Protein AF-A0A0F9FK17-F1 (afdb_monomer)

Organism: NCBI:txid412755

Radius of gyration: 26.32 Å; Cα contacts (8 Å, |Δi|>4): 599; chains: 1; bounding box: 66×52×67 Å

Mean predicted aligned error: 14.51 Å

InterPro domains:
  IPR006076 FAD dependent oxidoreductase [PF01266] (1-260)
  IPR036188 FAD/NAD(P)-binding domain superfamily [G3DSA:3.50.50.60] (1-98)
  IPR036188 FAD/NAD(P)-binding domain superfamily [G3DSA:3.50.50.60] (119-230)
  IPR036188 FAD/NAD(P)-binding domain superfamily [SSF51905] (1-257)
  IPR036271 Tetracyclin repressor-like, C-terminal domain superfamily [SSF48498] (274-386)

Foldseek 3Di:
DLLVCLLVVHAAEAFAQAPCPPPLVQDQFKLCLLPPDDPPCVVVSVVSVVCLVCVVVVQVVLCVLQVFHFLKDLQWEKAWALDDVLVVVQVVSVVVCVVVVAPKDKFALVRVCVQAVLDDSRIGTTIIHSSIIGTNSVSNSVSSVRSSVVSVYHYDYSFAWQAFDDDPNFTQFTATPVRDTDGDRDDDQPPAQCQQVHHPDDPVRRDPHHDWDWDKDKDADDLVDANHRHWYHYPAWIWRATNRRIIIIDTDTHPCLQVVLLVVLLVPPPPDAPLVSLLVNLLSNLLSCLVCVVVLVVLVVVVVVVDPVSVVVVCVVLVSQLVSQLSNVVVCVVVVRDPPDRSSRLSVVLVVQLVVLSVCCCVCNQHRVPDDSVVSSVSSSVSSVVVSCVVRDDPPDD

Solvent-accessible surface area (backbone atoms only — not comparable to full-atom values): 21933 Å² total; per-residue (Å²): 109,66,41,64,43,11,69,71,70,43,91,39,76,46,73,33,49,60,82,65,70,51,70,61,49,66,45,74,30,73,47,34,49,76,80,68,62,62,91,92,41,65,70,58,38,54,52,36,49,59,45,59,73,44,42,65,60,53,48,52,52,48,30,68,75,51,73,36,73,35,60,65,42,87,45,14,30,37,38,44,12,70,43,71,67,47,41,51,55,50,49,54,51,49,53,50,38,52,76,70,71,45,80,64,41,84,33,48,40,68,56,47,35,69,76,33,69,69,54,68,89,71,38,58,23,32,40,38,22,70,82,19,28,36,32,34,41,61,36,35,47,55,30,47,54,49,42,15,45,74,42,67,26,45,80,42,64,75,35,44,67,46,27,42,38,64,55,98,92,36,49,52,24,35,29,30,73,86,71,53,72,51,78,35,78,72,81,82,88,80,57,66,52,51,43,47,72,44,33,64,57,54,78,91,70,47,46,95,49,73,66,66,49,65,53,68,46,77,47,76,61,53,53,94,60,59,73,49,80,35,34,39,29,45,98,72,42,38,37,38,58,44,90,82,12,37,32,36,38,33,49,51,83,37,66,38,73,60,50,44,59,52,52,48,50,62,64,56,74,82,85,58,59,70,67,59,47,52,54,50,52,48,49,52,50,46,51,46,48,62,77,38,39,68,61,53,49,47,33,53,53,41,28,75,71,64,39,66,66,30,41,50,52,49,48,55,53,52,53,53,50,38,52,36,42,19,59,46,38,45,58,33,42,77,68,66,73,48,72,101,54,56,36,57,60,50,25,49,52,55,50,52,51,51,52,51,48,50,51,40,37,71,70,37,73,81,36,59,69,84,49,57,71,66,57,45,46,49,48,46,47,51,56,48,51,58,54,46,55,70,76,52,73,68,98,82,79,129

pLDDT: mean 84.95, std 13.24, range [33.34, 98.19]

Nearest PDB structures (foldseek):
  6j38-assembly1_B-2  TM=9.318E-01  e=7.591E-19  Streptomyces sp. MJ635-86F5
  6j39-assembly1_A  TM=9.212E-01  e=5.245E-18  Streptomyces sp. MJ635-86F5
  4ysh-assembly1_A  TM=9.145E-01  e=5.223E-17  Geobacillus kaustophilus HTA426
  7cyx-assembly1_B  TM=9.115E-01  e=1.648E-16  Bacillus cereus ATCC 14579
  7cyx-assembly1_A  TM=9.216E-01  e=4.686E-16  Bacillus cereus ATCC 14579

Sequence (398 aa):
IAWCAARKGLRTIVLEKDRAQWATGAAAGMLAPVGELDFGEQELLALGLASAGRYPGFVAELEAETGLRTGYAPCGALAVALNRDDAEALRRLHSFQRSLHLDAEWKNAGECRILEPGLPPRIVGGVHTAHDHRVDPRALVRALERAFEQAGGELRSDAPVAAVKVASGRAVGVELESGETVATEQVVVAAGCRSGELGGLPEEARVPVRPVKGQLLTLRGRAEAPALESVIRTLDVYLVPRDDGRLVVGATVEERGFVAGLQLLERVSADLPLRETLLWMTRGAINIMDENRDFLRLIIMEGLGGDESALEQYRRLVDLWESALTTVLQRYTEKGELQDNSPQAMARQVIYLILMAFQDTLMGRHVSPEAAPEERRQALSAFVGDAMNHLLPNPQTS

Secondary structure (DSSP, 8-state):
-HHHHHHTT---EEE-SSTT-SHHHH---EE-TTTT--TT-HHHHHHHHHHHHHHHHHHHHHHHHH------B---EEEEESSHHHHHHHHHHHHHHHHTT---EEEEHHHHHHH-TTS-TT--EEEEETT-EE--HHHHHHHHHHHHHHTT-EEESS--EEEEEEETTEEEEEEETTS-EEE-S------GGGGGG-BT--GGG-------B---EEEE--TTS-S-SSEEE-SS-EEEE-TTSEEEEE---B-HHHHHHHHHHHT----S-HHHHHHHHHHHHHHHHHHTHHHHHHHHHHHHTT-HHHHHHHHHHHHHHHHHHHHHHHHHHHTT-S-SS-HHHHHHHHHHHHHHHHHHHHTTSSS-TTS-HHHHHHHHHHHHHHHHHHHS--TT--

Structure (mmCIF, N/CA/C/O backbone):
data_AF-A0A0F9FK17-F1
#
_entry.id   AF-A0A0F9FK17-F1
#
loop_
_atom_site.group_PDB
_atom_site.id
_atom_site.type_symbol
_atom_site.label_atom_id
_atom_site.label_alt_id
_atom_site.label_comp_id
_atom_site.label_asym_id
_atom_site.label_entity_id
_atom_site.label_seq_id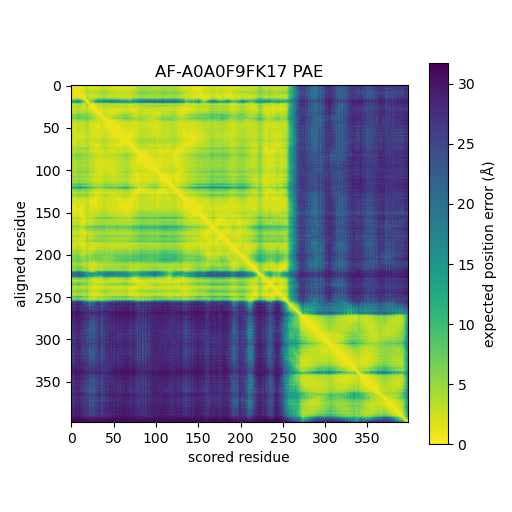
_atom_site.pdbx_PDB_ins_code
_atom_site.Cartn_x
_atom_site.Cartn_y
_atom_site.Cartn_z
_atom_site.occupancy
_atom_site.B_iso_or_equiv
_atom_site.auth_seq_id
_atom_site.auth_comp_id
_atom_site.auth_asym_id
_atom_site.auth_atom_id
_atom_site.pdbx_PDB_model_num
ATOM 1 N N . ILE A 1 1 ? -14.065 -3.091 3.361 1.00 95.75 1 ILE A N 1
ATOM 2 C CA . ILE A 1 1 ? -14.696 -3.715 4.555 1.00 95.75 1 ILE A CA 1
ATOM 3 C C . ILE A 1 1 ? -16.045 -3.070 4.853 1.00 95.75 1 ILE A C 1
ATOM 5 O O . ILE A 1 1 ? -17.051 -3.731 4.641 1.00 95.75 1 ILE A O 1
ATOM 9 N N . ALA A 1 2 ? -16.077 -1.798 5.272 1.00 97.00 2 ALA A N 1
ATOM 10 C CA . ALA A 1 2 ? -17.300 -1.114 5.707 1.00 97.00 2 ALA A CA 1
ATOM 11 C C . ALA A 1 2 ? -18.442 -1.143 4.672 1.00 97.00 2 ALA A C 1
ATOM 13 O O . ALA A 1 2 ? -19.552 -1.540 5.008 1.00 97.00 2 ALA A O 1
ATOM 14 N N . TRP A 1 3 ? -18.150 -0.842 3.400 1.00 97.06 3 TRP A N 1
ATOM 15 C CA . TRP A 1 3 ? -19.125 -0.958 2.305 1.00 97.06 3 TRP A CA 1
ATOM 16 C C . TRP A 1 3 ? -19.758 -2.355 2.215 1.00 97.06 3 TRP A C 1
ATOM 18 O O . TRP A 1 3 ? -20.978 -2.487 2.235 1.00 97.06 3 TRP A O 1
ATOM 28 N N . CYS A 1 4 ? -18.947 -3.417 2.204 1.00 96.19 4 CYS A N 1
ATOM 29 C CA . CYS A 1 4 ? -19.454 -4.789 2.146 1.00 96.19 4 CYS A CA 1
ATOM 30 C C . CYS A 1 4 ? -20.269 -5.177 3.392 1.00 96.19 4 CYS A C 1
ATOM 32 O O . CYS A 1 4 ? -21.215 -5.952 3.277 1.00 96.19 4 CYS A O 1
ATOM 34 N N . ALA A 1 5 ? -19.903 -4.675 4.576 1.00 97.25 5 ALA A N 1
ATOM 35 C CA . ALA A 1 5 ? -20.650 -4.903 5.814 1.00 97.25 5 ALA A CA 1
ATOM 36 C C . ALA A 1 5 ? -22.033 -4.232 5.760 1.00 97.25 5 ALA A C 1
ATOM 38 O O . ALA A 1 5 ? -23.042 -4.893 6.010 1.00 97.25 5 ALA A O 1
ATOM 39 N N . ALA A 1 6 ? -22.087 -2.968 5.330 1.00 97.12 6 ALA A N 1
ATOM 40 C CA . ALA A 1 6 ? -23.333 -2.233 5.128 1.00 97.12 6 ALA A CA 1
ATOM 41 C C . ALA A 1 6 ? -24.226 -2.896 4.063 1.00 97.12 6 ALA A C 1
ATOM 43 O O . ALA A 1 6 ? -25.405 -3.128 4.315 1.00 97.12 6 ALA A O 1
ATOM 44 N N . ARG A 1 7 ? -23.660 -3.340 2.927 1.00 95.38 7 ARG A N 1
ATOM 45 C CA . ARG A 1 7 ? -24.396 -4.109 1.896 1.00 95.38 7 ARG A CA 1
ATOM 46 C C . ARG A 1 7 ? -24.999 -5.414 2.421 1.00 95.38 7 ARG A C 1
ATOM 48 O O . ARG A 1 7 ? -26.001 -5.881 1.891 1.00 95.38 7 ARG A O 1
ATOM 55 N N . LYS A 1 8 ? -24.409 -6.007 3.463 1.00 96.62 8 LYS A N 1
ATOM 56 C CA . LYS A 1 8 ? -24.941 -7.197 4.146 1.00 96.62 8 LYS A CA 1
ATOM 57 C C . LYS A 1 8 ? -25.971 -6.868 5.236 1.00 96.62 8 LYS A C 1
ATOM 59 O O . LYS A 1 8 ? -26.401 -7.773 5.943 1.00 96.62 8 LYS A O 1
ATOM 64 N N . GLY A 1 9 ? -26.370 -5.603 5.373 1.00 96.00 9 GLY A N 1
ATOM 65 C CA . GLY A 1 9 ? -27.378 -5.146 6.330 1.00 96.00 9 GLY A CA 1
ATOM 66 C C . GLY A 1 9 ? -26.844 -4.863 7.734 1.00 96.00 9 GLY A C 1
ATOM 67 O O . GLY A 1 9 ? -27.638 -4.672 8.653 1.00 96.00 9 GLY A O 1
ATOM 68 N N . LEU A 1 10 ? -25.521 -4.833 7.934 1.00 97.25 10 LEU A N 1
ATOM 69 C CA . LEU A 1 10 ? -24.943 -4.474 9.229 1.00 97.25 10 LEU A CA 1
ATOM 70 C C . LEU A 1 10 ? -24.969 -2.954 9.420 1.00 97.25 10 LEU A C 1
ATOM 72 O O . LEU A 1 10 ? -24.463 -2.211 8.574 1.00 97.25 10 LEU A O 1
ATOM 76 N N . ARG A 1 11 ? -25.473 -2.484 10.570 1.00 97.19 11 ARG A N 1
ATOM 77 C CA . ARG A 1 11 ? -25.309 -1.082 10.984 1.00 97.19 11 ARG A CA 1
ATOM 78 C C . ARG A 1 11 ? -23.823 -0.829 11.222 1.00 97.19 11 ARG A C 1
ATOM 80 O O . ARG A 1 11 ? -23.249 -1.341 12.177 1.00 97.19 11 ARG A O 1
ATOM 87 N N . THR A 1 12 ? -23.216 -0.059 10.330 1.00 98.19 12 THR A N 1
ATOM 88 C CA . THR A 1 12 ? -21.765 0.102 10.262 1.00 98.19 12 THR A CA 1
ATOM 89 C C . THR A 1 12 ? -21.417 1.580 10.341 1.00 98.19 12 THR A C 1
ATOM 91 O O . THR A 1 12 ? -21.957 2.378 9.577 1.00 98.19 12 THR A O 1
ATOM 94 N N . ILE A 1 13 ? -20.489 1.922 11.233 1.00 97.81 13 ILE A N 1
ATOM 95 C CA . ILE A 1 13 ? -19.895 3.254 11.350 1.00 97.81 13 ILE A CA 1
ATOM 96 C C . ILE A 1 13 ? -18.393 3.175 11.062 1.00 97.81 13 ILE A C 1
ATOM 98 O O . ILE A 1 13 ? -17.723 2.237 11.497 1.00 97.81 13 ILE A O 1
ATOM 102 N N . VAL A 1 14 ? -17.866 4.145 10.320 1.00 97.50 14 VAL A N 1
ATOM 103 C CA . VAL A 1 14 ? -16.429 4.352 10.116 1.00 97.50 14 VAL A CA 1
ATOM 104 C C . VAL A 1 14 ? -16.034 5.639 10.824 1.00 97.50 14 VAL A C 1
ATOM 106 O O . VAL A 1 14 ? -16.589 6.698 10.540 1.00 97.50 14 VAL A O 1
ATOM 109 N N . LEU A 1 15 ? -15.075 5.525 11.739 1.00 97.00 15 LEU A N 1
ATOM 110 C CA . LEU A 1 15 ? -14.480 6.639 12.470 1.00 97.00 15 LEU A CA 1
ATOM 111 C C . LEU A 1 15 ? -13.095 6.886 11.875 1.00 97.00 15 LEU A C 1
ATOM 113 O O . LEU A 1 15 ? -12.212 6.036 11.989 1.00 97.00 15 LEU A O 1
ATOM 117 N N . GLU A 1 16 ? -12.935 8.010 11.187 1.00 93.00 16 GLU A N 1
ATOM 118 C CA . GLU A 1 16 ? -11.698 8.392 10.510 1.00 93.00 16 GLU A CA 1
ATOM 119 C C . GLU A 1 16 ? -11.165 9.686 11.118 1.00 93.00 16 GLU A C 1
ATOM 121 O O . GLU A 1 16 ? -11.911 10.651 11.292 1.00 93.00 16 GLU A O 1
ATOM 126 N N . LYS A 1 17 ? -9.862 9.711 11.409 1.00 90.06 17 LYS A N 1
ATOM 127 C CA . LYS A 1 17 ? -9.187 10.901 11.914 1.00 90.06 17 LYS A CA 1
ATOM 128 C C . LYS A 1 17 ? -9.046 11.942 10.804 1.00 90.06 17 LYS A C 1
ATOM 130 O O . LYS A 1 17 ? -9.538 13.046 10.971 1.00 90.06 17 LYS A O 1
ATOM 135 N N . ASP A 1 18 ? -8.425 11.578 9.680 1.00 82.06 18 ASP A N 1
ATOM 136 C CA . ASP A 1 18 ? -8.110 12.505 8.587 1.00 82.06 18 ASP A CA 1
ATOM 137 C C . ASP A 1 18 ? -8.458 11.853 7.235 1.00 82.06 18 ASP A C 1
ATOM 139 O O . ASP A 1 18 ? -7.753 10.954 6.763 1.00 82.06 18 ASP A O 1
ATOM 143 N N . ARG A 1 19 ? -9.541 12.304 6.576 1.00 72.12 19 ARG A N 1
ATOM 144 C CA . ARG A 1 19 ? -10.067 11.676 5.341 1.00 72.12 19 ARG A CA 1
ATOM 145 C C . ARG A 1 19 ? -8.990 11.420 4.285 1.00 72.12 19 ARG A C 1
ATOM 147 O O . ARG A 1 19 ? -8.552 12.349 3.613 1.00 72.12 19 ARG A O 1
ATOM 154 N N . ALA A 1 20 ? -8.645 10.149 4.070 1.00 61.28 20 ALA A N 1
ATOM 155 C CA . ALA A 1 20 ? -7.814 9.681 2.958 1.00 61.28 20 ALA A CA 1
ATOM 156 C C . ALA A 1 20 ? -6.471 10.427 2.776 1.00 61.28 20 ALA A C 1
ATOM 158 O O . ALA A 1 20 ? -5.947 10.473 1.664 1.00 61.28 20 ALA A O 1
ATOM 159 N N . GLN A 1 21 ? -5.898 11.003 3.840 1.00 73.75 21 GLN A N 1
ATOM 160 C CA . GLN A 1 21 ? -4.646 11.780 3.770 1.00 73.75 21 GLN A CA 1
ATOM 161 C C . GLN A 1 21 ? -3.377 10.941 3.987 1.00 73.75 21 GLN A C 1
ATOM 163 O O . GLN A 1 21 ? -2.268 11.420 3.767 1.00 73.75 21 GLN A O 1
ATOM 168 N N . TRP A 1 22 ? -3.536 9.679 4.387 1.00 84.50 22 TRP A N 1
ATOM 169 C CA . TRP A 1 22 ? -2.440 8.785 4.758 1.00 84.50 22 TRP A CA 1
ATOM 170 C C . TRP A 1 22 ? -1.967 7.925 3.573 1.00 84.50 22 TRP A C 1
ATOM 172 O O . TRP A 1 22 ? -2.045 8.341 2.415 1.00 84.50 22 TRP A O 1
ATOM 182 N N . ALA A 1 23 ? -1.477 6.711 3.843 1.00 89.00 23 ALA A N 1
ATOM 183 C CA . ALA A 1 23 ? -0.903 5.811 2.842 1.00 89.00 23 ALA A CA 1
ATOM 184 C C . ALA A 1 23 ? -1.792 5.645 1.597 1.00 89.00 23 ALA A C 1
ATOM 186 O O . ALA A 1 23 ? -1.295 5.752 0.481 1.00 89.00 23 ALA A O 1
ATOM 187 N N . THR A 1 24 ? -3.109 5.481 1.761 1.00 91.19 24 THR A N 1
ATOM 188 C CA . THR A 1 24 ? -4.048 5.349 0.632 1.00 91.19 24 THR A CA 1
ATOM 189 C C . THR A 1 24 ? -4.102 6.597 -0.252 1.00 91.19 24 THR A C 1
ATOM 191 O O . THR A 1 24 ? -4.192 6.478 -1.469 1.00 91.19 24 THR A O 1
ATOM 194 N N . GLY A 1 25 ? -4.024 7.800 0.327 1.00 88.00 25 GLY A N 1
ATOM 195 C CA . GLY A 1 25 ? -4.012 9.059 -0.426 1.00 88.00 25 GLY A CA 1
ATOM 196 C C . GLY A 1 25 ? -2.696 9.330 -1.151 1.00 88.00 25 GLY A C 1
ATOM 197 O O . GLY A 1 25 ? -2.679 10.057 -2.154 1.00 88.00 25 GLY A O 1
ATOM 198 N N . ALA A 1 26 ? -1.605 8.753 -0.645 1.00 87.50 26 ALA A N 1
ATOM 199 C CA . ALA A 1 26 ? -0.292 8.782 -1.271 1.00 87.50 26 ALA A CA 1
ATOM 200 C C . ALA A 1 26 ? -0.146 7.696 -2.351 1.00 87.50 26 ALA A C 1
ATOM 202 O O . ALA A 1 26 ? 0.448 7.960 -3.385 1.00 87.50 26 ALA A O 1
ATOM 203 N N . ALA A 1 27 ? -0.706 6.503 -2.150 1.00 91.19 27 ALA A N 1
ATOM 204 C CA . ALA A 1 27 ? -0.443 5.323 -2.967 1.00 91.19 27 ALA A CA 1
ATOM 205 C C . ALA A 1 27 ? -0.542 5.560 -4.487 1.00 91.19 27 ALA A C 1
ATOM 207 O O . ALA A 1 27 ? -1.447 6.223 -5.001 1.00 91.19 27 ALA A O 1
ATOM 208 N N . ALA A 1 28 ? 0.373 4.929 -5.224 1.00 92.19 28 ALA A N 1
ATOM 209 C CA . ALA A 1 28 ? 0.387 4.963 -6.682 1.00 92.19 28 ALA A CA 1
ATOM 210 C C . ALA A 1 28 ? -0.663 4.039 -7.319 1.00 92.19 28 ALA A C 1
ATOM 212 O O . ALA A 1 28 ? -0.987 4.206 -8.490 1.00 92.19 28 ALA A O 1
ATOM 213 N N . GLY A 1 29 ? -1.240 3.101 -6.564 1.00 95.56 29 GLY A N 1
ATOM 214 C CA . GLY A 1 29 ? -2.342 2.258 -7.035 1.00 95.56 29 GLY A CA 1
ATOM 215 C C . GLY A 1 29 ? -1.957 1.292 -8.153 1.00 95.56 29 GLY A C 1
ATOM 216 O O . GLY A 1 29 ? -2.757 1.080 -9.059 1.00 95.56 29 GLY A O 1
ATOM 217 N N . MET A 1 30 ? -0.745 0.734 -8.116 1.00 96.94 30 MET A N 1
ATOM 218 C CA . MET A 1 30 ? -0.408 -0.438 -8.927 1.00 96.94 30 MET A CA 1
ATOM 219 C C . MET A 1 30 ? -1.155 -1.657 -8.377 1.00 96.94 30 MET A C 1
ATOM 221 O O . MET A 1 30 ? -1.326 -1.794 -7.167 1.00 96.94 30 MET A O 1
ATOM 225 N N . LEU A 1 31 ? -1.632 -2.514 -9.271 1.00 97.19 31 LEU A N 1
ATOM 226 C CA . LEU A 1 31 ? -2.280 -3.783 -8.959 1.00 97.19 31 LEU A CA 1
ATOM 227 C C . LEU A 1 31 ? -1.461 -4.878 -9.643 1.00 97.19 31 LEU A C 1
ATOM 229 O O . LEU A 1 31 ? -1.865 -5.380 -10.691 1.00 97.19 31 LEU A O 1
ATOM 233 N N . ALA A 1 32 ? -0.279 -5.164 -9.094 1.00 95.38 32 ALA A N 1
ATOM 234 C CA . ALA A 1 32 ? 0.770 -5.890 -9.802 1.00 95.38 32 ALA A CA 1
ATOM 235 C C . ALA A 1 32 ? 1.256 -7.155 -9.064 1.00 95.38 32 ALA A C 1
ATOM 237 O O . ALA A 1 32 ? 2.435 -7.253 -8.731 1.00 95.38 32 ALA A O 1
ATOM 238 N N . PRO A 1 33 ? 0.384 -8.147 -8.789 1.00 94.25 33 PRO A N 1
ATOM 239 C CA . PRO A 1 33 ? 0.787 -9.345 -8.050 1.00 94.25 33 PRO A CA 1
ATOM 240 C C . PRO A 1 33 ? 1.870 -10.168 -8.765 1.00 94.25 33 PRO A C 1
ATOM 242 O O . PRO A 1 33 ? 2.619 -10.875 -8.098 1.00 94.25 33 PRO A O 1
ATOM 245 N N . VAL A 1 34 ? 1.964 -10.102 -10.101 1.00 94.25 34 VAL A N 1
ATOM 246 C CA . VAL A 1 34 ? 3.021 -10.799 -10.853 1.00 94.25 34 VAL A CA 1
ATOM 247 C C . VAL A 1 34 ? 4.280 -9.940 -10.920 1.00 94.25 34 VAL A C 1
ATOM 249 O O . VAL A 1 34 ? 5.385 -10.440 -10.701 1.00 94.25 34 VAL A O 1
ATOM 252 N N . GLY A 1 35 ? 4.125 -8.649 -11.217 1.00 88.69 35 GLY A N 1
ATOM 253 C CA . GLY A 1 35 ? 5.224 -7.703 -11.369 1.00 88.69 35 GLY A CA 1
ATOM 254 C C . GLY A 1 35 ? 5.941 -7.337 -10.069 1.00 88.69 35 GLY A C 1
ATOM 255 O O . GLY A 1 35 ? 7.127 -7.018 -10.137 1.00 88.69 35 GLY A O 1
ATOM 256 N N . GLU A 1 36 ? 5.270 -7.392 -8.917 1.00 87.69 36 GLU A N 1
ATOM 257 C CA . GLU A 1 36 ? 5.826 -7.114 -7.578 1.00 87.69 36 GLU A CA 1
ATOM 258 C C . GLU A 1 36 ? 6.129 -8.388 -6.773 1.00 87.69 36 GLU A C 1
ATOM 260 O O . GLU A 1 36 ? 6.401 -8.309 -5.581 1.00 87.69 36 GLU A O 1
ATOM 265 N N . LEU A 1 37 ? 6.105 -9.560 -7.415 1.00 89.44 37 LEU A N 1
ATOM 266 C CA . LEU A 1 37 ? 6.485 -10.820 -6.781 1.00 89.44 37 LEU A CA 1
ATOM 267 C C . LEU A 1 37 ? 7.923 -10.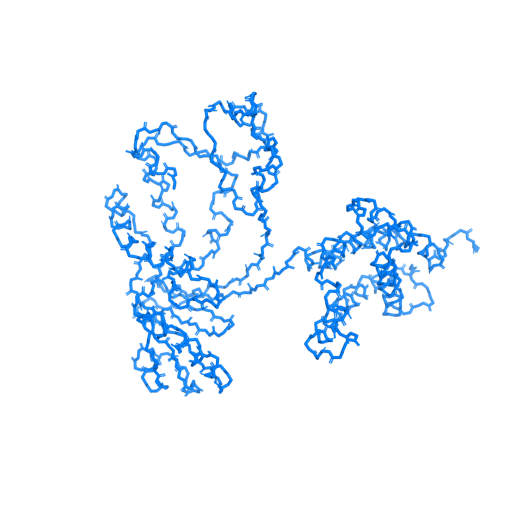768 -6.241 1.00 89.44 37 LEU A C 1
ATOM 269 O O . LEU A 1 37 ? 8.853 -10.491 -7.003 1.00 89.44 37 LEU A O 1
ATOM 273 N N . ASP A 1 38 ? 8.099 -11.176 -4.983 1.00 83.31 38 ASP A N 1
ATOM 274 C CA . ASP A 1 38 ? 9.404 -11.463 -4.390 1.00 83.31 38 ASP A CA 1
ATOM 275 C C . ASP A 1 38 ? 9.551 -12.941 -3.967 1.00 83.31 38 ASP A C 1
ATOM 277 O O . ASP A 1 38 ? 8.595 -13.725 -3.895 1.00 83.31 38 ASP A O 1
ATOM 281 N N . PHE A 1 39 ? 10.792 -13.363 -3.741 1.00 81.62 39 PHE A N 1
ATOM 282 C CA . PHE A 1 39 ? 11.130 -14.723 -3.341 1.00 81.62 39 PHE A CA 1
ATOM 283 C C . PHE A 1 39 ? 10.607 -15.035 -1.934 1.00 81.62 39 PHE A C 1
ATOM 285 O O . PHE A 1 39 ? 10.892 -14.327 -0.977 1.00 81.62 39 PHE A O 1
ATOM 292 N N . GLY A 1 40 ? 9.908 -16.165 -1.792 1.00 87.31 40 GLY A N 1
ATOM 293 C CA . GLY A 1 40 ? 9.389 -16.633 -0.499 1.00 87.31 40 GLY A CA 1
ATOM 294 C C . GLY A 1 40 ? 7.986 -16.130 -0.147 1.00 87.31 40 GLY A C 1
ATOM 295 O O . GLY A 1 40 ? 7.474 -16.476 0.913 1.00 87.31 40 GLY A O 1
ATOM 296 N N . GLU A 1 41 ? 7.337 -15.372 -1.035 1.00 90.00 41 GLU A N 1
ATOM 297 C CA . GLU A 1 41 ? 6.018 -14.775 -0.792 1.00 90.00 41 GLU A CA 1
ATOM 298 C C . GLU A 1 41 ? 4.858 -15.513 -1.496 1.00 90.00 41 GLU A C 1
ATOM 300 O O . GLU A 1 41 ? 3.855 -14.909 -1.872 1.00 90.00 41 GLU A O 1
ATOM 305 N N . GLN A 1 42 ? 4.945 -16.833 -1.703 1.00 89.62 42 GLN A N 1
ATOM 306 C CA . GLN A 1 42 ? 3.959 -17.582 -2.506 1.00 89.62 42 GLN A CA 1
ATOM 307 C C . GLN A 1 42 ? 2.525 -17.519 -1.950 1.00 89.62 42 GLN A C 1
ATOM 309 O O . GLN A 1 42 ? 1.564 -17.525 -2.721 1.00 89.62 42 GLN A O 1
ATOM 314 N N . GLU A 1 43 ? 2.360 -17.443 -0.627 1.00 93.06 43 GLU A N 1
ATOM 315 C CA . GLU A 1 43 ? 1.041 -17.281 -0.004 1.00 93.06 43 GLU A CA 1
ATOM 316 C C . GLU A 1 43 ? 0.442 -15.899 -0.301 1.00 93.06 43 GLU A C 1
ATOM 318 O O . GLU A 1 43 ? -0.735 -15.789 -0.661 1.00 93.06 43 GLU A O 1
ATOM 323 N N . LEU A 1 44 ? 1.266 -14.847 -0.225 1.00 93.62 44 LEU A N 1
ATOM 324 C CA . LEU A 1 44 ? 0.868 -13.488 -0.583 1.00 93.62 44 LEU A CA 1
ATOM 325 C C . LEU A 1 44 ? 0.565 -13.383 -2.081 1.00 93.62 44 LEU A C 1
ATOM 327 O O . LEU A 1 44 ? -0.444 -12.786 -2.454 1.00 93.62 44 LEU A O 1
ATOM 331 N N . LEU A 1 45 ? 1.365 -14.028 -2.933 1.00 94.56 45 LEU A N 1
ATOM 332 C CA . LEU A 1 45 ? 1.106 -14.138 -4.367 1.00 94.56 45 LEU A CA 1
ATOM 333 C C . LEU A 1 45 ? -0.258 -14.784 -4.638 1.00 94.56 45 LEU A C 1
ATOM 335 O O . LEU A 1 45 ? -1.045 -14.243 -5.413 1.00 94.56 45 LEU A O 1
ATOM 339 N N . ALA A 1 46 ? -0.570 -15.917 -3.999 1.00 95.81 46 ALA A N 1
ATOM 340 C CA . ALA A 1 46 ? -1.854 -16.595 -4.183 1.00 95.81 46 ALA A CA 1
ATOM 341 C C . ALA A 1 46 ? -3.034 -15.683 -3.805 1.00 95.81 46 ALA A C 1
ATOM 343 O O . ALA A 1 46 ? -4.032 -15.613 -4.531 1.00 95.81 46 ALA A O 1
ATOM 344 N N . LEU A 1 47 ? -2.902 -14.930 -2.709 1.00 96.94 47 LEU A N 1
ATOM 345 C CA . LEU A 1 47 ? -3.887 -13.928 -2.306 1.00 96.94 47 LEU A CA 1
ATOM 346 C C . LEU A 1 47 ? -3.978 -12.772 -3.316 1.00 96.94 47 LEU A C 1
ATOM 348 O O . LEU A 1 47 ? -5.083 -12.368 -3.688 1.00 96.94 47 LEU A O 1
ATOM 352 N N . GLY A 1 48 ? -2.837 -12.270 -3.789 1.00 96.50 48 GLY A N 1
ATOM 353 C CA . GLY A 1 48 ? -2.728 -11.198 -4.775 1.00 96.50 48 GLY A CA 1
ATOM 354 C C . GLY A 1 48 ? -3.387 -11.557 -6.105 1.00 96.50 48 GLY A C 1
ATOM 355 O O . GLY A 1 48 ? -4.212 -10.793 -6.602 1.00 96.50 48 GLY A O 1
ATOM 356 N N . LEU A 1 49 ? -3.124 -12.753 -6.636 1.00 96.31 49 LEU A N 1
ATOM 357 C CA . LEU A 1 49 ? -3.755 -13.274 -7.854 1.00 96.31 49 LEU A CA 1
ATOM 358 C C . LEU A 1 49 ? -5.268 -13.444 -7.681 1.00 96.31 49 LEU A C 1
ATOM 360 O O . LEU A 1 49 ? -6.052 -13.049 -8.545 1.00 96.31 49 LEU A O 1
ATOM 364 N N . ALA A 1 50 ? -5.701 -13.983 -6.538 1.00 97.31 50 ALA A N 1
ATOM 365 C CA . ALA A 1 50 ? -7.119 -14.146 -6.242 1.00 97.31 50 ALA A CA 1
ATOM 366 C C . ALA A 1 50 ? -7.841 -12.794 -6.065 1.00 97.31 50 ALA A C 1
ATOM 368 O O . ALA A 1 50 ? -9.042 -12.697 -6.332 1.00 97.31 50 ALA A O 1
ATOM 369 N N . SER A 1 51 ? -7.137 -11.758 -5.604 1.00 97.06 51 SER A N 1
ATOM 370 C CA . SER A 1 51 ? -7.635 -10.381 -5.550 1.00 97.06 51 SER A CA 1
ATOM 371 C C . SER A 1 51 ? -7.711 -9.770 -6.951 1.00 97.06 51 SER A C 1
ATOM 373 O O . SER A 1 51 ? -8.776 -9.300 -7.350 1.00 97.06 51 SER A O 1
ATOM 375 N N . ALA A 1 52 ? -6.636 -9.869 -7.739 1.00 95.75 52 ALA A N 1
ATOM 376 C CA . ALA A 1 52 ? -6.566 -9.357 -9.106 1.00 95.75 52 ALA A CA 1
ATOM 377 C C . ALA A 1 52 ? -7.656 -9.954 -10.010 1.00 95.75 52 ALA A C 1
ATOM 379 O O . ALA A 1 52 ? -8.310 -9.214 -10.739 1.00 95.75 52 ALA A O 1
ATOM 380 N N . GLY A 1 53 ? -7.947 -11.255 -9.888 1.00 96.19 53 GLY A N 1
ATOM 381 C CA . GLY A 1 53 ? -9.040 -11.897 -10.628 1.00 96.19 53 GLY A CA 1
ATOM 382 C C . GLY A 1 53 ? -10.443 -11.393 -10.254 1.00 96.19 53 GLY A C 1
ATOM 383 O O . GLY A 1 53 ? -11.346 -11.413 -11.088 1.00 96.19 53 GLY A O 1
ATOM 384 N N . ARG A 1 54 ? -10.647 -10.911 -9.019 1.00 97.25 54 ARG A N 1
ATOM 385 C CA . ARG A 1 54 ? -11.935 -10.357 -8.547 1.00 97.25 54 ARG A CA 1
ATOM 386 C C . ARG A 1 54 ? -12.056 -8.849 -8.763 1.00 97.25 54 ARG A C 1
ATOM 388 O O . ARG A 1 54 ? -13.171 -8.330 -8.812 1.00 97.25 54 ARG A O 1
ATOM 395 N N . TYR A 1 55 ? -10.930 -8.153 -8.896 1.00 98.00 55 TYR A N 1
ATOM 396 C CA . TYR A 1 55 ? -10.858 -6.695 -8.959 1.00 98.00 55 TYR A CA 1
ATOM 397 C C . TYR A 1 55 ? -11.714 -6.064 -10.074 1.00 98.00 55 TYR A C 1
ATOM 399 O O . TYR A 1 55 ? -12.423 -5.104 -9.772 1.00 98.00 55 TYR A O 1
ATOM 407 N N . PRO A 1 56 ? -11.742 -6.588 -11.323 1.00 97.81 56 PRO A N 1
ATOM 408 C CA . PRO A 1 56 ? -12.578 -6.018 -12.380 1.00 97.81 56 PRO A CA 1
ATOM 409 C C . PRO A 1 56 ? -14.070 -6.027 -12.027 1.00 97.81 56 PRO A C 1
ATOM 411 O O . PRO A 1 56 ? -14.757 -5.031 -12.236 1.00 97.81 56 PRO A O 1
ATOM 414 N N . GLY A 1 57 ? -14.564 -7.135 -11.460 1.00 97.94 57 GLY A N 1
ATOM 415 C CA . GLY A 1 57 ? -15.961 -7.260 -11.035 1.00 97.94 57 GLY A CA 1
ATOM 416 C C . GLY A 1 57 ? -16.285 -6.329 -9.869 1.00 97.94 57 GLY A C 1
ATOM 417 O O . GLY A 1 57 ? -17.279 -5.613 -9.911 1.00 97.94 57 GLY A O 1
ATOM 418 N N . PHE A 1 58 ? -15.393 -6.265 -8.878 1.00 97.94 58 PHE A N 1
ATOM 419 C CA . PHE A 1 58 ? -15.511 -5.344 -7.747 1.00 97.94 58 PHE A CA 1
ATOM 420 C C . PHE A 1 58 ? -15.592 -3.876 -8.193 1.00 97.94 58 PHE A C 1
ATOM 422 O O . PHE A 1 58 ? -16.452 -3.137 -7.717 1.00 97.94 58 PHE A O 1
ATOM 429 N N . VAL A 1 59 ? -14.726 -3.458 -9.122 1.00 98.12 59 VAL A N 1
ATOM 430 C CA . VAL A 1 59 ? -14.759 -2.106 -9.690 1.00 98.12 59 VAL A CA 1
ATOM 431 C C . VAL A 1 59 ? -16.053 -1.881 -10.463 1.00 98.12 59 VAL A C 1
ATOM 433 O O . VAL A 1 59 ? -16.710 -0.874 -10.235 1.00 98.12 59 VAL A O 1
ATOM 436 N N . ALA A 1 60 ? -16.448 -2.806 -11.340 1.00 98.19 60 ALA A N 1
ATOM 437 C CA . ALA A 1 60 ? -17.660 -2.657 -12.141 1.00 98.19 60 ALA A CA 1
ATOM 438 C C . ALA A 1 60 ? -18.918 -2.498 -11.271 1.00 98.19 60 ALA A C 1
ATOM 440 O O . ALA A 1 60 ? -19.737 -1.622 -11.541 1.00 98.19 60 ALA A O 1
ATOM 441 N N . GLU A 1 61 ? -19.048 -3.294 -10.204 1.00 97.31 61 GLU A N 1
ATOM 442 C CA . GLU A 1 61 ? -20.127 -3.146 -9.221 1.00 97.31 61 GLU A CA 1
ATOM 443 C C . GLU A 1 61 ? -20.091 -1.772 -8.545 1.00 97.31 61 GLU A C 1
ATOM 445 O O . GLU A 1 61 ? -21.107 -1.080 -8.485 1.00 97.31 61 GLU A O 1
ATOM 450 N N . LEU A 1 62 ? -18.916 -1.352 -8.072 1.00 98.06 62 LEU A N 1
ATOM 451 C CA . LEU A 1 62 ? -18.749 -0.084 -7.372 1.00 98.06 62 LEU A CA 1
ATOM 452 C C . LEU A 1 62 ? -19.060 1.126 -8.269 1.00 98.06 62 LEU A C 1
ATOM 454 O O . LEU A 1 62 ? -19.739 2.061 -7.840 1.00 98.06 62 LEU A O 1
ATOM 458 N N . GLU A 1 63 ? -18.590 1.120 -9.518 1.00 98.19 63 GLU A N 1
ATOM 459 C CA . GLU A 1 63 ? -18.878 2.184 -10.487 1.00 98.19 63 GLU A CA 1
ATOM 460 C C . GLU A 1 63 ? -20.364 2.204 -10.869 1.00 98.19 63 GLU A C 1
ATOM 462 O O . GLU A 1 63 ? -20.937 3.284 -11.012 1.00 98.19 63 GLU A O 1
ATOM 467 N N . ALA A 1 64 ? -21.012 1.039 -10.983 1.00 97.38 64 ALA A N 1
ATOM 468 C CA . ALA A 1 64 ? -22.440 0.944 -11.282 1.00 97.38 64 ALA A CA 1
ATOM 469 C C . ALA A 1 64 ? -23.325 1.464 -10.135 1.00 97.38 64 ALA A C 1
ATOM 471 O O . ALA A 1 64 ? -24.305 2.160 -10.395 1.00 97.38 64 ALA A O 1
ATOM 472 N N . GLU A 1 65 ? -22.984 1.166 -8.877 1.00 95.62 65 GLU A N 1
ATOM 473 C CA . GLU A 1 65 ? -23.736 1.644 -7.705 1.00 95.62 65 GLU A CA 1
ATOM 474 C C . GLU A 1 65 ? -23.587 3.161 -7.496 1.00 95.62 65 GLU A C 1
ATOM 476 O O . GLU A 1 65 ? -24.537 3.852 -7.119 1.00 95.62 65 GLU A O 1
ATOM 481 N N . THR A 1 66 ? -22.396 3.701 -7.763 1.00 97.88 66 THR A N 1
ATOM 482 C CA . THR A 1 66 ? -22.052 5.083 -7.393 1.00 97.88 66 THR A CA 1
ATOM 483 C C . THR A 1 66 ? -22.121 6.077 -8.546 1.00 97.88 66 THR A C 1
ATOM 485 O O . THR A 1 66 ? -22.251 7.280 -8.305 1.00 97.88 66 THR A O 1
ATOM 488 N N . GLY A 1 67 ? -21.984 5.605 -9.788 1.00 97.62 67 GLY A N 1
ATOM 489 C CA . GLY A 1 67 ? -21.749 6.435 -10.971 1.00 97.62 67 GLY A CA 1
ATOM 490 C C . GLY A 1 67 ? -20.365 7.100 -11.006 1.00 97.62 67 GLY A C 1
ATOM 491 O O . GLY A 1 67 ? -20.120 7.952 -11.861 1.00 97.62 67 GLY A O 1
ATOM 492 N N . LEU A 1 68 ? -19.461 6.762 -10.079 1.00 98.06 68 LEU A N 1
ATOM 493 C CA . LEU A 1 68 ? -18.130 7.359 -9.971 1.00 98.06 68 LEU A CA 1
ATOM 494 C C . LEU A 1 68 ? -17.078 6.435 -10.573 1.00 98.06 68 LEU A C 1
ATOM 496 O O . LEU A 1 68 ? -17.027 5.256 -10.249 1.00 98.06 68 LEU A O 1
ATOM 500 N N . ARG A 1 69 ? -16.186 6.990 -11.397 1.00 97.25 69 ARG A N 1
ATOM 501 C CA . ARG A 1 69 ? -15.034 6.255 -11.935 1.00 97.25 69 ARG A CA 1
ATOM 502 C C . ARG A 1 69 ? -13.965 6.073 -10.859 1.00 97.25 69 ARG A C 1
ATOM 504 O O . ARG A 1 69 ? -13.630 7.019 -10.148 1.00 97.25 69 ARG A O 1
ATOM 511 N N . THR A 1 70 ? -13.384 4.882 -10.797 1.00 97.31 70 THR A N 1
ATOM 512 C CA . THR A 1 70 ? -12.310 4.495 -9.860 1.00 97.31 70 THR A CA 1
ATOM 513 C C . THR A 1 70 ? -10.906 4.756 -10.410 1.00 97.31 70 THR A C 1
ATOM 515 O O . THR A 1 70 ? -9.922 4.676 -9.676 1.00 97.31 70 THR A O 1
ATOM 518 N N . GLY A 1 71 ? -10.792 5.054 -11.708 1.00 95.75 71 GLY A N 1
ATOM 519 C CA . GLY A 1 71 ? -9.503 5.155 -12.397 1.00 95.75 71 GLY A CA 1
ATOM 520 C C . GLY A 1 71 ? -8.815 3.801 -12.594 1.00 95.75 71 GLY A C 1
ATOM 521 O O . GLY A 1 71 ? -7.602 3.759 -12.785 1.00 95.75 71 GLY A O 1
ATOM 522 N N . TYR A 1 72 ? -9.569 2.702 -12.492 1.00 97.69 72 TYR A N 1
ATOM 523 C CA . TYR A 1 72 ? -9.092 1.365 -12.819 1.00 97.69 72 TYR A CA 1
ATOM 524 C C . TYR A 1 72 ? -8.828 1.220 -14.321 1.00 97.69 72 TYR A C 1
ATOM 526 O O . TYR A 1 72 ? -9.691 1.550 -15.136 1.00 97.69 72 TYR A O 1
ATOM 534 N N . ALA A 1 73 ? -7.664 0.678 -14.679 1.00 95.62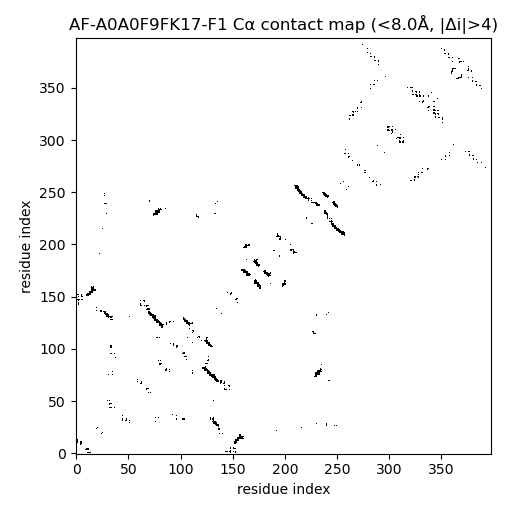 73 ALA A N 1
ATOM 535 C CA . ALA A 1 73 ? -7.305 0.385 -16.060 1.00 95.62 73 ALA A CA 1
ATOM 536 C C . ALA A 1 73 ? -6.529 -0.942 -16.157 1.00 95.62 73 ALA A C 1
ATOM 538 O O . ALA A 1 73 ? -5.501 -1.088 -15.482 1.00 95.62 73 ALA A O 1
ATOM 539 N N . PRO A 1 74 ? -6.973 -1.895 -17.002 1.00 94.75 74 PRO A N 1
ATOM 540 C CA . PRO A 1 74 ? -6.237 -3.120 -17.287 1.00 94.75 74 PRO A CA 1
ATOM 541 C C . PRO A 1 74 ? -5.116 -2.848 -18.299 1.00 94.75 74 PRO A C 1
ATOM 543 O O . PRO A 1 74 ? -5.230 -3.166 -19.478 1.00 94.75 74 PRO A O 1
ATOM 546 N N . CYS A 1 75 ? -4.070 -2.157 -17.849 1.00 93.12 75 CYS A N 1
ATOM 547 C CA . CYS A 1 75 ? -3.059 -1.567 -18.728 1.00 93.12 75 CYS A CA 1
ATOM 548 C C . CYS A 1 75 ? -1.785 -2.396 -18.912 1.00 93.12 75 CYS A C 1
ATOM 550 O O . CYS A 1 75 ? -0.914 -1.985 -19.673 1.00 93.12 75 CYS A O 1
ATOM 552 N N . GLY A 1 76 ? -1.641 -3.509 -18.195 1.00 95.94 76 GLY A N 1
ATOM 553 C CA . GLY A 1 76 ? -0.371 -4.215 -18.093 1.00 95.94 76 GLY A CA 1
ATOM 554 C C . GLY A 1 76 ? 0.679 -3.432 -17.297 1.00 95.94 76 GLY A C 1
ATOM 555 O O . GLY A 1 76 ? 0.508 -2.254 -16.942 1.00 95.94 76 GLY A O 1
ATOM 556 N N . ALA A 1 77 ? 1.805 -4.097 -17.057 1.00 96.88 77 ALA A N 1
ATOM 557 C CA . ALA A 1 77 ? 3.025 -3.475 -16.572 1.00 96.88 77 ALA A CA 1
ATOM 558 C C . ALA A 1 77 ? 4.253 -3.969 -17.349 1.00 96.88 77 ALA A C 1
ATOM 560 O O . ALA A 1 77 ? 4.289 -5.082 -17.880 1.00 96.88 77 ALA A O 1
ATOM 561 N N . LEU A 1 78 ? 5.280 -3.125 -17.408 1.00 97.44 78 LEU A N 1
ATOM 562 C CA . LEU A 1 78 ? 6.561 -3.421 -18.029 1.00 97.44 78 LEU A CA 1
ATOM 563 C C . LEU A 1 78 ? 7.698 -3.031 -17.079 1.00 97.44 78 LEU A C 1
ATOM 565 O O . LEU A 1 78 ? 8.006 -1.852 -16.881 1.00 97.44 78 LEU A O 1
ATOM 569 N N . ALA A 1 79 ? 8.351 -4.043 -16.510 1.00 96.50 79 ALA A N 1
ATOM 570 C CA . ALA A 1 79 ? 9.589 -3.864 -15.765 1.00 96.50 79 ALA A CA 1
ATOM 571 C C . ALA A 1 79 ? 10.761 -3.766 -16.753 1.00 96.50 79 ALA A C 1
ATOM 573 O O . ALA A 1 79 ? 11.016 -4.717 -17.485 1.00 96.50 79 ALA A O 1
ATOM 574 N N . VAL A 1 80 ? 11.473 -2.642 -16.801 1.00 95.56 80 VAL A N 1
ATOM 575 C CA . VAL A 1 80 ? 12.564 -2.376 -17.748 1.00 95.56 80 VAL A CA 1
ATOM 576 C C . VAL A 1 80 ? 13.928 -2.397 -17.064 1.00 95.56 80 VAL A C 1
ATOM 578 O O . VAL A 1 80 ? 14.113 -1.849 -15.979 1.00 95.56 80 VAL A O 1
ATOM 581 N N . ALA A 1 81 ? 14.905 -2.994 -17.743 1.00 94.38 81 ALA A N 1
ATOM 582 C CA . ALA A 1 81 ? 16.308 -2.979 -17.351 1.00 94.38 81 ALA A CA 1
ATOM 583 C C . ALA A 1 81 ? 17.040 -1.808 -18.016 1.00 94.38 81 ALA A C 1
ATOM 585 O O . ALA A 1 81 ? 17.082 -1.715 -19.251 1.00 94.38 81 ALA A O 1
ATOM 586 N N . LEU A 1 82 ? 17.643 -0.926 -17.216 1.00 86.62 82 LEU A N 1
ATOM 587 C CA . LEU A 1 82 ? 18.394 0.233 -17.705 1.00 86.62 82 LEU A CA 1
ATOM 588 C C . LEU A 1 82 ? 19.852 -0.113 -18.023 1.00 86.62 82 LEU A C 1
ATOM 590 O O . LEU A 1 82 ? 20.482 0.574 -18.827 1.00 86.62 82 LEU A O 1
ATOM 594 N N . ASN A 1 83 ? 20.377 -1.167 -17.403 1.00 88.38 83 ASN A N 1
ATOM 595 C CA . ASN A 1 83 ? 21.734 -1.667 -17.591 1.00 88.38 83 ASN A CA 1
ATOM 596 C C . ASN A 1 83 ? 21.756 -3.216 -17.604 1.00 88.38 83 ASN A C 1
ATOM 598 O O . ASN A 1 83 ? 20.711 -3.872 -17.637 1.00 88.38 83 ASN A O 1
ATOM 602 N N . ARG A 1 84 ? 22.954 -3.814 -17.672 1.00 90.44 84 ARG A N 1
ATOM 603 C CA . ARG A 1 84 ? 23.116 -5.277 -17.744 1.00 90.44 84 ARG A CA 1
ATOM 604 C C . ARG A 1 84 ? 22.777 -5.984 -16.433 1.00 90.44 84 ARG A C 1
ATOM 606 O O . ARG A 1 84 ? 22.190 -7.061 -16.503 1.00 90.44 84 ARG A O 1
ATOM 613 N N . ASP A 1 85 ? 23.097 -5.375 -15.302 1.00 88.12 85 ASP A N 1
ATOM 614 C CA . ASP A 1 85 ? 22.868 -5.935 -13.971 1.00 88.12 85 ASP A CA 1
ATOM 615 C C . ASP A 1 85 ? 21.361 -5.965 -13.680 1.00 88.12 85 ASP A C 1
ATOM 617 O O . ASP A 1 85 ? 20.819 -7.003 -13.299 1.00 88.12 85 ASP A O 1
ATOM 621 N N . ASP A 1 86 ? 20.642 -4.889 -14.029 1.00 90.06 86 ASP A N 1
ATOM 622 C CA . ASP A 1 86 ? 19.175 -4.861 -13.995 1.00 90.06 86 ASP A CA 1
ATOM 623 C C . ASP A 1 86 ? 18.581 -5.989 -14.850 1.00 90.06 86 ASP A C 1
ATOM 625 O O . ASP A 1 86 ? 17.606 -6.637 -14.471 1.00 90.06 86 ASP A O 1
ATOM 629 N N . ALA A 1 87 ? 19.156 -6.234 -16.034 1.00 93.88 87 ALA A N 1
ATOM 630 C CA . ALA A 1 87 ? 18.668 -7.266 -16.940 1.00 93.88 87 ALA A CA 1
ATOM 631 C C . ALA A 1 87 ? 18.894 -8.671 -16.377 1.00 93.88 87 ALA A C 1
ATOM 633 O O . ALA A 1 87 ? 18.072 -9.555 -16.607 1.00 93.88 87 ALA A O 1
ATOM 634 N N . GLU A 1 88 ? 19.989 -8.901 -15.658 1.00 94.38 88 GLU A N 1
ATOM 635 C CA . GLU A 1 88 ? 20.230 -10.162 -14.962 1.00 94.38 88 GLU A CA 1
ATOM 636 C C . GLU A 1 88 ? 19.237 -10.363 -13.812 1.00 94.38 88 GLU A C 1
ATOM 638 O O . GLU A 1 88 ? 18.588 -11.412 -13.745 1.00 94.38 88 GLU A O 1
ATOM 643 N N . ALA A 1 89 ? 19.022 -9.334 -12.988 1.00 91.06 89 ALA A N 1
ATOM 644 C CA . ALA A 1 89 ? 18.030 -9.3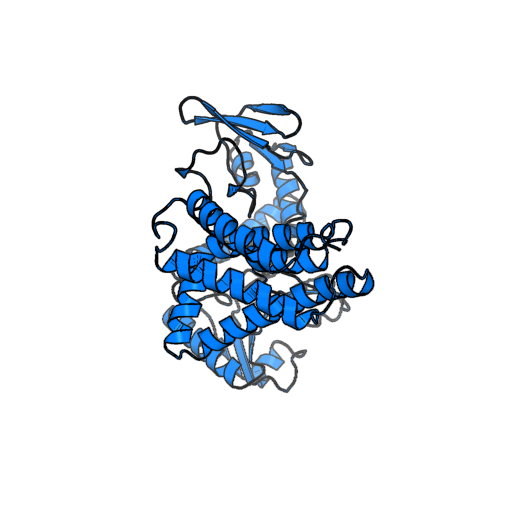58 -11.916 1.00 91.06 89 ALA A CA 1
ATOM 645 C C . ALA A 1 89 ? 16.615 -9.639 -12.453 1.00 91.06 89 ALA A C 1
ATOM 647 O O . ALA A 1 89 ? 15.925 -10.539 -11.966 1.00 91.06 89 ALA A O 1
ATOM 648 N N . LEU A 1 90 ? 16.201 -8.947 -13.520 1.00 94.81 90 LEU A N 1
ATOM 649 C CA . LEU A 1 90 ? 14.896 -9.168 -14.144 1.00 94.81 90 LEU A CA 1
ATOM 650 C C . LEU A 1 90 ? 14.777 -10.543 -14.810 1.00 94.81 90 LEU A C 1
ATOM 652 O O . LEU A 1 90 ? 13.702 -11.134 -14.772 1.00 94.81 90 LEU A O 1
ATOM 656 N N . ARG A 1 91 ? 15.851 -11.107 -15.381 1.00 96.00 91 ARG A N 1
ATOM 657 C CA . ARG A 1 91 ? 15.824 -12.491 -15.895 1.00 96.00 91 ARG A CA 1
ATOM 658 C C . ARG A 1 91 ? 15.687 -13.518 -14.780 1.00 96.00 91 ARG A C 1
ATOM 660 O O . ARG A 1 91 ? 15.012 -14.532 -14.973 1.00 96.00 91 ARG A O 1
ATOM 667 N N . ARG A 1 92 ? 16.307 -13.273 -13.624 1.00 94.25 92 ARG A N 1
ATOM 668 C CA . ARG A 1 92 ? 16.147 -14.122 -12.439 1.00 94.25 92 ARG A CA 1
ATOM 669 C C . ARG A 1 92 ? 14.700 -14.085 -11.946 1.00 94.25 92 ARG A C 1
ATOM 671 O O . ARG A 1 92 ? 14.117 -15.147 -11.737 1.00 94.25 92 ARG A O 1
ATOM 678 N N . LEU A 1 93 ? 14.107 -12.893 -11.854 1.00 91.69 93 LEU A N 1
ATOM 679 C CA . LEU A 1 93 ? 12.687 -12.723 -11.529 1.00 91.69 93 LEU A CA 1
ATOM 680 C C . LEU A 1 93 ? 11.783 -13.411 -12.564 1.00 91.69 93 LEU A C 1
ATOM 682 O O . LEU A 1 93 ? 10.901 -14.177 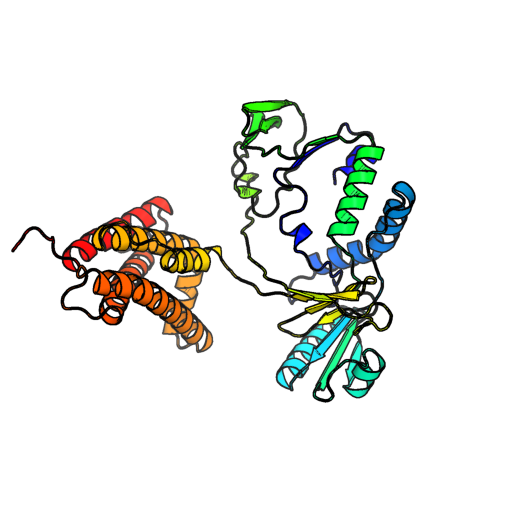-12.191 1.00 91.69 93 LEU A O 1
ATOM 686 N N . HIS A 1 94 ? 12.046 -13.225 -13.860 1.00 96.25 94 HIS A N 1
ATOM 687 C CA . HIS A 1 94 ? 11.291 -13.872 -14.940 1.00 96.25 94 HIS A CA 1
ATOM 688 C C . HIS A 1 94 ? 11.346 -15.398 -14.861 1.00 96.25 94 HIS A C 1
ATOM 690 O O . HIS A 1 94 ? 10.333 -16.078 -15.008 1.00 96.25 94 HIS A O 1
ATOM 696 N N . SER A 1 95 ? 12.525 -15.951 -14.578 1.00 95.88 95 SER A N 1
ATOM 697 C CA . SER A 1 95 ? 12.702 -17.393 -14.395 1.00 95.88 95 SER A CA 1
ATOM 698 C C . SER A 1 95 ? 11.891 -17.905 -13.205 1.00 95.88 95 SER A C 1
ATOM 700 O O . SER A 1 95 ? 11.275 -18.969 -13.295 1.00 95.88 95 SER A O 1
ATOM 702 N N . PHE A 1 96 ? 11.836 -17.132 -12.117 1.00 93.88 96 PHE A N 1
ATOM 703 C CA . PHE A 1 96 ? 11.014 -17.456 -10.956 1.00 93.88 96 PHE A CA 1
ATOM 704 C C . PHE A 1 96 ? 9.515 -17.400 -11.282 1.00 93.88 96 PHE A C 1
ATOM 706 O O . PHE A 1 96 ? 8.810 -18.380 -11.050 1.00 93.88 96 PHE A O 1
ATOM 713 N N . GLN A 1 97 ? 9.042 -16.333 -11.929 1.00 95.62 97 GLN A N 1
ATOM 714 C CA . GLN A 1 97 ? 7.655 -16.206 -12.396 1.00 95.62 97 GLN A CA 1
ATOM 715 C C . GLN A 1 97 ? 7.243 -17.386 -13.293 1.00 95.62 97 GLN A C 1
ATOM 717 O O . GLN A 1 97 ? 6.191 -17.991 -13.083 1.00 95.62 97 GLN A O 1
ATOM 722 N N . ARG A 1 98 ? 8.106 -17.789 -14.236 1.00 95.94 98 ARG A N 1
ATOM 723 C CA . ARG A 1 98 ? 7.873 -18.961 -15.096 1.00 95.94 98 ARG A CA 1
ATOM 724 C C . ARG A 1 98 ? 7.810 -20.270 -14.318 1.00 95.94 98 ARG A C 1
ATOM 726 O O . ARG A 1 98 ? 6.996 -21.124 -14.657 1.00 95.94 98 ARG A O 1
ATOM 733 N N . SER A 1 99 ? 8.648 -20.432 -13.293 1.00 95.31 99 SER A N 1
ATOM 734 C CA . SER A 1 99 ? 8.623 -21.617 -12.423 1.00 95.31 99 SER A CA 1
ATOM 735 C C . SER A 1 99 ? 7.308 -21.750 -11.648 1.00 95.31 99 SER A C 1
ATOM 737 O O . SER A 1 99 ? 6.905 -22.858 -11.312 1.00 95.31 99 SER A O 1
ATOM 739 N N . LEU A 1 100 ? 6.615 -20.629 -11.430 1.00 94.94 100 LEU A N 1
ATOM 740 C CA . LEU A 1 100 ? 5.302 -20.550 -10.795 1.00 94.94 100 LEU A CA 1
ATOM 741 C C . LEU A 1 100 ? 4.142 -20.513 -11.806 1.00 94.94 100 LEU A C 1
ATOM 743 O O . LEU A 1 100 ? 2.999 -20.301 -11.413 1.00 94.94 100 LEU A O 1
ATOM 747 N N . HIS A 1 101 ? 4.422 -20.715 -13.099 1.00 95.56 101 HIS A N 1
ATOM 748 C CA . HIS A 1 101 ? 3.440 -20.659 -14.189 1.00 95.56 101 HIS A CA 1
ATOM 749 C C . HIS A 1 101 ? 2.687 -19.323 -14.297 1.00 95.56 101 HIS A C 1
ATOM 751 O O . HIS A 1 101 ? 1.538 -19.289 -14.737 1.00 95.56 101 HIS A O 1
ATOM 757 N N . LEU A 1 102 ? 3.331 -18.223 -13.905 1.00 95.94 102 LEU A N 1
ATOM 758 C CA . LEU A 1 102 ? 2.769 -16.885 -14.053 1.00 95.94 102 LEU A CA 1
ATOM 759 C C . LEU A 1 102 ? 2.934 -16.387 -15.489 1.00 95.94 102 LEU A C 1
ATOM 761 O O . LEU A 1 102 ? 3.944 -16.662 -16.144 1.00 95.94 102 LEU A O 1
ATOM 765 N N . ASP A 1 103 ? 1.945 -15.627 -15.952 1.00 93.81 103 ASP A N 1
ATOM 766 C CA . ASP A 1 103 ? 1.963 -15.005 -17.272 1.00 93.81 103 ASP A CA 1
ATOM 767 C C . ASP A 1 103 ? 2.872 -13.768 -17.270 1.00 93.81 103 ASP A C 1
ATOM 769 O O . ASP A 1 103 ? 2.472 -12.656 -16.915 1.00 93.81 103 ASP A O 1
ATOM 773 N N . ALA A 1 104 ? 4.142 -14.005 -17.593 1.00 96.56 104 ALA A N 1
ATOM 774 C CA . ALA A 1 104 ? 5.177 -12.993 -17.694 1.00 96.56 104 ALA A CA 1
ATOM 775 C C . ALA A 1 104 ? 6.086 -13.299 -18.888 1.00 96.56 104 ALA A C 1
ATOM 777 O O . ALA A 1 104 ? 6.598 -14.414 -19.049 1.00 96.56 104 ALA A O 1
ATOM 778 N N . GLU A 1 105 ? 6.343 -12.291 -19.713 1.00 97.75 105 GLU A N 1
ATOM 779 C CA . GLU A 1 105 ? 7.105 -12.442 -20.949 1.00 97.75 105 GLU A CA 1
ATOM 780 C C . GLU A 1 105 ? 8.353 -11.568 -20.936 1.00 97.75 105 GLU A C 1
ATOM 782 O O . GLU A 1 105 ? 8.278 -10.354 -20.748 1.00 97.75 105 GLU A O 1
ATOM 787 N N . TRP A 1 106 ? 9.513 -12.167 -21.209 1.00 98.00 106 TRP A N 1
ATOM 788 C CA . TRP A 1 106 ? 10.709 -11.386 -21.493 1.00 98.00 106 TRP A CA 1
ATOM 789 C C . TRP A 1 106 ? 10.563 -10.691 -22.849 1.00 98.00 106 TRP A C 1
ATOM 791 O O . TRP A 1 106 ? 10.258 -11.335 -23.854 1.00 98.00 106 TRP A O 1
ATOM 801 N N . LYS A 1 107 ? 10.838 -9.390 -22.877 1.00 97.94 107 LYS A N 1
ATOM 802 C CA . LYS A 1 107 ? 10.862 -8.542 -24.067 1.00 97.94 107 LYS A CA 1
ATOM 803 C C . LYS A 1 107 ? 12.266 -7.986 -24.264 1.00 97.94 107 LYS A C 1
ATOM 805 O O . LYS A 1 107 ? 12.913 -7.504 -23.332 1.00 97.94 107 LYS A O 1
ATOM 810 N N . ASN A 1 108 ? 12.765 -8.051 -25.491 1.00 96.75 108 ASN A N 1
ATOM 811 C CA . ASN A 1 108 ? 13.988 -7.350 -25.863 1.00 96.75 108 ASN A CA 1
ATOM 812 C C . ASN A 1 108 ? 13.736 -5.833 -25.976 1.00 96.75 108 ASN A C 1
ATOM 814 O O . ASN A 1 108 ? 12.598 -5.375 -26.030 1.00 96.75 108 ASN A O 1
ATOM 818 N N . ALA A 1 109 ? 14.803 -5.033 -26.040 1.00 95.69 109 ALA A N 1
ATOM 819 C CA . ALA A 1 109 ? 14.699 -3.572 -26.086 1.00 95.69 109 ALA A CA 1
ATOM 820 C C . ALA A 1 109 ? 13.822 -3.025 -27.233 1.00 95.69 109 ALA A C 1
ATOM 822 O O . ALA A 1 109 ? 13.176 -1.990 -27.072 1.00 95.69 109 ALA A O 1
ATOM 823 N N . GLY A 1 110 ? 13.814 -3.687 -28.395 1.00 96.00 110 GLY A N 1
ATOM 824 C CA . GLY A 1 110 ? 12.968 -3.307 -29.526 1.00 96.00 110 GLY A CA 1
ATOM 825 C C . GLY A 1 110 ? 11.492 -3.561 -29.237 1.00 96.00 110 GLY A C 1
ATOM 826 O O . GLY A 1 110 ? 10.675 -2.671 -29.441 1.00 96.00 110 GLY A O 1
ATOM 827 N N . GLU A 1 111 ? 11.170 -4.732 -28.691 1.00 97.06 111 GLU A N 1
ATOM 828 C CA . GLU A 1 111 ? 9.808 -5.097 -28.283 1.00 97.06 111 GLU A CA 1
ATOM 829 C C . GLU A 1 111 ? 9.281 -4.188 -27.167 1.00 97.06 111 GLU A C 1
ATOM 831 O O . GLU A 1 111 ? 8.149 -3.720 -27.251 1.00 97.06 111 GLU A O 1
ATOM 836 N N . CYS A 1 112 ? 10.113 -3.851 -26.175 1.00 96.31 112 CYS A N 1
ATOM 837 C CA . CYS A 1 112 ? 9.749 -2.884 -25.137 1.00 96.31 112 CYS A CA 1
ATOM 838 C C . CYS A 1 112 ? 9.359 -1.525 -25.734 1.00 96.31 112 CYS A C 1
ATOM 840 O O . CYS A 1 112 ? 8.388 -0.930 -25.294 1.00 96.31 112 CYS A O 1
ATOM 842 N N . ARG A 1 113 ? 10.083 -1.039 -26.752 1.00 93.81 113 ARG A N 1
ATOM 843 C CA . ARG A 1 113 ? 9.768 0.238 -27.422 1.00 93.81 113 ARG A CA 1
ATOM 844 C C . ARG A 1 113 ? 8.577 0.164 -28.375 1.00 93.81 113 ARG A C 1
ATOM 846 O O . ARG A 1 113 ? 8.024 1.202 -28.713 1.00 93.81 113 ARG A O 1
ATOM 853 N N . ILE A 1 114 ? 8.199 -1.031 -28.827 1.00 94.12 114 ILE A N 1
ATOM 854 C CA . ILE A 1 114 ? 6.939 -1.228 -29.553 1.00 94.12 114 ILE A CA 1
ATOM 855 C C . ILE A 1 114 ? 5.764 -1.071 -28.585 1.00 94.12 114 ILE A C 1
ATOM 857 O O . ILE A 1 114 ? 4.791 -0.414 -28.937 1.00 94.12 114 ILE A O 1
ATOM 861 N N . LEU A 1 115 ? 5.871 -1.644 -27.381 1.00 92.88 115 LEU A N 1
ATOM 862 C CA . LEU A 1 115 ? 4.863 -1.482 -26.330 1.00 92.88 115 LEU A CA 1
ATOM 863 C C . LEU A 1 115 ? 4.825 -0.041 -25.811 1.00 92.88 115 LEU A C 1
ATOM 865 O O . LEU A 1 115 ? 3.755 0.529 -25.652 1.00 92.88 115 LEU A O 1
ATOM 869 N N . GLU A 1 116 ? 5.997 0.547 -25.577 1.00 92.94 116 GLU A N 1
ATOM 870 C CA . GLU A 1 116 ? 6.150 1.848 -24.927 1.00 92.94 116 GLU A CA 1
ATOM 871 C C . GLU A 1 116 ? 7.161 2.716 -25.691 1.00 92.94 116 GLU A C 1
ATOM 873 O O . GLU A 1 116 ? 8.354 2.757 -25.355 1.00 92.94 116 GLU A O 1
ATOM 878 N N . PRO A 1 117 ? 6.711 3.436 -26.739 1.00 89.00 117 PRO A N 1
ATOM 879 C CA . PRO A 1 117 ? 7.584 4.243 -27.596 1.00 89.00 117 PRO A CA 1
ATOM 880 C C . PRO A 1 117 ? 8.341 5.357 -26.863 1.00 89.00 117 PRO A C 1
ATOM 882 O O . PRO A 1 117 ? 9.380 5.811 -27.343 1.00 89.00 117 PRO A O 1
ATOM 885 N N . GLY A 1 118 ? 7.841 5.789 -25.700 1.00 83.62 118 GLY A N 1
ATOM 886 C CA . GLY A 1 118 ? 8.483 6.788 -24.844 1.00 83.62 118 GLY A CA 1
ATOM 887 C C . GLY A 1 118 ? 9.744 6.293 -24.124 1.00 83.62 118 GLY A C 1
ATOM 888 O O . GLY A 1 118 ? 10.465 7.100 -23.531 1.00 83.62 118 GLY A O 1
ATOM 889 N N . LEU A 1 119 ? 10.044 4.988 -24.163 1.00 85.81 119 LEU A N 1
ATOM 890 C CA . LEU A 1 119 ? 11.218 4.428 -23.498 1.00 85.81 119 LEU A CA 1
ATOM 891 C C . LEU A 1 119 ? 12.531 4.853 -24.174 1.00 85.81 119 LEU A C 1
ATOM 893 O O . LEU A 1 119 ? 12.640 4.876 -25.405 1.00 85.81 119 LEU A O 1
ATOM 897 N N . PRO A 1 120 ? 13.589 5.129 -23.389 1.00 82.50 120 PRO A N 1
ATOM 898 C CA . PRO A 1 120 ? 14.855 5.559 -23.953 1.00 82.50 120 PRO A CA 1
ATOM 899 C C . PRO A 1 120 ? 15.530 4.423 -24.742 1.00 82.50 120 PRO A C 1
ATOM 901 O O . PRO A 1 120 ? 15.405 3.246 -24.395 1.00 82.50 120 PRO A O 1
ATOM 904 N N . PRO A 1 121 ? 16.348 4.748 -25.760 1.00 80.50 121 PRO A N 1
ATOM 905 C CA . PRO A 1 121 ? 16.988 3.740 -26.606 1.00 80.50 121 PRO A CA 1
ATOM 906 C C . PRO A 1 121 ? 17.966 2.826 -25.849 1.00 80.50 121 PRO A C 1
ATOM 908 O O . PRO A 1 121 ? 18.253 1.726 -26.316 1.00 80.50 121 PRO A O 1
ATOM 911 N N . ARG A 1 122 ? 18.457 3.276 -24.685 1.00 85.12 122 ARG A N 1
ATOM 912 C CA . ARG A 1 122 ? 19.504 2.625 -23.884 1.00 85.12 122 ARG A CA 1
ATOM 913 C C . ARG A 1 122 ? 19.047 1.430 -23.039 1.00 85.12 122 ARG A C 1
ATOM 915 O O . ARG A 1 122 ? 19.898 0.809 -22.418 1.00 85.12 122 ARG A O 1
ATOM 922 N N . ILE A 1 123 ? 17.747 1.131 -22.969 1.00 93.75 123 ILE A N 1
ATOM 923 C CA . ILE A 1 123 ? 17.272 -0.028 -22.196 1.00 93.75 123 ILE A CA 1
ATOM 924 C C . ILE A 1 123 ? 17.787 -1.341 -22.797 1.00 93.75 123 ILE A C 1
ATOM 926 O O . ILE A 1 123 ? 17.958 -1.454 -24.012 1.00 93.75 123 ILE A O 1
ATOM 930 N N . VAL A 1 124 ? 17.995 -2.345 -21.949 1.00 95.44 124 VAL A N 1
ATOM 931 C CA . VAL A 1 124 ? 18.483 -3.670 -22.367 1.00 95.44 124 VAL A CA 1
ATOM 932 C C . VAL A 1 124 ? 17.329 -4.596 -22.766 1.00 95.44 124 VAL A C 1
ATOM 934 O O . VAL A 1 124 ? 17.447 -5.394 -23.697 1.00 95.44 124 VAL A O 1
ATOM 937 N N . GLY A 1 125 ? 16.198 -4.477 -22.079 1.00 96.31 125 GLY A N 1
ATOM 938 C CA . GLY A 1 125 ? 15.015 -5.319 -22.236 1.00 96.31 125 GLY A CA 1
ATOM 939 C C . GLY A 1 125 ? 14.109 -5.167 -21.023 1.00 96.31 125 GLY A C 1
ATOM 940 O O . GLY A 1 125 ? 14.277 -4.227 -20.244 1.00 96.31 125 GLY A O 1
ATOM 941 N N . GLY A 1 126 ? 13.165 -6.081 -20.854 1.00 97.31 126 GLY A N 1
ATOM 942 C CA . GLY A 1 126 ? 12.247 -6.039 -19.729 1.00 97.31 126 GLY A CA 1
ATOM 943 C C . GLY A 1 126 ? 11.355 -7.262 -19.610 1.00 97.31 126 GLY A C 1
ATOM 944 O O . GLY A 1 126 ? 11.402 -8.165 -20.442 1.00 97.31 126 GLY A O 1
ATOM 945 N N . VAL A 1 127 ? 10.536 -7.272 -18.567 1.00 98.19 127 VAL A N 1
ATOM 946 C CA . VAL A 1 127 ? 9.507 -8.282 -18.323 1.00 98.19 127 VAL A CA 1
ATOM 947 C C . VAL A 1 127 ? 8.150 -7.607 -18.420 1.00 98.19 127 VAL A C 1
ATOM 949 O O . VAL A 1 127 ? 7.880 -6.647 -17.701 1.00 98.19 127 VAL A O 1
ATOM 952 N N . HIS A 1 128 ? 7.319 -8.101 -19.329 1.00 98.19 128 HIS A N 1
ATOM 953 C CA . HIS A 1 128 ? 5.957 -7.639 -19.541 1.00 98.19 128 HIS A CA 1
ATOM 954 C C . HIS A 1 128 ? 4.968 -8.554 -18.815 1.00 98.19 128 HIS A C 1
ATOM 956 O O . HIS A 1 128 ? 5.022 -9.774 -18.982 1.00 98.19 128 HIS A O 1
ATOM 962 N N . THR A 1 129 ? 4.057 -7.957 -18.051 1.00 97.19 129 THR A N 1
ATOM 963 C CA . THR A 1 129 ? 2.982 -8.630 -17.315 1.00 97.19 129 THR A CA 1
ATOM 964 C C . THR A 1 129 ? 1.639 -8.031 -17.733 1.00 97.19 129 THR A C 1
ATOM 966 O O . THR A 1 129 ? 1.217 -6.979 -17.257 1.00 97.19 129 THR A O 1
ATOM 969 N N . ALA A 1 130 ? 0.945 -8.698 -18.659 1.00 93.31 130 ALA A N 1
ATOM 970 C CA . ALA A 1 130 ? -0.266 -8.159 -19.293 1.00 93.31 130 ALA A CA 1
ATOM 971 C C . ALA A 1 130 ? -1.459 -8.004 -18.329 1.00 93.31 130 ALA A C 1
ATOM 973 O O . ALA A 1 130 ? -2.375 -7.225 -18.588 1.00 93.31 130 ALA A O 1
ATOM 974 N N . HIS A 1 131 ? -1.450 -8.751 -17.224 1.00 90.62 131 HIS A N 1
ATOM 975 C CA . HIS A 1 131 ? -2.538 -8.815 -16.247 1.00 90.62 131 HIS A CA 1
ATOM 976 C C . HIS A 1 131 ? -2.283 -8.003 -14.972 1.00 90.62 131 HIS A C 1
ATOM 978 O O . HIS A 1 131 ? -3.110 -8.020 -14.059 1.00 90.62 131 HIS A O 1
ATOM 984 N N . ASP A 1 132 ? -1.166 -7.277 -14.912 1.00 95.38 132 ASP A N 1
ATOM 985 C CA . ASP A 1 132 ? -0.962 -6.266 -13.883 1.00 95.38 132 ASP A CA 1
ATOM 986 C C . ASP A 1 132 ? -1.684 -4.983 -14.294 1.00 95.38 132 ASP A C 1
ATOM 988 O O . ASP A 1 132 ? -1.629 -4.545 -15.442 1.00 95.38 132 ASP A O 1
ATOM 992 N N . HIS A 1 133 ? -2.407 -4.375 -13.365 1.00 96.06 133 HIS A N 1
ATOM 993 C CA . HIS A 1 133 ? -3.302 -3.259 -13.654 1.00 96.06 133 HIS A CA 1
ATOM 994 C C . HIS A 1 133 ? -2.943 -2.039 -12.803 1.00 96.06 133 HIS A C 1
ATOM 996 O O . HIS A 1 133 ? -1.984 -2.030 -12.027 1.00 96.06 133 HIS A O 1
ATOM 1002 N N . ARG A 1 134 ? -3.752 -0.988 -12.912 1.00 96.81 134 ARG A N 1
ATOM 1003 C CA . ARG A 1 134 ? -3.687 0.169 -12.018 1.00 96.81 134 ARG A CA 1
ATOM 1004 C C . ARG A 1 134 ? -5.077 0.617 -11.598 1.00 96.81 134 ARG A C 1
ATOM 1006 O O . ARG A 1 134 ? -6.060 0.307 -12.262 1.00 96.81 134 ARG A O 1
ATOM 1013 N N . VAL A 1 135 ? -5.132 1.403 -10.533 1.00 97.56 135 VAL A N 1
ATOM 1014 C CA . VAL A 1 135 ? -6.296 2.165 -10.073 1.00 97.56 135 VAL A CA 1
ATOM 1015 C C . VAL A 1 135 ? -5.837 3.548 -9.598 1.00 97.56 135 VAL A C 1
ATOM 1017 O O . VAL A 1 135 ? -4.657 3.728 -9.290 1.00 97.56 135 VAL A O 1
ATOM 1020 N N . ASP A 1 136 ? -6.733 4.537 -9.523 1.00 96.44 136 ASP A N 1
ATOM 1021 C CA . ASP A 1 136 ? -6.481 5.773 -8.771 1.00 96.44 136 ASP A CA 1
ATOM 1022 C C . ASP A 1 136 ? -7.027 5.590 -7.344 1.00 96.44 136 ASP A C 1
ATOM 1024 O O . ASP A 1 136 ? -8.246 5.625 -7.150 1.00 96.44 136 ASP A O 1
ATOM 1028 N N . PRO A 1 137 ? -6.169 5.422 -6.317 1.00 94.94 137 PRO A N 1
ATOM 1029 C CA . PRO A 1 137 ? -6.634 5.160 -4.956 1.00 94.94 137 PRO A CA 1
ATOM 1030 C C . PRO A 1 137 ? -7.535 6.262 -4.399 1.00 94.94 137 PRO A C 1
ATOM 1032 O O . PRO A 1 137 ? -8.462 5.977 -3.644 1.00 94.94 137 PRO A O 1
ATOM 1035 N N . ARG A 1 138 ? -7.332 7.522 -4.807 1.00 92.69 138 ARG A N 1
ATOM 1036 C CA . ARG A 1 138 ? -8.180 8.635 -4.361 1.00 92.69 138 ARG A CA 1
ATOM 1037 C C . ARG A 1 138 ? -9.562 8.550 -4.993 1.00 92.69 138 ARG A C 1
ATOM 1039 O O . ARG A 1 138 ? -10.551 8.848 -4.332 1.00 92.69 138 ARG A O 1
ATOM 1046 N N . ALA A 1 139 ? -9.640 8.182 -6.270 1.00 95.56 139 ALA A N 1
ATOM 1047 C CA . ALA A 1 139 ? -10.918 7.991 -6.950 1.00 95.56 139 ALA A CA 1
ATOM 1048 C C . ALA A 1 139 ? -11.660 6.760 -6.417 1.00 95.56 139 ALA A C 1
ATOM 1050 O O . ALA A 1 139 ? -12.854 6.847 -6.134 1.00 95.56 139 ALA A O 1
ATOM 1051 N N . LEU A 1 140 ? -10.936 5.665 -6.181 1.00 97.12 140 LEU A N 1
ATOM 1052 C CA . LEU A 1 140 ? -11.466 4.461 -5.556 1.00 97.12 140 LEU A CA 1
ATOM 1053 C C . LEU A 1 140 ? -12.056 4.739 -4.168 1.00 97.12 140 LEU A C 1
ATOM 1055 O O . LEU A 1 140 ? -13.178 4.322 -3.897 1.00 97.12 140 LEU A O 1
ATOM 1059 N N . VAL A 1 141 ? -11.339 5.463 -3.300 1.00 95.50 141 VAL A N 1
ATOM 1060 C CA . VAL A 1 141 ? -11.848 5.810 -1.963 1.00 95.50 141 VAL A CA 1
ATOM 1061 C C . VAL A 1 141 ? -13.105 6.668 -2.059 1.00 95.50 141 VAL A C 1
ATOM 1063 O O . VAL A 1 141 ? -14.080 6.351 -1.392 1.00 95.50 141 VAL A O 1
ATOM 1066 N N . ARG A 1 142 ? -13.146 7.684 -2.934 1.00 95.50 142 ARG A N 1
ATOM 1067 C CA . ARG A 1 142 ? -14.368 8.490 -3.130 1.00 95.50 142 ARG A CA 1
ATOM 1068 C C . ARG A 1 142 ? -15.564 7.642 -3.565 1.00 95.50 142 ARG A C 1
ATOM 1070 O O . ARG A 1 142 ? -16.676 7.869 -3.093 1.00 95.50 142 ARG A O 1
ATOM 1077 N N . ALA A 1 143 ? -15.345 6.672 -4.454 1.00 97.69 143 ALA A N 1
ATOM 1078 C CA . ALA A 1 143 ? -16.388 5.736 -4.855 1.00 97.69 143 ALA A CA 1
ATOM 1079 C C . ALA A 1 143 ? -16.826 4.853 -3.673 1.00 97.69 143 ALA A C 1
ATOM 1081 O O . ALA A 1 143 ? -18.017 4.737 -3.406 1.00 97.69 143 ALA A O 1
ATOM 1082 N N . LEU A 1 144 ? -15.885 4.309 -2.896 1.00 97.31 144 LEU A N 1
ATOM 1083 C CA . LEU A 1 144 ? -16.190 3.501 -1.710 1.00 97.31 144 LEU A CA 1
ATOM 1084 C C . LEU A 1 144 ? -16.942 4.272 -0.623 1.00 97.31 144 LEU A C 1
ATOM 1086 O O . LEU A 1 144 ? -17.872 3.719 -0.042 1.00 97.31 144 LEU A O 1
ATOM 1090 N N . GLU A 1 145 ? -16.563 5.521 -0.351 1.00 96.06 145 GLU A N 1
ATOM 1091 C CA . GLU A 1 145 ? -17.261 6.395 0.598 1.00 96.06 145 GLU A CA 1
ATOM 1092 C C . GLU A 1 145 ? -18.717 6.592 0.166 1.00 96.06 145 GLU A C 1
ATOM 1094 O O . GLU A 1 145 ? -19.631 6.335 0.948 1.00 96.06 145 GLU A O 1
ATOM 1099 N N . ARG A 1 146 ? -18.943 6.938 -1.110 1.00 97.44 146 ARG A N 1
ATOM 1100 C CA . ARG A 1 146 ? -20.295 7.098 -1.655 1.00 97.44 146 ARG A CA 1
ATOM 1101 C C . ARG A 1 146 ? -21.107 5.806 -1.563 1.00 97.44 146 ARG A C 1
ATOM 1103 O O . ARG A 1 146 ? -22.260 5.848 -1.142 1.00 97.44 146 ARG A O 1
ATOM 1110 N N . ALA A 1 147 ? -20.523 4.678 -1.957 1.00 97.94 147 ALA A N 1
ATOM 1111 C CA . ALA A 1 147 ? -21.212 3.391 -1.944 1.00 97.94 147 ALA A CA 1
ATOM 1112 C C . ALA A 1 147 ? -21.562 2.951 -0.516 1.00 97.94 147 ALA A C 1
ATOM 1114 O O . ALA A 1 147 ? -22.629 2.396 -0.264 1.00 97.94 147 ALA A O 1
ATOM 1115 N N . PHE A 1 148 ? -20.671 3.222 0.438 1.00 97.94 148 PHE A N 1
ATOM 1116 C CA . PHE A 1 148 ? -20.893 2.948 1.851 1.00 97.94 148 PHE A CA 1
ATOM 1117 C C . PHE A 1 148 ? -22.051 3.774 2.423 1.00 97.94 148 PHE A C 1
ATOM 1119 O O . PHE A 1 148 ? -22.938 3.205 3.058 1.00 97.94 148 PHE A O 1
ATOM 1126 N N . GLU A 1 149 ? -22.090 5.078 2.144 1.00 96.69 149 GLU A N 1
ATOM 1127 C CA . GLU A 1 149 ? -23.185 5.961 2.563 1.00 96.69 149 GLU A CA 1
ATOM 1128 C C . GLU A 1 149 ? -24.521 5.563 1.905 1.00 96.69 149 GLU A C 1
ATOM 1130 O O . GLU A 1 149 ? -25.549 5.487 2.577 1.00 96.69 149 GLU A O 1
ATOM 1135 N N . GLN A 1 150 ? -24.518 5.225 0.608 1.00 96.94 150 GLN A N 1
ATOM 1136 C CA . GLN A 1 150 ? -25.706 4.728 -0.108 1.00 96.94 150 GLN A CA 1
ATOM 1137 C C . GLN A 1 150 ? -26.231 3.402 0.458 1.00 96.94 150 GLN A C 1
ATOM 1139 O O . GLN A 1 150 ? -27.438 3.165 0.449 1.00 96.94 150 GLN A O 1
ATOM 1144 N N . ALA A 1 151 ? -25.343 2.556 0.985 1.00 97.25 151 ALA A N 1
ATOM 1145 C CA . ALA A 1 151 ? -25.703 1.326 1.683 1.00 97.25 151 ALA A CA 1
ATOM 1146 C C . ALA A 1 151 ? -26.201 1.562 3.128 1.00 97.25 151 ALA A C 1
ATOM 1148 O O . ALA A 1 151 ? -26.447 0.597 3.850 1.00 97.25 151 ALA A O 1
ATOM 1149 N N . GLY A 1 152 ? -26.353 2.820 3.564 1.00 97.44 152 GLY A N 1
ATOM 1150 C CA . GLY A 1 152 ? -26.826 3.189 4.902 1.00 97.44 152 GLY A CA 1
ATOM 1151 C C . GLY A 1 152 ? -25.737 3.205 5.978 1.00 97.44 152 GLY A C 1
ATOM 1152 O O . GLY A 1 152 ? -26.054 3.233 7.167 1.00 97.44 152 GLY A O 1
ATOM 1153 N N . GLY A 1 153 ? -24.466 3.152 5.576 1.00 97.88 153 GLY A N 1
ATOM 1154 C CA . GLY A 1 153 ? -23.326 3.304 6.468 1.00 97.88 153 GLY A CA 1
ATOM 1155 C C . GLY A 1 153 ? -23.118 4.747 6.926 1.00 97.88 153 GLY A C 1
ATOM 1156 O O . GLY A 1 153 ? -23.437 5.692 6.208 1.00 97.88 153 GLY A O 1
ATOM 1157 N N . GLU A 1 154 ? -22.549 4.918 8.117 1.00 97.44 154 GLU A N 1
ATOM 1158 C CA . GLU A 1 154 ? -22.216 6.229 8.678 1.00 97.44 154 GLU A CA 1
ATOM 1159 C C . GLU A 1 154 ? -20.702 6.465 8.623 1.00 97.44 154 GLU A C 1
ATOM 1161 O O . GLU A 1 154 ? -19.927 5.704 9.201 1.00 97.44 154 GLU A O 1
ATOM 1166 N N . LEU A 1 155 ? -20.259 7.519 7.936 1.00 95.88 155 LEU A N 1
ATOM 1167 C CA . LEU A 1 155 ? -18.855 7.931 7.904 1.00 95.88 155 LEU A CA 1
ATOM 1168 C C . LEU A 1 155 ? -18.673 9.208 8.728 1.00 95.88 155 LEU A C 1
ATOM 1170 O O . LEU A 1 155 ? -19.108 10.282 8.315 1.00 95.88 155 LEU A O 1
ATOM 1174 N N . ARG A 1 156 ? -17.986 9.107 9.869 1.00 95.00 156 ARG A N 1
ATOM 1175 C CA . ARG A 1 156 ? -17.596 10.264 10.684 1.00 95.00 156 ARG A CA 1
ATOM 1176 C C . ARG A 1 156 ? -16.118 10.556 10.486 1.00 95.00 156 ARG A C 1
ATOM 1178 O O . ARG A 1 156 ? -15.254 9.759 10.842 1.00 95.00 156 ARG A O 1
ATOM 1185 N N . SER A 1 157 ? -15.857 11.705 9.886 1.00 91.62 157 SER A N 1
ATOM 1186 C CA . SER A 1 157 ? -14.518 12.279 9.747 1.00 91.62 157 SER A CA 1
ATOM 1187 C C . SER A 1 157 ? -14.179 13.140 10.956 1.00 91.62 157 SER A C 1
ATOM 1189 O O . SER A 1 157 ? -15.081 13.480 11.723 1.00 91.62 157 SER A O 1
ATOM 1191 N N . ASP A 1 158 ? -12.900 13.479 11.116 1.00 91.38 158 ASP A N 1
ATOM 1192 C CA . ASP A 1 158 ? -12.400 14.254 12.255 1.00 91.38 158 ASP A CA 1
ATOM 1193 C C . ASP A 1 158 ? -12.750 13.586 13.600 1.00 91.38 158 ASP A C 1
ATOM 1195 O O . ASP A 1 158 ? -13.011 14.241 14.609 1.00 91.38 158 ASP A O 1
ATOM 1199 N N . ALA A 1 159 ? -12.777 12.247 13.601 1.00 94.81 159 ALA A N 1
ATOM 1200 C CA . ALA A 1 159 ? -13.160 11.405 14.729 1.00 94.81 159 ALA A CA 1
ATOM 1201 C C . ALA A 1 159 ? -11.996 10.484 15.146 1.00 94.81 159 ALA A C 1
ATOM 1203 O O . ALA A 1 159 ? -12.095 9.261 15.003 1.00 94.81 159 ALA A O 1
ATOM 1204 N N . PRO A 1 160 ? -10.870 11.039 15.641 1.00 94.69 160 PRO A N 1
ATOM 1205 C CA . PRO A 1 160 ? -9.768 10.226 16.135 1.00 94.69 160 PRO A CA 1
ATOM 1206 C C . PRO A 1 160 ? -10.220 9.356 17.309 1.00 94.69 160 PRO A C 1
ATOM 1208 O O . PRO A 1 160 ? -10.792 9.843 18.286 1.00 94.69 160 PRO A O 1
ATOM 1211 N N . VAL A 1 161 ? -9.941 8.058 17.211 1.00 96.81 161 VAL A N 1
ATOM 1212 C CA . VAL A 1 161 ? -10.230 7.087 18.268 1.00 96.81 161 VAL A CA 1
ATOM 1213 C C . VAL A 1 161 ? -9.036 7.010 19.215 1.00 96.81 161 VAL A C 1
ATOM 1215 O O . VAL A 1 161 ? -7.927 6.703 18.784 1.00 96.81 161 VAL A O 1
ATOM 1218 N N . ALA A 1 162 ? -9.276 7.246 20.503 1.00 95.81 162 ALA A N 1
ATOM 1219 C CA . ALA A 1 162 ? -8.271 7.135 21.554 1.00 95.81 162 ALA A CA 1
ATOM 1220 C C . ALA A 1 162 ? -8.092 5.680 22.014 1.00 95.81 162 ALA A C 1
ATOM 1222 O O . ALA A 1 162 ? -6.966 5.198 22.167 1.00 95.81 162 ALA A O 1
ATOM 1223 N N . ALA A 1 163 ? -9.200 4.962 22.233 1.00 95.88 163 ALA A N 1
ATOM 1224 C CA . ALA A 1 163 ? -9.157 3.600 22.755 1.00 95.88 163 ALA A CA 1
ATOM 1225 C C . ALA A 1 163 ? -10.364 2.744 22.358 1.00 95.88 163 ALA A C 1
ATOM 1227 O O . ALA A 1 163 ? -11.485 3.231 22.212 1.00 95.88 163 ALA A O 1
ATOM 1228 N N . VAL A 1 164 ? -10.149 1.433 22.272 1.00 96.12 164 VAL A N 1
ATOM 1229 C CA . VAL A 1 164 ? -11.221 0.433 22.265 1.00 96.12 164 VAL A CA 1
ATOM 1230 C C . VAL A 1 164 ? -11.673 0.180 23.701 1.00 96.12 164 VAL A C 1
ATOM 1232 O O . VAL A 1 164 ? -10.861 -0.073 24.589 1.00 96.12 164 VAL A O 1
ATOM 1235 N N . LYS A 1 165 ? -12.982 0.224 23.948 1.00 95.31 165 LYS A N 1
ATOM 1236 C CA . LYS A 1 165 ? -13.566 -0.139 25.242 1.00 95.31 165 LYS A CA 1
ATOM 1237 C C . LYS A 1 165 ? -13.806 -1.642 25.263 1.00 95.31 165 LYS A C 1
ATOM 1239 O O . LYS A 1 165 ? -14.556 -2.164 24.439 1.00 95.31 165 LYS A O 1
ATOM 1244 N N . VAL A 1 166 ? -13.190 -2.328 26.223 1.00 92.88 166 VAL A N 1
ATOM 1245 C CA . VAL A 1 166 ? -13.292 -3.782 26.391 1.00 92.88 166 VAL A CA 1
ATOM 1246 C C . VAL A 1 166 ? -13.913 -4.101 27.748 1.00 92.88 166 VAL A C 1
ATOM 1248 O O . VAL A 1 166 ? -13.455 -3.606 28.775 1.00 92.88 166 VAL A O 1
ATOM 1251 N N . ALA A 1 167 ? -14.939 -4.950 27.758 1.00 92.06 167 ALA A N 1
ATOM 1252 C CA . ALA A 1 167 ? -15.545 -5.499 28.966 1.00 92.06 167 ALA A CA 1
ATOM 1253 C C . ALA A 1 167 ? -15.604 -7.027 28.861 1.00 92.06 167 ALA A C 1
ATOM 1255 O O . ALA A 1 167 ? -16.039 -7.572 27.848 1.00 92.06 167 ALA A O 1
ATOM 1256 N N . SER A 1 168 ? -15.140 -7.727 29.901 1.00 89.75 168 SER A N 1
ATOM 1257 C CA . SER A 1 168 ? -15.127 -9.200 29.953 1.00 89.75 168 SER A CA 1
ATOM 1258 C C . SER A 1 168 ? -14.508 -9.859 28.706 1.00 89.75 168 SER A C 1
ATOM 1260 O O . SER A 1 168 ? -15.022 -10.854 28.200 1.00 89.75 168 SER A O 1
ATOM 1262 N N . GLY A 1 169 ? -13.421 -9.277 28.185 1.00 86.94 169 GLY A N 1
ATOM 1263 C CA . GLY A 1 169 ? -12.712 -9.780 27.002 1.00 86.94 169 GLY A CA 1
ATOM 1264 C C . GLY A 1 169 ? -13.413 -9.524 25.662 1.00 86.94 169 GLY A C 1
ATOM 1265 O O . GLY A 1 169 ? -13.006 -10.090 24.651 1.00 86.94 169 GLY A O 1
ATOM 1266 N N . ARG A 1 170 ? -14.464 -8.694 25.624 1.00 90.75 170 ARG A N 1
ATOM 1267 C CA . ARG A 1 170 ? -15.181 -8.319 24.397 1.00 90.75 170 ARG A CA 1
ATOM 1268 C C . ARG A 1 170 ? -15.191 -6.813 24.196 1.00 90.75 170 ARG A C 1
ATOM 1270 O O . ARG A 1 170 ? -15.324 -6.062 25.160 1.00 90.75 170 ARG A O 1
ATOM 1277 N N . ALA A 1 171 ? -15.076 -6.378 22.944 1.00 92.88 171 ALA A N 1
ATOM 1278 C CA . ALA A 1 171 ? -15.293 -4.981 22.598 1.00 92.88 171 ALA A CA 1
ATOM 1279 C C . ALA A 1 171 ? -16.752 -4.597 22.894 1.00 92.88 171 ALA A C 1
ATOM 1281 O O . ALA A 1 171 ? -17.674 -5.333 22.548 1.00 92.88 171 ALA A O 1
ATOM 1282 N N . VAL A 1 172 ? -16.942 -3.459 23.556 1.00 96.00 172 VAL A N 1
ATOM 1283 C CA . VAL A 1 172 ? -18.262 -2.875 23.860 1.00 96.00 172 VAL A CA 1
ATOM 1284 C C . VAL A 1 172 ? -18.426 -1.469 23.282 1.00 96.00 172 VAL A C 1
ATOM 1286 O O . VAL A 1 172 ? -19.490 -0.858 23.378 1.00 96.00 172 VAL A O 1
ATOM 1289 N N . GLY A 1 173 ? -17.369 -0.941 22.670 1.00 96.44 173 GLY A N 1
ATOM 1290 C CA . GLY A 1 173 ? -17.381 0.356 22.027 1.00 96.44 173 GLY A CA 1
ATOM 1291 C C . GLY A 1 173 ? -15.983 0.882 21.764 1.00 96.44 173 GLY A C 1
ATOM 1292 O O . GLY A 1 173 ? -14.981 0.187 21.946 1.00 96.44 173 GLY A O 1
ATOM 1293 N N . VAL A 1 174 ? -15.929 2.144 21.375 1.00 97.69 174 VAL A N 1
ATOM 1294 C CA . VAL A 1 174 ? -14.700 2.916 21.213 1.00 97.69 174 VAL A CA 1
ATOM 1295 C C . VAL A 1 174 ? -14.881 4.303 21.817 1.00 97.69 174 VAL A C 1
ATOM 1297 O O . VAL A 1 174 ? -15.981 4.851 21.811 1.00 97.69 174 VAL A O 1
ATOM 1300 N N . GLU A 1 175 ? -13.805 4.856 22.357 1.00 97.75 175 GLU A N 1
ATOM 1301 C CA . GLU A 1 175 ? -13.738 6.219 22.879 1.00 97.75 175 GLU A CA 1
ATOM 1302 C C . GLU A 1 175 ? -12.944 7.090 21.915 1.00 97.75 175 GLU A C 1
ATOM 1304 O O . GLU A 1 175 ? -11.830 6.739 21.518 1.00 97.75 175 GLU A O 1
ATOM 1309 N N . LEU A 1 176 ? -13.535 8.217 21.533 1.00 97.31 176 LEU A N 1
ATOM 1310 C CA . LEU A 1 176 ? -12.891 9.245 20.727 1.00 97.31 176 LEU A CA 1
ATOM 1311 C C . LEU A 1 176 ? -11.992 10.122 21.603 1.00 97.31 176 LEU A C 1
ATOM 1313 O O . LEU A 1 176 ? -12.236 10.268 22.799 1.00 97.31 176 LEU A O 1
ATOM 1317 N N . GLU A 1 177 ? -10.997 10.785 21.010 1.00 95.44 177 GLU A N 1
ATOM 1318 C CA . GLU A 1 177 ? -10.160 11.762 21.735 1.00 95.44 177 GLU A CA 1
ATOM 1319 C C . GLU A 1 177 ? -10.977 12.950 22.285 1.00 95.44 177 GLU A C 1
ATOM 1321 O O . GLU A 1 177 ? -10.544 13.623 23.215 1.00 95.44 177 GLU A O 1
ATOM 1326 N N . SER A 1 178 ? -12.188 13.185 21.763 1.00 95.19 178 SER A N 1
ATOM 1327 C CA . SER A 1 178 ? -13.141 14.173 22.291 1.00 95.19 178 SER A CA 1
ATOM 1328 C C . SER A 1 178 ? -13.799 13.767 23.620 1.00 95.19 178 SER A C 1
ATOM 1330 O O . SER A 1 178 ? -14.488 14.585 24.228 1.00 95.19 178 SER A O 1
ATOM 1332 N N . GLY A 1 179 ? -13.637 12.511 24.055 1.00 94.94 179 GLY A N 1
ATOM 1333 C CA . GLY A 1 179 ? -14.328 11.914 25.204 1.00 94.94 179 GLY A CA 1
ATOM 1334 C C . GLY A 1 179 ? -15.694 11.298 24.872 1.00 94.94 179 GLY A C 1
ATOM 1335 O O . GLY A 1 179 ? -16.317 10.672 25.730 1.00 94.94 179 GLY A O 1
ATOM 1336 N N . GLU A 1 180 ? -16.180 11.436 23.634 1.00 97.19 180 GLU A N 1
ATOM 1337 C CA . GLU A 1 180 ? -17.386 10.741 23.177 1.00 97.19 180 GLU A CA 1
ATOM 1338 C C . GLU A 1 180 ? -17.147 9.224 23.113 1.00 97.19 180 GLU A C 1
ATOM 1340 O O . GLU A 1 180 ? -16.104 8.764 22.648 1.00 97.19 180 GLU A O 1
ATOM 1345 N N . THR A 1 181 ? -18.133 8.429 23.539 1.00 97.12 181 THR A N 1
ATOM 1346 C CA . THR A 1 181 ? -18.105 6.967 23.395 1.00 97.12 181 THR A CA 1
ATOM 1347 C C . THR A 1 181 ? -19.131 6.506 22.369 1.00 97.12 181 THR A C 1
ATOM 1349 O O . THR A 1 181 ? -20.319 6.800 22.492 1.00 97.12 181 THR A O 1
ATOM 1352 N N . VAL A 1 182 ? -18.678 5.709 21.404 1.00 97.56 182 VAL A N 1
ATOM 1353 C CA . VAL A 1 182 ? -19.529 5.041 20.416 1.00 97.56 182 VAL A CA 1
ATOM 1354 C C . VAL A 1 182 ? -19.667 3.574 20.813 1.00 97.56 182 VAL A C 1
ATOM 1356 O O . VAL A 1 182 ? -18.701 2.812 20.759 1.00 97.56 182 VAL A O 1
ATOM 1359 N N . ALA A 1 183 ? -20.867 3.172 21.237 1.00 97.19 183 ALA A N 1
ATOM 1360 C CA . ALA A 1 183 ? -21.153 1.794 21.632 1.00 97.19 183 ALA A CA 1
ATOM 1361 C C . ALA A 1 183 ? -21.272 0.874 20.404 1.00 97.19 183 ALA A C 1
ATOM 1363 O O . ALA A 1 183 ? -21.988 1.186 19.452 1.00 97.19 183 ALA A O 1
ATOM 1364 N N . THR A 1 184 ? -20.587 -0.270 20.434 1.00 95.75 184 THR A N 1
ATOM 1365 C CA . THR A 1 184 ? -20.657 -1.305 19.390 1.00 95.75 184 THR A CA 1
ATOM 1366 C C . THR A 1 184 ? -20.206 -2.655 19.942 1.00 95.75 184 THR A C 1
ATOM 1368 O O . THR A 1 184 ? -19.343 -2.722 20.811 1.00 95.75 184 THR A O 1
ATOM 1371 N N . GLU A 1 185 ? -20.768 -3.742 19.420 1.00 91.38 185 GLU A N 1
ATOM 1372 C CA . GLU A 1 185 ? -20.397 -5.115 19.794 1.00 91.38 185 GLU A CA 1
ATOM 1373 C C . GLU A 1 185 ? -19.178 -5.631 19.016 1.00 91.38 185 GLU A C 1
ATOM 1375 O O . GLU A 1 185 ? -18.565 -6.633 19.386 1.00 91.38 185 GLU A O 1
ATOM 1380 N N . GLN A 1 186 ? -18.837 -4.971 17.906 1.00 93.75 186 GLN A N 1
ATOM 1381 C CA . GLN A 1 186 ? -17.741 -5.363 17.028 1.00 93.75 186 GLN A CA 1
ATOM 1382 C C . GLN A 1 186 ? -16.931 -4.143 16.605 1.00 93.75 186 GLN A C 1
ATOM 1384 O O . GLN A 1 186 ? -17.480 -3.104 16.231 1.00 93.75 186 GLN A O 1
ATOM 1389 N N . VAL A 1 187 ? -15.609 -4.293 16.643 1.00 95.00 187 VAL A N 1
ATOM 1390 C CA . VAL A 1 187 ? -14.645 -3.272 16.238 1.00 95.00 187 VAL A CA 1
ATOM 1391 C C . VAL A 1 187 ? -13.672 -3.907 15.256 1.00 95.00 187 VAL A C 1
ATOM 1393 O O . VAL A 1 187 ? -13.084 -4.947 15.543 1.00 95.00 187 VAL A O 1
ATOM 1396 N N . VAL A 1 188 ? -13.502 -3.275 14.095 1.00 95.50 188 VAL A N 1
ATOM 1397 C CA . VAL A 1 188 ? -12.470 -3.636 13.119 1.00 95.50 188 VAL A CA 1
ATOM 1398 C C . VAL A 1 188 ? -11.414 -2.543 13.137 1.00 95.50 188 VAL A C 1
ATOM 1400 O O . VAL A 1 188 ? -11.692 -1.405 12.766 1.00 95.50 188 VAL A O 1
ATOM 1403 N N . VAL A 1 189 ? -10.198 -2.888 13.556 1.00 94.38 189 VAL A N 1
ATOM 1404 C CA . VAL A 1 189 ? -9.063 -1.963 13.526 1.00 94.38 189 VAL A CA 1
ATOM 1405 C C . VAL A 1 189 ? -8.471 -1.965 12.118 1.00 94.38 189 VAL A C 1
ATOM 1407 O O . VAL A 1 189 ? -7.928 -2.968 11.665 1.00 94.38 189 VAL A O 1
ATOM 1410 N N . ALA A 1 190 ? -8.601 -0.838 11.418 1.00 94.06 190 ALA A N 1
ATOM 1411 C CA . ALA A 1 190 ? -8.086 -0.635 10.062 1.00 94.06 190 ALA A CA 1
ATOM 1412 C C . ALA A 1 190 ? -7.292 0.682 9.944 1.00 94.06 190 ALA A C 1
ATOM 1414 O O . ALA A 1 190 ? -7.305 1.336 8.905 1.00 94.06 190 ALA A O 1
ATOM 1415 N N . ALA A 1 191 ? -6.599 1.079 11.018 1.00 92.25 191 ALA A N 1
ATOM 1416 C CA . ALA A 1 191 ? -5.939 2.381 11.169 1.00 92.25 191 ALA A CA 1
ATOM 1417 C C . ALA A 1 191 ? -4.501 2.428 10.600 1.00 92.25 191 ALA A C 1
ATOM 1419 O O . ALA A 1 191 ? -3.664 3.219 11.042 1.00 92.25 191 ALA A O 1
ATOM 1420 N N . GLY A 1 192 ? -4.179 1.557 9.638 1.00 91.44 192 GLY A N 1
ATOM 1421 C CA . GLY A 1 192 ? -2.858 1.496 9.006 1.00 91.44 192 GLY A CA 1
ATOM 1422 C C . GLY A 1 192 ? -1.717 1.309 10.014 1.00 91.44 192 GLY A C 1
ATOM 1423 O O . GLY A 1 192 ? -1.837 0.525 10.957 1.00 91.44 192 GLY A O 1
ATOM 1424 N N . CYS A 1 193 ? -0.621 2.054 9.839 1.00 89.00 193 CYS A N 1
ATOM 1425 C CA . CYS A 1 193 ? 0.551 2.007 10.722 1.00 89.00 193 CYS A CA 1
ATOM 1426 C C . CYS A 1 193 ? 0.285 2.467 12.163 1.00 89.00 193 CYS A C 1
ATOM 1428 O O . CYS A 1 193 ? 1.107 2.199 13.029 1.00 89.00 193 CYS A O 1
ATOM 1430 N N . ARG A 1 194 ? -0.862 3.100 12.437 1.00 88.62 194 ARG A N 1
ATOM 1431 C CA . ARG A 1 194 ? -1.259 3.524 13.787 1.00 88.62 194 ARG A CA 1
ATOM 1432 C C . ARG A 1 194 ? -2.098 2.481 14.522 1.00 88.62 194 ARG A C 1
ATOM 1434 O O . ARG A 1 194 ? -2.485 2.693 15.665 1.00 88.62 194 ARG A O 1
ATOM 1441 N N . SER A 1 195 ? -2.377 1.337 13.893 1.00 91.25 195 SER A N 1
ATOM 1442 C CA . SER A 1 195 ? -3.197 0.276 14.497 1.00 91.25 195 SER A CA 1
ATOM 1443 C C . SER A 1 195 ? -2.615 -0.241 15.819 1.00 91.25 195 SER A C 1
ATOM 1445 O O . SER A 1 195 ? -3.375 -0.553 16.730 1.00 91.25 195 SER A O 1
ATOM 1447 N N . GLY A 1 196 ? -1.283 -0.292 15.946 1.00 87.56 196 GLY A N 1
ATOM 1448 C CA . GLY A 1 196 ? -0.599 -0.709 17.177 1.00 87.56 196 GLY A CA 1
ATOM 1449 C C . GLY A 1 196 ? -0.605 0.336 18.305 1.00 87.56 196 GLY A C 1
ATOM 1450 O O . GLY A 1 196 ? -0.354 -0.014 19.460 1.00 87.56 196 GLY A O 1
ATOM 1451 N N . GLU A 1 197 ? -0.912 1.601 17.991 1.00 86.62 197 GLU A N 1
ATOM 1452 C CA . GLU A 1 197 ? -0.955 2.723 18.945 1.00 86.62 197 GLU A CA 1
ATOM 1453 C C . GLU A 1 197 ? -2.302 2.821 19.679 1.00 86.62 197 GLU A C 1
ATOM 1455 O O . GLU A 1 197 ? -2.407 3.523 20.683 1.00 86.62 197 GLU A O 1
ATOM 1460 N N . LEU A 1 198 ? -3.339 2.136 19.184 1.00 90.75 198 LEU A N 1
ATOM 1461 C CA . LEU A 1 198 ? -4.698 2.265 19.697 1.00 90.75 198 LEU A CA 1
ATOM 1462 C C . LEU A 1 198 ? -4.812 1.722 21.131 1.00 90.75 198 LEU A C 1
ATOM 1464 O O . LEU A 1 198 ? -4.491 0.563 21.408 1.00 90.75 198 LEU A O 1
ATOM 1468 N N . GLY A 1 199 ? -5.301 2.560 22.048 1.00 92.00 199 GLY A N 1
ATOM 1469 C CA . GLY A 1 199 ? -5.484 2.192 23.449 1.00 92.00 199 GLY A CA 1
ATOM 1470 C C . GLY A 1 199 ? -6.549 1.109 23.652 1.00 92.00 199 GLY A C 1
ATOM 1471 O O . GLY A 1 199 ? -7.427 0.900 22.817 1.00 92.00 199 GLY A O 1
ATOM 1472 N N . GLY A 1 200 ? -6.493 0.414 24.790 1.00 91.00 200 GLY A N 1
ATOM 1473 C CA . GLY A 1 200 ? -7.522 -0.551 25.207 1.00 91.00 200 GLY A CA 1
ATOM 1474 C C . GLY A 1 200 ? -7.537 -1.888 24.455 1.00 91.00 200 GLY A C 1
ATOM 1475 O O . GLY A 1 200 ? -8.281 -2.788 24.842 1.00 91.00 200 GLY A O 1
ATOM 1476 N N . LEU A 1 201 ? -6.699 -2.057 23.427 1.00 89.31 201 LEU A N 1
ATOM 1477 C CA . LEU A 1 201 ? -6.456 -3.362 22.819 1.00 89.31 201 LEU A CA 1
ATOM 1478 C C . LEU A 1 201 ? -5.644 -4.254 23.776 1.00 89.31 201 LEU A C 1
ATOM 1480 O O . LEU A 1 201 ? -4.645 -3.780 24.333 1.00 89.31 201 LEU A O 1
ATOM 1484 N N . PRO A 1 202 ? -6.032 -5.532 23.957 1.00 84.44 202 PRO A N 1
ATOM 1485 C CA . PRO A 1 202 ? -5.196 -6.493 24.667 1.00 84.44 202 PRO A CA 1
ATOM 1486 C C . PRO A 1 202 ? -3.881 -6.700 23.906 1.00 84.44 202 PRO A C 1
ATOM 1488 O O . PRO A 1 202 ? -3.822 -6.492 22.692 1.00 84.44 202 PRO A O 1
ATOM 1491 N N . GLU A 1 203 ? -2.821 -7.075 24.620 1.00 84.69 203 GLU A N 1
ATOM 1492 C CA . GLU A 1 203 ? -1.466 -7.178 24.065 1.00 84.69 203 GLU A CA 1
ATOM 1493 C C . GLU A 1 203 ? -1.415 -8.128 22.863 1.00 84.69 203 GLU A C 1
ATOM 1495 O O . GLU A 1 203 ? -0.832 -7.796 21.834 1.00 84.69 203 GLU A O 1
ATOM 1500 N N . GLU A 1 204 ? -2.147 -9.238 22.933 1.00 86.00 204 GLU A N 1
ATOM 1501 C CA . GLU A 1 204 ? -2.219 -10.256 21.885 1.00 86.00 204 GLU A CA 1
ATOM 1502 C C . GLU A 1 204 ? -2.984 -9.787 20.637 1.00 86.00 204 GLU A C 1
ATOM 1504 O O . GLU A 1 204 ? -2.857 -10.387 19.572 1.00 86.00 204 GLU A O 1
ATOM 1509 N N . ALA A 1 205 ? -3.790 -8.725 20.751 1.00 84.44 205 ALA A N 1
ATOM 1510 C CA . ALA A 1 205 ? -4.520 -8.131 19.630 1.00 84.44 205 ALA A CA 1
ATOM 1511 C C . ALA A 1 205 ? -3.821 -6.897 19.040 1.00 84.44 205 ALA A C 1
ATOM 1513 O O . ALA A 1 205 ? -4.325 -6.314 18.074 1.00 84.44 205 ALA A O 1
ATOM 1514 N N . ARG A 1 206 ? -2.683 -6.465 19.604 1.00 85.81 206 ARG A N 1
ATOM 1515 C CA . ARG A 1 206 ? -1.906 -5.358 19.038 1.00 85.81 206 ARG A CA 1
ATOM 1516 C C . ARG A 1 206 ? -1.271 -5.801 17.730 1.00 85.81 206 ARG A C 1
ATOM 1518 O O . ARG A 1 206 ? -0.529 -6.776 17.675 1.00 85.81 206 ARG A O 1
ATOM 1525 N N . VAL A 1 207 ? -1.551 -5.056 16.666 1.00 83.94 207 VAL A N 1
ATOM 1526 C CA . VAL A 1 207 ? -1.011 -5.360 15.340 1.00 83.94 207 VAL A CA 1
ATOM 1527 C C . VAL A 1 207 ? 0.416 -4.801 15.250 1.00 83.94 207 VAL A C 1
ATOM 1529 O O . VAL A 1 207 ? 0.578 -3.586 15.407 1.00 83.94 207 VAL A O 1
ATOM 1532 N N . PRO A 1 208 ? 1.446 -5.629 14.978 1.00 84.12 208 PRO A N 1
ATOM 1533 C CA . PRO A 1 208 ? 2.844 -5.197 14.921 1.00 84.12 208 PRO A CA 1
ATOM 1534 C C . PRO A 1 208 ? 3.153 -4.496 13.588 1.00 84.12 208 PRO A C 1
ATOM 1536 O O . PRO A 1 208 ? 3.945 -4.969 12.777 1.00 84.12 208 PRO A O 1
ATOM 1539 N N . VAL A 1 209 ? 2.485 -3.371 13.326 1.00 84.12 209 VAL A N 1
ATOM 1540 C CA . VAL A 1 209 ? 2.702 -2.559 12.122 1.00 84.12 209 VAL A CA 1
ATOM 1541 C C . VAL A 1 209 ? 3.644 -1.414 12.452 1.00 84.12 209 VAL A C 1
ATOM 1543 O O . VAL A 1 209 ? 3.454 -0.711 13.439 1.00 84.12 209 VAL A O 1
ATOM 1546 N N . ARG A 1 210 ? 4.628 -1.189 11.582 1.00 81.50 210 ARG A N 1
ATOM 1547 C CA . ARG A 1 210 ? 5.559 -0.060 11.661 1.00 81.50 210 ARG A CA 1
ATOM 1548 C C . ARG A 1 210 ? 5.401 0.855 10.443 1.00 81.50 210 ARG A C 1
ATOM 1550 O O . ARG A 1 210 ? 5.121 0.359 9.349 1.00 81.50 210 ARG A O 1
ATOM 1557 N N . PRO A 1 211 ? 5.569 2.178 10.587 1.00 82.12 211 PRO A N 1
ATOM 1558 C CA . PRO A 1 211 ? 5.525 3.085 9.451 1.00 82.12 211 PRO A CA 1
ATOM 1559 C C . PRO A 1 211 ? 6.819 3.010 8.629 1.00 82.12 211 PRO A C 1
ATOM 1561 O O . PRO A 1 211 ? 7.916 3.187 9.155 1.00 82.12 211 PRO A O 1
ATOM 1564 N N . VAL A 1 212 ? 6.677 2.838 7.315 1.00 80.00 212 VAL A N 1
ATOM 1565 C CA . VAL A 1 212 ? 7.747 3.056 6.331 1.00 80.00 212 VAL A CA 1
ATOM 1566 C C . VAL A 1 212 ? 7.317 4.218 5.453 1.00 80.00 212 VAL A C 1
ATOM 1568 O O . VAL A 1 212 ? 6.242 4.194 4.852 1.00 80.00 212 VAL A O 1
ATOM 1571 N N . LYS A 1 213 ? 8.118 5.282 5.427 1.00 78.62 213 LYS A N 1
ATOM 1572 C CA . LYS A 1 213 ? 7.783 6.481 4.662 1.00 78.62 213 LYS A CA 1
ATOM 1573 C C . LYS A 1 213 ? 8.159 6.252 3.202 1.00 78.62 213 LYS A C 1
ATOM 1575 O O . LYS A 1 213 ? 9.284 5.863 2.911 1.00 78.62 213 LYS A O 1
ATOM 1580 N N . GLY A 1 214 ? 7.235 6.574 2.303 1.00 78.75 214 GLY A N 1
ATOM 1581 C CA . GLY A 1 214 ? 7.510 6.679 0.875 1.00 78.75 214 GLY A CA 1
ATOM 1582 C 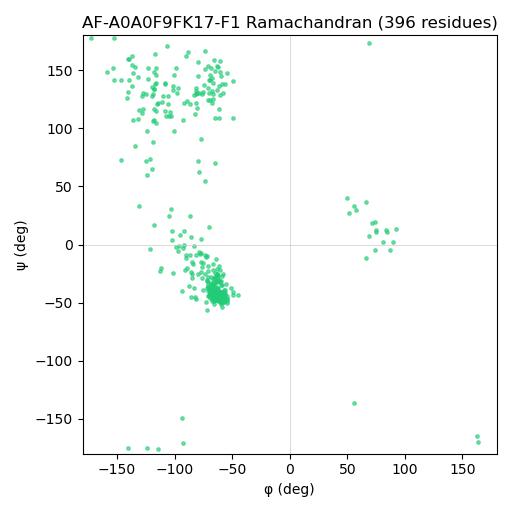C . GLY A 1 214 ? 7.216 8.079 0.362 1.00 78.75 214 GLY A C 1
ATOM 1583 O O . GLY A 1 214 ? 6.201 8.685 0.712 1.00 78.75 214 GLY A O 1
ATOM 1584 N N . GLN A 1 215 ? 8.118 8.609 -0.456 1.00 75.94 215 GLN A N 1
ATOM 1585 C CA . GLN A 1 215 ? 7.943 9.863 -1.176 1.00 75.94 215 GLN A CA 1
ATOM 1586 C C . GLN A 1 215 ? 7.737 9.580 -2.658 1.00 75.94 215 GLN A C 1
ATOM 1588 O O . GLN A 1 215 ? 8.420 8.749 -3.253 1.00 75.94 215 GLN A O 1
ATOM 1593 N N . LEU A 1 216 ? 6.804 10.315 -3.250 1.00 81.25 216 LEU A N 1
ATOM 1594 C CA . LEU A 1 216 ? 6.458 10.242 -4.662 1.00 81.25 216 LEU A CA 1
ATOM 1595 C C . LEU A 1 216 ? 6.182 11.635 -5.209 1.00 81.25 216 LEU A C 1
ATOM 1597 O O . LEU A 1 216 ? 5.863 12.570 -4.472 1.00 81.25 216 LEU A O 1
ATOM 1601 N N . LEU A 1 217 ? 6.278 11.744 -6.523 1.00 76.44 217 LEU A N 1
ATOM 1602 C CA . LEU A 1 217 ? 6.000 12.944 -7.289 1.00 76.44 217 LEU A CA 1
ATOM 1603 C C . LEU A 1 217 ? 4.840 12.660 -8.238 1.00 76.44 217 LEU A C 1
ATOM 1605 O O . LEU A 1 217 ? 4.662 11.545 -8.719 1.00 76.44 217 LEU A O 1
ATOM 1609 N N . THR A 1 218 ? 4.033 13.676 -8.520 1.00 81.94 218 THR A N 1
ATOM 1610 C CA . THR A 1 218 ? 3.046 13.611 -9.600 1.00 81.94 218 THR A CA 1
ATOM 1611 C C . THR A 1 218 ? 3.412 14.655 -10.635 1.00 81.94 218 THR A C 1
ATOM 1613 O O . THR A 1 218 ? 3.377 15.852 -10.359 1.00 81.94 218 THR A O 1
ATOM 1616 N N . LEU A 1 219 ? 3.772 14.188 -11.822 1.00 79.94 219 LEU A N 1
ATOM 1617 C CA . LEU A 1 219 ? 3.985 15.020 -12.994 1.00 79.94 219 LEU A CA 1
ATOM 1618 C C . LEU A 1 219 ? 2.670 15.143 -13.767 1.00 79.94 219 LEU A C 1
ATOM 1620 O O . LEU A 1 219 ? 1.750 14.342 -13.586 1.00 79.94 219 LEU A O 1
ATOM 1624 N N . ARG A 1 220 ? 2.571 16.142 -14.643 1.00 79.56 220 ARG A N 1
ATOM 1625 C CA . ARG A 1 220 ? 1.416 16.313 -15.527 1.00 79.56 220 ARG A CA 1
ATOM 1626 C C . ARG A 1 220 ? 1.886 16.521 -16.959 1.00 79.56 220 ARG A C 1
ATOM 1628 O O . ARG A 1 220 ? 2.563 17.504 -17.248 1.00 79.56 220 ARG A O 1
ATOM 1635 N N . GLY A 1 221 ? 1.538 15.573 -17.820 1.00 72.56 221 GLY A N 1
ATOM 1636 C CA . GLY A 1 221 ? 1.715 15.656 -19.265 1.00 72.56 221 GLY A CA 1
ATOM 1637 C C . GLY A 1 221 ? 0.469 16.204 -19.964 1.00 72.56 221 GLY A C 1
ATOM 1638 O O . GLY A 1 221 ? -0.470 16.680 -19.322 1.00 72.56 221 GLY A O 1
ATOM 1639 N N . ARG A 1 222 ? 0.463 16.129 -21.298 1.00 66.88 222 ARG A N 1
ATOM 1640 C CA . ARG A 1 222 ? -0.731 16.386 -22.118 1.00 66.88 222 ARG A CA 1
ATOM 1641 C C . ARG A 1 222 ? -1.592 15.124 -22.142 1.00 66.88 222 ARG A C 1
ATOM 1643 O O . ARG A 1 222 ? -1.066 14.051 -22.414 1.00 66.88 222 ARG A O 1
ATOM 1650 N N . ALA A 1 223 ? -2.885 15.247 -21.852 1.00 63.03 223 ALA A N 1
ATOM 1651 C CA . ALA A 1 223 ? -3.782 14.091 -21.775 1.00 63.03 223 ALA A CA 1
ATOM 1652 C C . ALA A 1 223 ? -4.023 13.450 -23.154 1.00 63.03 223 ALA A C 1
ATOM 1654 O O . ALA A 1 223 ? -4.230 12.249 -23.249 1.00 63.03 223 ALA A O 1
ATOM 1655 N N . GLU A 1 224 ? -3.940 14.238 -24.227 1.00 66.06 224 GLU A N 1
ATOM 1656 C CA . GLU A 1 224 ? -4.175 13.809 -25.611 1.00 66.06 224 GLU A CA 1
ATOM 1657 C C . GLU A 1 224 ? -2.990 13.036 -26.218 1.00 66.06 224 GLU A C 1
ATOM 1659 O O . GLU A 1 224 ? -3.087 12.520 -27.329 1.00 66.06 224 GLU A O 1
ATOM 1664 N N . ALA A 1 225 ? -1.863 12.988 -25.507 1.00 66.81 225 ALA A N 1
ATOM 1665 C CA . ALA A 1 225 ? -0.656 12.266 -25.887 1.00 66.81 225 ALA A CA 1
ATOM 1666 C C . ALA A 1 225 ? 0.026 11.740 -24.611 1.00 66.81 225 ALA A C 1
ATOM 1668 O O . ALA A 1 225 ? 1.031 12.318 -24.172 1.00 66.81 225 ALA A O 1
ATOM 1669 N N . PRO A 1 226 ? -0.554 10.709 -23.962 1.00 66.56 226 PRO A N 1
ATOM 1670 C CA . PRO A 1 226 ? 0.020 10.140 -22.755 1.00 66.56 226 PRO A CA 1
ATOM 1671 C C . PRO A 1 226 ? 1.434 9.632 -23.048 1.00 66.56 226 PRO A C 1
ATOM 1673 O O . PRO A 1 226 ? 1.710 9.057 -24.097 1.00 66.56 226 PRO A O 1
ATOM 1676 N N . ALA A 1 227 ? 2.356 9.889 -22.120 1.00 71.31 227 ALA A N 1
ATOM 1677 C CA . ALA A 1 227 ? 3.754 9.502 -22.299 1.00 71.31 227 ALA A CA 1
ATOM 1678 C C . ALA A 1 227 ? 3.965 7.982 -22.205 1.00 71.31 227 ALA A C 1
ATOM 1680 O O . ALA A 1 227 ? 4.980 7.495 -22.699 1.00 71.31 227 ALA A O 1
ATOM 1681 N N . LEU A 1 228 ? 3.045 7.279 -21.531 1.00 84.50 228 LEU A N 1
ATOM 1682 C CA . LEU A 1 228 ? 3.087 5.846 -21.247 1.00 84.50 228 LEU A CA 1
ATOM 1683 C C . LEU A 1 228 ? 1.662 5.286 -21.243 1.00 84.50 228 LEU A C 1
ATOM 1685 O O . LEU A 1 228 ? 0.755 5.945 -20.722 1.00 84.50 228 LEU A O 1
ATOM 1689 N N . GLU A 1 229 ? 1.484 4.079 -21.770 1.00 87.19 229 GLU A N 1
ATOM 1690 C CA . GLU A 1 229 ? 0.188 3.381 -21.811 1.00 87.19 229 GLU A CA 1
ATOM 1691 C C . GLU A 1 229 ? 0.008 2.455 -20.593 1.00 87.19 229 GLU A C 1
ATOM 1693 O O . GLU A 1 229 ? -1.057 2.400 -19.961 1.00 87.19 229 GLU A O 1
ATOM 1698 N N . SER A 1 230 ? 1.088 1.776 -20.215 1.00 93.00 230 SER A N 1
ATOM 1699 C CA . SER A 1 230 ? 1.188 0.798 -19.135 1.00 93.00 230 SER A CA 1
ATOM 1700 C C . SER A 1 230 ? 1.949 1.342 -17.922 1.00 93.00 230 SER A C 1
ATOM 1702 O O . SER A 1 230 ? 2.527 2.435 -17.932 1.00 93.00 230 SER A O 1
ATOM 1704 N N . VAL A 1 231 ? 1.924 0.585 -16.824 1.00 96.00 231 VAL A N 1
ATOM 1705 C CA . VAL A 1 231 ? 2.790 0.865 -15.675 1.00 96.00 231 VAL A CA 1
ATOM 1706 C C . VAL A 1 231 ? 4.229 0.521 -16.050 1.00 96.00 231 VAL A C 1
ATOM 1708 O O . VAL A 1 231 ? 4.515 -0.618 -16.403 1.00 96.00 231 VAL A O 1
ATOM 1711 N N . ILE A 1 232 ? 5.155 1.469 -15.917 1.00 94.31 232 ILE A N 1
ATOM 1712 C CA . ILE A 1 232 ? 6.585 1.195 -16.112 1.00 94.31 232 ILE A CA 1
ATOM 1713 C C . ILE A 1 232 ? 7.259 1.048 -14.763 1.00 94.31 232 ILE A C 1
ATOM 1715 O O . ILE A 1 232 ? 7.047 1.865 -13.872 1.00 94.31 232 ILE A O 1
ATOM 1719 N N . ARG A 1 233 ? 8.121 0.045 -14.623 1.00 92.38 233 ARG A N 1
ATOM 1720 C CA . ARG A 1 233 ? 8.895 -0.185 -13.404 1.00 92.38 233 ARG A CA 1
ATOM 1721 C C . ARG A 1 233 ? 10.369 -0.404 -13.732 1.00 92.38 233 ARG A C 1
ATOM 1723 O O . ARG A 1 233 ? 10.699 -1.011 -14.738 1.00 92.38 233 ARG A O 1
ATOM 1730 N N . THR A 1 234 ? 11.260 0.080 -12.889 1.00 86.81 234 THR A N 1
ATOM 1731 C CA . THR A 1 234 ? 12.669 -0.317 -12.812 1.00 86.81 234 THR A CA 1
ATOM 1732 C C . THR A 1 234 ? 12.893 -1.001 -11.463 1.00 86.81 234 THR A C 1
ATOM 1734 O O . THR A 1 234 ? 11.949 -1.195 -10.695 1.00 86.81 234 THR A O 1
ATOM 1737 N N . LEU A 1 235 ? 14.128 -1.378 -11.136 1.00 75.12 235 LEU A N 1
ATOM 1738 C CA . LEU A 1 235 ? 14.410 -1.897 -9.795 1.00 75.12 235 LEU A CA 1
ATOM 1739 C C . LEU A 1 235 ? 14.155 -0.854 -8.689 1.00 75.12 235 LEU A C 1
ATOM 1741 O O . LEU A 1 235 ? 13.763 -1.236 -7.593 1.00 75.12 235 LEU A O 1
ATOM 1745 N N . ASP A 1 236 ? 14.275 0.439 -9.007 1.00 74.50 236 ASP A N 1
ATOM 1746 C CA . ASP A 1 236 ? 14.235 1.525 -8.017 1.00 74.50 236 ASP A CA 1
ATOM 1747 C C . ASP A 1 236 ? 13.006 2.444 -8.123 1.00 74.50 236 ASP A C 1
ATOM 1749 O O . ASP A 1 236 ? 12.673 3.152 -7.174 1.00 74.50 236 ASP A O 1
ATOM 1753 N N . VAL A 1 237 ? 12.359 2.511 -9.292 1.00 80.06 237 VAL A N 1
ATOM 1754 C CA . VAL A 1 237 ? 11.316 3.507 -9.591 1.00 80.06 237 VAL A CA 1
ATOM 1755 C C . VAL A 1 237 ? 10.174 2.878 -10.376 1.00 80.06 237 VAL A C 1
ATOM 1757 O O . VAL A 1 237 ? 10.390 2.104 -11.300 1.00 80.06 237 VAL A O 1
ATOM 1760 N N . TYR A 1 238 ? 8.945 3.279 -10.081 1.00 88.31 238 TYR A N 1
ATOM 1761 C CA . TYR A 1 238 ? 7.766 3.033 -10.893 1.00 88.31 238 TYR A CA 1
ATOM 1762 C C . TYR A 1 238 ? 7.164 4.336 -11.429 1.00 88.31 238 TYR A C 1
ATOM 1764 O O . TYR A 1 238 ? 7.253 5.409 -10.823 1.00 88.31 238 TYR A O 1
ATOM 1772 N N . LEU A 1 239 ? 6.505 4.214 -12.576 1.00 89.50 239 LEU A N 1
ATOM 1773 C CA . LEU A 1 239 ? 5.789 5.254 -13.291 1.00 89.50 239 LEU A CA 1
ATOM 1774 C C . LEU A 1 239 ? 4.371 4.745 -13.561 1.00 89.50 239 LEU A C 1
ATOM 1776 O O . LEU A 1 239 ? 4.185 3.765 -14.282 1.00 89.50 239 LEU A O 1
ATOM 1780 N N . VAL A 1 240 ? 3.369 5.407 -12.986 1.00 93.69 240 VAL A N 1
ATOM 1781 C CA . VAL A 1 240 ? 1.960 5.017 -13.129 1.00 93.69 240 VAL A CA 1
ATOM 1782 C C . VAL A 1 240 ? 1.198 6.124 -13.857 1.00 93.69 240 VAL A C 1
ATOM 1784 O O . VAL A 1 240 ? 0.923 7.171 -13.249 1.00 93.69 240 VAL A O 1
ATOM 1787 N N . PRO A 1 241 ? 0.865 5.942 -15.148 1.00 90.31 241 PRO A N 1
ATOM 1788 C CA . PRO A 1 241 ? 0.091 6.926 -15.892 1.00 90.31 241 PRO A CA 1
ATOM 1789 C C . PRO A 1 241 ? -1.370 6.959 -15.423 1.00 90.31 241 PRO A C 1
ATOM 1791 O O . PRO A 1 241 ? -1.911 5.986 -14.890 1.00 90.31 241 PRO A O 1
ATOM 1794 N N . ARG A 1 242 ? -2.017 8.108 -15.608 1.00 89.50 242 ARG A N 1
ATOM 1795 C CA . ARG A 1 242 ? -3.446 8.334 -15.370 1.00 89.50 242 ARG A CA 1
ATOM 1796 C C . ARG A 1 242 ? -4.106 8.845 -16.638 1.00 89.50 242 ARG A C 1
ATOM 1798 O O . ARG A 1 242 ? -3.499 9.588 -17.405 1.00 89.50 242 ARG A O 1
ATOM 1805 N N . ASP A 1 243 ? -5.389 8.543 -16.771 1.00 86.94 243 ASP A N 1
ATOM 1806 C CA . ASP A 1 243 ? -6.192 8.918 -17.938 1.00 86.94 243 ASP A CA 1
ATOM 1807 C C . ASP A 1 243 ? -6.389 10.446 -18.058 1.00 86.94 243 ASP A C 1
ATOM 1809 O O . ASP A 1 243 ? -6.734 10.956 -19.117 1.00 86.94 243 ASP A O 1
ATOM 1813 N N . ASP A 1 244 ? -6.137 11.201 -16.980 1.00 85.06 244 ASP A N 1
ATOM 1814 C CA . ASP A 1 244 ? -6.193 12.670 -16.948 1.00 85.06 244 ASP A CA 1
ATOM 1815 C C . ASP A 1 244 ? -4.840 13.355 -17.243 1.00 85.06 244 ASP A C 1
ATOM 1817 O O . ASP A 1 244 ? -4.678 14.564 -17.027 1.00 85.06 244 ASP A O 1
ATOM 1821 N N . GLY A 1 245 ? -3.856 12.586 -17.720 1.00 83.75 245 GLY A N 1
ATOM 1822 C CA . GLY A 1 245 ? -2.516 13.059 -18.063 1.00 83.75 245 GLY A CA 1
ATOM 1823 C C . GLY A 1 245 ? -1.570 13.211 -16.867 1.00 83.75 245 GLY A C 1
ATOM 1824 O O . GLY A 1 245 ? -0.432 13.655 -17.048 1.00 83.75 245 GLY A O 1
ATOM 1825 N N . ARG A 1 246 ? -1.992 12.866 -15.641 1.00 87.06 246 ARG A N 1
ATOM 1826 C CA . ARG A 1 246 ? -1.060 12.741 -14.510 1.00 87.06 246 ARG A CA 1
ATOM 1827 C C . ARG A 1 246 ? -0.147 11.529 -14.698 1.00 87.06 246 ARG A C 1
ATOM 1829 O O . ARG A 1 246 ? -0.567 10.485 -15.186 1.00 87.06 246 ARG A O 1
ATOM 1836 N N . LEU A 1 247 ? 1.089 11.655 -14.234 1.00 83.81 247 LEU A N 1
ATOM 1837 C CA . LEU A 1 247 ? 2.055 10.568 -14.148 1.00 83.81 247 LEU A CA 1
ATOM 1838 C C . LEU A 1 247 ? 2.610 10.517 -12.728 1.00 83.81 247 LEU A C 1
ATOM 1840 O O . LEU A 1 247 ? 3.284 11.450 -12.290 1.00 83.81 247 LEU A O 1
ATOM 1844 N N . VAL A 1 248 ? 2.308 9.446 -12.001 1.00 87.12 248 VAL A N 1
ATOM 1845 C CA . VAL A 1 248 ? 2.854 9.233 -10.659 1.00 87.12 248 VAL A CA 1
ATOM 1846 C C . VAL A 1 248 ? 4.235 8.605 -10.789 1.00 87.12 248 VAL A C 1
ATOM 1848 O O . VAL A 1 248 ? 4.381 7.602 -11.476 1.00 87.12 248 VAL A O 1
ATOM 1851 N N . VAL A 1 249 ? 5.227 9.188 -10.124 1.00 81.69 249 VAL A N 1
ATOM 1852 C CA . VAL A 1 249 ? 6.610 8.711 -10.064 1.00 81.69 249 VAL A CA 1
ATOM 1853 C C . VAL A 1 249 ? 6.916 8.383 -8.616 1.00 81.69 249 VAL A C 1
ATOM 1855 O O . VAL A 1 249 ? 6.890 9.275 -7.767 1.00 81.69 249 VAL A O 1
ATOM 1858 N N . GLY A 1 250 ? 7.190 7.124 -8.315 1.00 74.00 250 GLY A N 1
ATOM 1859 C CA . GLY A 1 250 ? 7.480 6.710 -6.951 1.00 74.00 250 GLY A CA 1
ATOM 1860 C C . GLY A 1 250 ? 8.372 5.474 -6.895 1.00 74.00 250 GLY A C 1
ATOM 1861 O O . GLY A 1 250 ? 8.752 4.948 -7.926 1.00 74.00 250 GLY A O 1
ATOM 1862 N N . ALA A 1 251 ? 8.765 5.012 -5.719 1.00 72.12 251 ALA A N 1
ATOM 1863 C CA . ALA A 1 251 ? 8.796 5.797 -4.493 1.00 72.12 251 ALA A CA 1
ATOM 1864 C C . ALA A 1 251 ? 10.083 5.505 -3.738 1.00 72.12 251 ALA A C 1
ATOM 1866 O O . ALA A 1 251 ? 10.667 4.434 -3.868 1.00 72.12 251 ALA A O 1
ATOM 1867 N N . THR A 1 252 ? 10.506 6.468 -2.925 1.00 68.12 252 THR A N 1
ATOM 1868 C CA . THR A 1 252 ? 11.523 6.185 -1.917 1.00 68.12 252 THR A CA 1
ATOM 1869 C C . THR A 1 252 ? 10.995 5.144 -0.930 1.00 68.12 252 THR A C 1
ATOM 1871 O O . THR A 1 252 ? 9.790 5.051 -0.688 1.00 68.12 252 THR A O 1
ATOM 1874 N N . VAL A 1 253 ? 11.909 4.388 -0.331 1.00 69.00 253 VAL A N 1
ATOM 1875 C CA . VAL A 1 253 ? 11.628 3.537 0.824 1.00 69.00 253 VAL A CA 1
ATOM 1876 C C . VAL A 1 253 ? 12.492 4.054 1.959 1.00 69.00 253 VAL A C 1
ATOM 1878 O O . VAL A 1 253 ? 13.715 3.934 1.941 1.00 69.00 253 VAL A O 1
ATOM 1881 N N . GLU A 1 254 ? 11.862 4.717 2.920 1.00 64.56 254 GLU A N 1
ATOM 1882 C CA . GLU A 1 254 ? 12.546 5.332 4.044 1.00 64.56 254 GLU A CA 1
ATOM 1883 C C . GLU A 1 254 ? 12.054 4.697 5.346 1.00 64.56 254 GLU A C 1
ATOM 1885 O O . GLU A 1 254 ? 10.959 4.980 5.844 1.00 64.56 254 GLU A O 1
ATOM 1890 N N . GLU A 1 255 ? 12.924 3.875 5.927 1.00 61.81 255 GLU A N 1
ATOM 1891 C CA . GLU A 1 255 ? 12.879 3.378 7.305 1.00 61.81 255 GLU A CA 1
ATOM 1892 C C . GLU A 1 255 ? 13.048 4.561 8.281 1.00 61.81 255 GLU A C 1
ATOM 1894 O O . GLU A 1 255 ? 14.090 4.793 8.900 1.00 61.81 255 GLU A O 1
ATOM 1899 N N . ARG A 1 256 ? 12.022 5.411 8.358 1.00 51.31 256 ARG A N 1
ATOM 1900 C CA . ARG A 1 256 ? 12.058 6.652 9.134 1.00 51.31 256 ARG A CA 1
ATOM 1901 C C . ARG A 1 256 ? 11.886 6.444 10.633 1.00 51.31 256 ARG A C 1
ATOM 1903 O O . ARG A 1 256 ? 12.122 7.403 11.349 1.00 51.31 256 ARG A O 1
ATOM 1910 N N . GLY A 1 257 ? 11.583 5.242 11.122 1.00 51.16 257 GLY A N 1
ATOM 1911 C CA . GLY A 1 257 ? 11.683 4.957 12.560 1.00 51.16 257 GLY A CA 1
ATOM 1912 C C . GLY A 1 257 ? 13.086 5.286 13.099 1.00 51.16 257 GLY A C 1
ATOM 1913 O O . GLY A 1 257 ? 13.223 6.069 14.030 1.00 51.16 257 GLY A O 1
ATOM 1914 N N . PHE A 1 258 ? 14.130 4.812 12.405 1.00 40.41 258 PHE A N 1
ATOM 1915 C CA . PHE A 1 258 ? 15.540 5.072 12.727 1.00 40.41 258 PHE A CA 1
ATOM 1916 C C . PHE A 1 258 ? 16.027 6.439 12.195 1.00 40.41 258 PHE A C 1
ATOM 1918 O O . PHE A 1 258 ? 16.632 7.233 12.917 1.00 40.41 258 PHE A O 1
ATOM 1925 N N . VAL A 1 259 ? 15.728 6.769 10.928 1.00 40.28 259 VAL A N 1
ATOM 1926 C CA . VAL A 1 259 ? 16.306 7.957 10.262 1.00 40.28 259 VAL A CA 1
ATOM 1927 C C . VAL A 1 259 ? 15.530 9.257 10.538 1.00 40.28 259 VAL A C 1
ATOM 1929 O O . VAL A 1 259 ? 16.121 10.333 10.472 1.00 40.28 259 VAL A O 1
ATOM 1932 N N . ALA A 1 260 ? 14.227 9.232 10.859 1.00 42.00 260 ALA A N 1
ATOM 1933 C CA . ALA A 1 260 ? 13.541 10.465 11.278 1.00 42.00 260 ALA A CA 1
ATOM 1934 C C . ALA A 1 260 ? 13.980 10.909 12.671 1.00 42.00 260 ALA A C 1
ATOM 1936 O O . ALA A 1 260 ? 14.068 12.111 12.886 1.00 42.00 260 ALA A O 1
ATOM 1937 N N . GLY A 1 261 ? 14.338 9.982 13.567 1.00 40.72 261 GLY A N 1
ATOM 1938 C CA . GLY A 1 261 ? 14.982 10.323 14.835 1.00 40.72 261 GLY A CA 1
ATOM 1939 C C . GLY A 1 261 ? 16.285 11.103 14.627 1.00 40.72 261 GLY A C 1
ATOM 1940 O O . GLY A 1 261 ? 16.468 12.152 15.236 1.00 40.72 261 GLY A O 1
ATOM 1941 N N . LEU A 1 262 ? 17.131 10.665 13.684 1.00 40.81 262 LEU A N 1
ATOM 1942 C CA . LEU A 1 262 ? 18.384 11.345 13.323 1.00 40.81 262 LEU A CA 1
ATOM 1943 C C . LEU A 1 262 ? 18.175 12.665 12.553 1.00 40.81 262 LEU A C 1
ATOM 1945 O O . LEU A 1 262 ? 18.886 13.629 12.800 1.00 40.81 262 LEU A O 1
ATOM 1949 N N . GLN A 1 263 ? 17.189 12.769 11.656 1.00 40.03 263 GLN A N 1
ATOM 1950 C CA . GLN A 1 263 ? 16.889 14.030 10.949 1.00 40.03 263 GLN A CA 1
ATOM 1951 C C . GLN A 1 263 ? 16.124 15.052 11.798 1.00 40.03 263 GLN A C 1
ATOM 1953 O O . GLN A 1 263 ? 16.198 16.254 11.542 1.00 40.03 263 GLN A O 1
ATOM 1958 N N . LEU A 1 264 ? 15.395 14.602 12.821 1.00 40.75 264 LEU A N 1
ATOM 1959 C CA . LEU A 1 264 ? 14.855 15.489 13.848 1.00 40.75 264 LEU A CA 1
ATOM 1960 C C . LEU A 1 264 ? 15.991 16.194 14.600 1.00 40.75 264 LEU A C 1
ATOM 1962 O O . LEU A 1 264 ? 15.796 17.344 14.980 1.00 40.75 264 LEU A O 1
ATOM 1966 N N . LEU A 1 265 ? 17.183 15.584 14.712 1.00 42.66 265 LEU A N 1
ATOM 1967 C CA . LEU A 1 265 ? 18.376 16.231 15.277 1.00 42.66 265 LEU A CA 1
ATOM 1968 C C . LEU A 1 265 ? 18.792 17.474 14.484 1.00 42.66 265 LEU A C 1
ATOM 1970 O O . LEU A 1 265 ? 19.026 18.523 15.076 1.00 42.66 265 LEU A O 1
ATOM 1974 N N . GLU A 1 266 ? 18.806 17.403 13.149 1.00 38.69 266 GLU A N 1
ATOM 1975 C CA . GLU A 1 266 ? 19.126 18.553 12.283 1.00 38.69 266 GLU A CA 1
ATOM 1976 C C . GLU A 1 266 ? 18.110 19.702 12.433 1.00 38.69 266 GLU A C 1
ATOM 1978 O O . GLU A 1 266 ? 18.429 20.876 12.196 1.00 38.69 266 GLU A O 1
ATOM 1983 N N . ARG A 1 267 ? 16.881 19.362 12.844 1.00 40.16 267 ARG A N 1
ATOM 1984 C CA . ARG A 1 267 ? 15.753 20.280 13.054 1.00 40.16 267 ARG A CA 1
ATOM 1985 C C . ARG A 1 267 ? 15.582 20.738 14.501 1.00 40.16 267 ARG A C 1
ATOM 1987 O O . ARG A 1 267 ? 14.686 21.546 14.741 1.00 40.16 267 ARG A O 1
ATOM 1994 N N . VAL A 1 268 ? 16.414 20.285 15.445 1.00 45.38 268 VAL A N 1
ATOM 1995 C CA . VAL A 1 268 ? 16.438 20.858 16.797 1.00 45.38 268 VAL A CA 1
ATOM 1996 C C . VAL A 1 268 ? 16.818 22.333 16.660 1.00 45.38 268 VAL A C 1
ATOM 1998 O O . VAL A 1 268 ? 17.948 22.676 16.298 1.00 45.38 268 VAL A O 1
ATOM 2001 N N . SER A 1 269 ? 15.843 23.211 16.905 1.00 43.34 269 SER A N 1
ATOM 2002 C CA . SER A 1 269 ? 16.101 24.621 17.180 1.00 43.34 269 SER A CA 1
ATOM 2003 C C . SER A 1 269 ? 16.936 24.648 18.454 1.00 43.34 269 SER A C 1
ATOM 2005 O O . SER A 1 269 ? 16.517 24.113 19.480 1.00 43.34 269 SER A O 1
ATOM 2007 N N . ALA A 1 270 ? 18.167 25.143 18.360 1.00 47.56 270 ALA A N 1
ATOM 2008 C CA . ALA A 1 270 ? 19.163 25.074 19.422 1.00 47.56 270 ALA A CA 1
ATOM 2009 C C . ALA A 1 270 ? 18.839 26.051 20.569 1.00 47.56 270 ALA A C 1
ATOM 2011 O O . ALA A 1 270 ? 19.661 26.894 20.888 1.00 47.56 270 ALA A O 1
ATOM 2012 N N . ASP A 1 271 ? 17.652 26.002 21.168 1.00 55.47 271 ASP A N 1
ATOM 2013 C CA . ASP A 1 271 ? 17.248 26.931 22.236 1.00 55.47 271 ASP A CA 1
ATOM 2014 C C . ASP A 1 271 ? 17.679 26.452 23.638 1.00 55.47 271 ASP A C 1
ATOM 2016 O O . ASP A 1 271 ? 17.611 27.212 24.601 1.00 55.47 271 ASP A O 1
ATOM 2020 N N . LEU A 1 272 ? 18.175 25.213 23.744 1.00 63.34 272 LEU A N 1
ATOM 2021 C CA . LEU A 1 272 ? 18.727 24.621 24.967 1.00 63.34 272 LEU A CA 1
ATOM 2022 C C . LEU A 1 272 ? 20.268 24.685 24.983 1.00 63.34 272 LEU A C 1
ATOM 2024 O O . LEU A 1 272 ? 20.880 24.631 23.908 1.00 63.34 272 LEU A O 1
ATOM 2028 N N . PRO A 1 273 ? 20.911 24.742 26.168 1.00 78.38 273 PRO A N 1
ATOM 2029 C CA . PRO A 1 273 ? 22.367 24.654 26.300 1.00 78.38 273 PRO A CA 1
ATOM 2030 C C . PRO A 1 273 ? 22.940 23.392 25.641 1.00 78.38 273 PRO A C 1
ATOM 2032 O O . PRO A 1 273 ? 22.314 22.328 25.693 1.00 78.38 273 PRO A O 1
ATOM 2035 N N . LEU A 1 274 ? 24.162 23.472 25.098 1.00 77.69 274 LEU A N 1
ATOM 2036 C CA . LEU A 1 274 ? 24.864 22.370 24.413 1.00 77.69 274 LEU A CA 1
ATOM 2037 C C . LEU A 1 274 ? 24.769 21.038 25.172 1.00 77.69 274 LEU A C 1
ATOM 2039 O O . LEU A 1 274 ? 24.500 19.989 24.585 1.00 77.69 274 LEU A O 1
ATOM 2043 N N . ARG A 1 275 ? 24.951 21.087 26.495 1.00 79.75 275 ARG A N 1
ATOM 2044 C CA . ARG A 1 275 ? 24.888 19.915 27.374 1.00 79.75 275 ARG A CA 1
ATOM 2045 C C . ARG A 1 275 ? 23.525 19.234 27.371 1.00 79.75 275 ARG A C 1
ATOM 2047 O O . ARG A 1 275 ? 23.456 18.009 27.300 1.00 79.75 275 ARG A O 1
ATOM 2054 N N . GLU A 1 276 ? 22.451 20.004 27.472 1.00 72.31 276 GLU A N 1
ATOM 2055 C CA . GLU A 1 276 ? 21.093 19.458 27.498 1.00 72.31 276 GLU A CA 1
ATOM 2056 C C . GLU A 1 276 ? 20.722 18.864 26.144 1.00 72.31 276 GLU A C 1
ATOM 2058 O O . GLU A 1 276 ? 20.187 17.756 26.085 1.00 72.31 276 GLU A O 1
ATOM 2063 N N . THR A 1 277 ? 21.108 19.544 25.064 1.00 74.38 277 THR A N 1
ATOM 2064 C CA . THR A 1 277 ? 20.937 19.042 23.702 1.00 74.38 277 THR A CA 1
ATOM 2065 C C . THR A 1 277 ? 21.681 17.727 23.509 1.00 74.38 277 THR A C 1
ATOM 2067 O O . THR A 1 277 ? 21.060 16.743 23.122 1.00 74.38 277 THR A O 1
ATOM 2070 N N . LEU A 1 278 ? 22.965 17.636 23.862 1.00 77.06 278 LEU A N 1
ATOM 2071 C CA . LEU A 1 278 ? 23.731 16.397 23.692 1.00 77.06 278 LEU A CA 1
ATOM 2072 C C . LEU A 1 278 ? 23.187 15.232 24.532 1.00 77.06 278 LEU A C 1
ATOM 2074 O O . LEU A 1 278 ? 23.120 14.107 24.032 1.00 77.06 278 LEU A O 1
ATOM 2078 N N . LEU A 1 279 ? 22.736 15.480 25.766 1.00 75.19 279 LEU A N 1
ATOM 2079 C CA . LEU A 1 279 ? 22.093 14.453 26.598 1.00 75.19 279 LEU A CA 1
ATOM 2080 C C . LEU A 1 279 ? 20.750 13.991 26.016 1.00 75.19 279 LEU A C 1
ATOM 2082 O O . LEU A 1 279 ? 20.447 12.796 26.030 1.00 75.19 279 LEU A O 1
ATOM 2086 N N . TRP A 1 280 ? 19.945 14.912 25.487 1.00 68.62 280 TRP A N 1
ATOM 2087 C CA . TRP A 1 280 ? 18.686 14.580 24.824 1.00 68.62 280 TRP A CA 1
ATOM 2088 C C . TRP A 1 280 ? 18.915 13.766 23.543 1.00 68.62 280 TRP A C 1
ATOM 2090 O O . TRP A 1 280 ? 18.308 12.709 23.365 1.00 68.62 280 TRP A O 1
ATOM 2100 N N . MET A 1 281 ? 19.854 14.200 22.697 1.00 70.88 281 MET A N 1
ATOM 2101 C CA . MET A 1 281 ? 20.238 13.506 21.462 1.00 70.88 281 MET A CA 1
ATOM 2102 C C . MET A 1 281 ? 20.746 12.094 21.743 1.00 70.88 281 MET A C 1
ATOM 2104 O O . MET A 1 281 ? 20.366 11.139 21.071 1.00 70.88 281 MET A O 1
ATOM 2108 N N . THR A 1 282 ? 21.574 11.967 22.776 1.00 75.25 282 THR A N 1
ATOM 2109 C CA . THR A 1 282 ? 22.085 10.693 23.267 1.00 75.25 282 THR A CA 1
ATOM 2110 C C . THR A 1 282 ? 20.955 9.742 23.646 1.00 75.25 282 THR A C 1
ATOM 2112 O O . THR A 1 282 ? 20.950 8.597 23.208 1.00 75.25 282 THR A O 1
ATOM 2115 N N . ARG A 1 283 ? 19.978 10.200 24.439 1.00 71.19 283 ARG A N 1
ATOM 2116 C CA . ARG A 1 283 ? 18.822 9.376 24.828 1.00 71.19 283 ARG A CA 1
ATOM 2117 C C . ARG A 1 283 ? 18.011 8.936 23.611 1.00 71.19 283 ARG A C 1
ATOM 2119 O O . ARG A 1 283 ? 17.614 7.779 23.536 1.00 71.19 283 ARG A O 1
ATOM 2126 N N . GLY A 1 284 ? 17.821 9.833 22.643 1.00 66.62 284 GLY A N 1
ATOM 2127 C CA . GLY A 1 284 ? 17.194 9.503 21.364 1.00 66.62 284 GLY A CA 1
ATOM 2128 C C . GLY A 1 284 ? 17.947 8.399 20.620 1.00 66.62 284 GLY A C 1
ATOM 2129 O O . GLY A 1 284 ? 17.345 7.399 20.241 1.00 66.62 284 GLY A O 1
ATOM 2130 N N . ALA A 1 285 ? 19.268 8.532 20.478 1.00 73.06 285 ALA A N 1
ATOM 2131 C CA . ALA A 1 285 ? 20.109 7.520 19.841 1.00 73.06 285 ALA A CA 1
ATOM 2132 C C . ALA A 1 285 ? 20.065 6.171 20.577 1.00 73.06 285 ALA A C 1
ATOM 2134 O O . ALA A 1 285 ? 19.941 5.134 19.938 1.00 73.06 285 ALA A O 1
ATOM 2135 N N . ILE A 1 286 ? 20.092 6.178 21.911 1.00 76.50 286 ILE A N 1
ATOM 2136 C CA . ILE A 1 286 ? 19.979 4.982 22.760 1.00 76.50 286 ILE A CA 1
ATOM 2137 C C . ILE A 1 286 ? 18.665 4.239 22.518 1.00 76.50 286 ILE A C 1
ATOM 2139 O O . ILE A 1 286 ? 18.677 3.021 22.338 1.00 76.50 286 ILE A O 1
ATOM 2143 N N . ASN A 1 287 ? 17.546 4.963 22.472 1.00 69.44 287 ASN A N 1
ATOM 2144 C CA . ASN A 1 287 ? 16.236 4.372 22.206 1.00 69.44 287 ASN A CA 1
ATOM 2145 C C . ASN A 1 287 ? 16.202 3.734 20.819 1.00 69.44 287 ASN A C 1
ATOM 2147 O O . ASN A 1 287 ? 15.843 2.569 20.681 1.00 69.44 287 ASN A O 1
ATOM 2151 N N . ILE A 1 288 ? 16.666 4.479 19.816 1.00 63.88 288 ILE A N 1
ATOM 2152 C CA . ILE A 1 288 ? 16.744 4.023 18.430 1.00 63.88 288 ILE A CA 1
ATOM 2153 C C . ILE A 1 288 ? 17.628 2.770 18.317 1.00 63.88 288 ILE A C 1
ATOM 2155 O O . ILE A 1 288 ? 17.278 1.823 17.615 1.00 63.88 288 ILE A O 1
ATOM 2159 N N . MET A 1 289 ? 18.768 2.731 19.008 1.00 77.06 289 MET A N 1
ATOM 2160 C CA . MET A 1 289 ? 19.675 1.585 18.974 1.00 77.06 289 MET A CA 1
ATOM 2161 C C . MET A 1 289 ? 19.102 0.347 19.672 1.00 77.06 289 MET A C 1
ATOM 2163 O O . MET A 1 289 ? 19.265 -0.753 19.149 1.00 77.06 289 MET A O 1
ATOM 2167 N N . ASP A 1 290 ? 18.417 0.492 20.812 1.00 77.38 290 ASP A N 1
ATOM 2168 C CA . ASP A 1 290 ? 17.780 -0.654 21.482 1.00 77.38 290 ASP A CA 1
ATOM 2169 C C . ASP A 1 290 ? 16.551 -1.169 20.711 1.00 77.38 290 ASP A C 1
ATOM 2171 O O . ASP A 1 290 ? 16.343 -2.377 20.637 1.00 77.38 290 ASP A O 1
ATOM 2175 N N . GLU A 1 291 ? 15.780 -0.291 20.058 1.00 73.25 291 GLU A N 1
ATOM 2176 C CA . GLU A 1 291 ? 14.684 -0.693 19.159 1.00 73.25 291 GLU A CA 1
ATOM 2177 C C . GLU A 1 291 ? 15.184 -1.480 17.939 1.00 73.25 291 GLU A C 1
ATOM 2179 O O . GLU A 1 291 ? 14.503 -2.383 17.459 1.00 73.25 291 GLU A O 1
ATOM 2184 N N . ASN A 1 292 ? 16.389 -1.168 17.455 1.00 73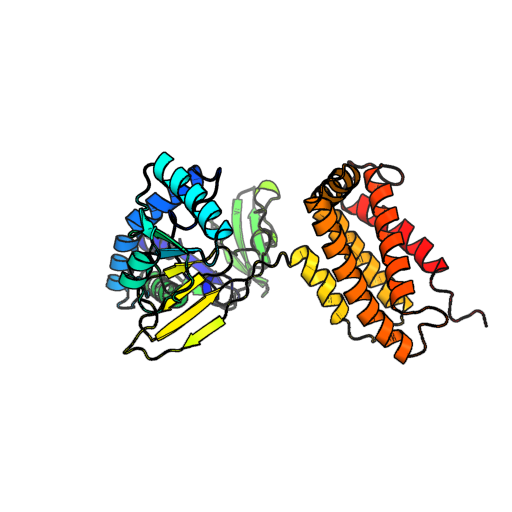.12 292 ASN A N 1
ATOM 2185 C CA . ASN A 1 292 ? 17.006 -1.803 16.286 1.00 73.12 292 ASN A CA 1
ATOM 2186 C C . ASN A 1 292 ? 18.121 -2.789 16.680 1.00 73.12 292 ASN A C 1
ATOM 2188 O O . ASN A 1 292 ? 19.035 -3.055 15.894 1.00 73.12 292 ASN A O 1
ATOM 2192 N N . ARG A 1 293 ? 18.059 -3.330 17.903 1.00 82.19 293 ARG A N 1
ATOM 2193 C CA . ARG A 1 293 ? 19.141 -4.103 18.527 1.00 82.19 293 ARG A CA 1
ATOM 2194 C C . ARG A 1 293 ? 19.616 -5.282 17.685 1.00 82.19 293 ARG A C 1
ATOM 2196 O O . ARG A 1 293 ? 20.820 -5.443 17.505 1.00 82.19 293 ARG A O 1
ATOM 2203 N N . ASP A 1 294 ? 18.692 -6.083 17.159 1.00 78.06 294 ASP A N 1
ATOM 2204 C CA . ASP A 1 294 ? 19.028 -7.290 16.393 1.00 78.06 294 ASP A CA 1
ATOM 2205 C C . ASP A 1 294 ? 19.659 -6.959 15.040 1.00 78.06 294 ASP A C 1
ATOM 2207 O O . ASP A 1 294 ? 20.639 -7.586 14.640 1.00 78.06 294 ASP A O 1
ATOM 2211 N N . PHE A 1 295 ? 19.154 -5.922 14.372 1.00 76.25 295 PHE A N 1
ATOM 2212 C CA . PHE A 1 295 ? 19.704 -5.430 13.112 1.00 76.25 295 PHE A CA 1
ATOM 2213 C C . PHE A 1 295 ? 21.123 -4.877 13.290 1.00 76.25 295 PHE A C 1
ATOM 2215 O O . PHE A 1 295 ? 22.038 -5.253 12.560 1.00 76.25 295 PHE A O 1
ATOM 2222 N N . LEU A 1 296 ? 21.333 -4.033 14.305 1.00 80.62 296 LEU A N 1
ATOM 2223 C CA . LEU A 1 296 ? 22.653 -3.482 14.611 1.00 80.62 296 LEU A CA 1
ATOM 2224 C C . LEU A 1 296 ? 23.630 -4.571 15.054 1.00 80.62 296 LEU A C 1
ATOM 2226 O O . LEU A 1 296 ? 24.787 -4.557 14.643 1.00 80.62 296 LEU A O 1
ATOM 2230 N N . ARG A 1 297 ? 23.169 -5.542 15.852 1.00 83.94 297 ARG A N 1
ATOM 2231 C CA . ARG A 1 297 ? 23.965 -6.716 16.219 1.00 83.94 297 ARG A CA 1
ATOM 2232 C C . ARG A 1 297 ? 24.398 -7.485 14.975 1.00 83.94 297 ARG A C 1
ATOM 2234 O O . ARG A 1 297 ? 25.574 -7.814 14.878 1.00 83.94 297 ARG A O 1
ATOM 2241 N N . LEU A 1 298 ? 23.487 -7.753 14.041 1.00 80.38 298 LEU A N 1
ATOM 2242 C CA . LEU A 1 298 ? 23.801 -8.456 12.799 1.00 80.38 298 LEU A CA 1
ATOM 2243 C C . LEU A 1 298 ? 24.867 -7.700 11.997 1.00 80.38 298 LEU A C 1
ATOM 2245 O O . LEU A 1 298 ? 25.918 -8.263 11.717 1.00 80.38 298 LEU A O 1
ATOM 2249 N N . ILE A 1 299 ? 24.651 -6.411 11.717 1.00 81.69 299 ILE A N 1
ATOM 2250 C CA . ILE A 1 299 ? 25.604 -5.584 10.959 1.00 81.69 299 ILE A CA 1
ATOM 2251 C C . ILE A 1 299 ? 26.986 -5.562 11.617 1.00 81.69 299 ILE A C 1
ATOM 2253 O O . ILE A 1 299 ? 27.999 -5.693 10.934 1.00 81.69 299 ILE A O 1
ATOM 2257 N N . ILE A 1 300 ? 27.045 -5.397 12.941 1.00 83.31 300 ILE A N 1
ATOM 2258 C CA . ILE A 1 300 ? 28.317 -5.352 13.670 1.00 83.31 300 ILE A CA 1
ATOM 2259 C C . ILE A 1 300 ? 29.026 -6.708 13.592 1.00 83.31 300 ILE A C 1
ATOM 2261 O O . ILE A 1 300 ? 30.226 -6.747 13.334 1.00 83.31 300 ILE A O 1
ATOM 2265 N N . MET A 1 301 ? 28.311 -7.815 13.803 1.00 83.00 301 MET A N 1
ATOM 2266 C CA . MET A 1 301 ? 28.918 -9.150 13.832 1.00 83.00 301 MET A CA 1
ATOM 2267 C C . MET A 1 301 ? 29.360 -9.609 12.438 1.00 83.00 301 MET A C 1
ATOM 2269 O O . MET A 1 301 ? 30.488 -10.073 12.295 1.00 83.00 301 MET A O 1
ATOM 2273 N N . GLU A 1 302 ? 28.526 -9.420 11.413 1.00 81.56 302 GLU A N 1
ATOM 2274 C CA . GLU A 1 302 ? 28.870 -9.742 10.019 1.00 81.56 302 GLU A CA 1
ATOM 2275 C C . GLU A 1 302 ? 29.998 -8.836 9.503 1.00 81.56 302 GLU A C 1
ATOM 2277 O O . GLU A 1 302 ? 30.949 -9.305 8.876 1.00 81.56 302 GLU A O 1
ATOM 2282 N N . GLY A 1 303 ? 29.972 -7.546 9.856 1.00 83.75 303 GLY A N 1
ATOM 2283 C CA . GLY A 1 303 ? 31.043 -6.612 9.518 1.00 83.75 303 GLY A CA 1
ATOM 2284 C C . GLY A 1 303 ? 32.381 -6.981 10.170 1.00 83.75 303 GLY A C 1
ATOM 2285 O O . GLY A 1 303 ? 33.419 -6.933 9.509 1.00 83.75 303 GLY A O 1
ATOM 2286 N N . LEU A 1 304 ? 32.378 -7.415 11.438 1.00 84.31 304 LEU A N 1
ATOM 2287 C CA . LEU A 1 304 ? 33.566 -7.971 12.106 1.00 84.31 304 LEU A CA 1
ATOM 2288 C C . LEU A 1 304 ? 34.027 -9.294 11.473 1.00 84.31 304 LEU A C 1
ATOM 2290 O O . LEU A 1 304 ? 35.221 -9.594 11.496 1.00 84.31 304 LEU A O 1
ATOM 2294 N N . GLY A 1 305 ? 33.097 -10.060 10.897 1.00 83.88 305 GLY A N 1
ATOM 2295 C CA . GLY A 1 305 ? 33.360 -11.256 10.095 1.00 83.88 305 GLY A CA 1
ATOM 2296 C C . GLY A 1 305 ? 33.932 -10.973 8.701 1.00 83.88 305 GLY A C 1
ATOM 2297 O O . GLY A 1 305 ? 34.384 -11.905 8.038 1.00 83.88 305 GLY A O 1
ATOM 2298 N N . GLY A 1 306 ? 33.973 -9.704 8.276 1.00 82.81 306 GLY A N 1
ATOM 2299 C CA . GLY A 1 306 ? 34.529 -9.272 6.995 1.00 82.81 306 GLY A CA 1
ATOM 2300 C C . GLY A 1 306 ? 33.520 -9.186 5.847 1.00 82.81 306 GLY A C 1
ATOM 2301 O O . GLY A 1 306 ? 33.949 -9.061 4.702 1.00 82.81 306 GLY A O 1
ATOM 2302 N N . ASP A 1 307 ? 32.213 -9.238 6.122 1.00 90.81 307 ASP A N 1
ATOM 2303 C CA . ASP A 1 307 ? 31.185 -9.064 5.092 1.00 90.81 307 ASP A CA 1
ATOM 2304 C C . ASP A 1 307 ? 31.181 -7.625 4.545 1.00 90.81 307 ASP A C 1
ATOM 2306 O O . ASP A 1 307 ? 31.010 -6.647 5.282 1.00 90.81 307 ASP A O 1
ATOM 2310 N N . GLU A 1 308 ? 31.385 -7.478 3.232 1.00 81.94 308 GLU A N 1
ATOM 2311 C CA . GLU A 1 308 ? 31.504 -6.163 2.592 1.00 81.94 308 GLU A CA 1
ATOM 2312 C C . GLU A 1 308 ? 30.194 -5.365 2.639 1.00 81.94 308 GLU A C 1
ATOM 2314 O O . GLU A 1 308 ? 30.239 -4.145 2.818 1.00 81.94 308 GLU A O 1
ATOM 2319 N N . SER A 1 309 ? 29.038 -6.034 2.547 1.00 68.88 309 SER A N 1
ATOM 2320 C CA . SER A 1 309 ? 27.728 -5.376 2.580 1.00 68.88 309 SER A CA 1
ATOM 2321 C C . SER A 1 309 ? 27.417 -4.830 3.973 1.00 68.88 309 SER A C 1
ATOM 2323 O O . SER A 1 309 ? 27.020 -3.672 4.115 1.00 68.88 309 SER A O 1
ATOM 2325 N N . ALA A 1 310 ? 27.679 -5.615 5.017 1.00 69.06 310 ALA A N 1
ATOM 2326 C CA . ALA A 1 310 ? 27.549 -5.197 6.404 1.00 69.06 310 ALA A CA 1
ATOM 2327 C C . ALA A 1 310 ? 28.507 -4.043 6.734 1.00 69.06 310 ALA A C 1
ATOM 2329 O O . ALA A 1 310 ? 28.106 -3.071 7.376 1.00 69.06 310 ALA A O 1
ATOM 2330 N N . LEU A 1 311 ? 29.752 -4.087 6.243 1.00 77.06 311 LEU A N 1
ATOM 2331 C CA . LEU A 1 311 ? 30.706 -2.984 6.396 1.00 77.06 311 LEU A CA 1
ATOM 2332 C C . LEU A 1 311 ? 30.243 -1.707 5.683 1.00 77.06 311 LEU A C 1
ATOM 2334 O O . LEU A 1 311 ? 30.407 -0.613 6.225 1.00 77.06 311 LEU A O 1
ATOM 2338 N N . GLU A 1 312 ? 29.674 -1.812 4.482 1.00 77.88 312 GLU A N 1
ATOM 2339 C CA . GLU A 1 312 ? 29.104 -0.670 3.761 1.00 77.88 312 GLU A CA 1
ATOM 2340 C C . GLU A 1 312 ? 27.904 -0.073 4.507 1.00 77.88 312 GLU A C 1
ATOM 2342 O O . GLU A 1 312 ? 27.848 1.141 4.717 1.00 77.88 312 GLU A O 1
ATOM 2347 N N . GLN A 1 313 ? 26.983 -0.915 4.979 1.00 72.19 313 GLN A N 1
ATOM 2348 C CA . GLN A 1 313 ? 25.828 -0.485 5.769 1.00 72.19 313 GLN A CA 1
ATOM 2349 C C . GLN A 1 313 ? 26.247 0.179 7.084 1.00 72.19 313 GLN A C 1
ATOM 2351 O O . GLN A 1 313 ? 25.720 1.239 7.429 1.00 72.19 313 GLN A O 1
ATOM 2356 N N . TYR A 1 314 ? 27.230 -0.393 7.786 1.00 80.31 314 TYR A N 1
ATOM 2357 C CA . TYR A 1 314 ? 27.794 0.183 9.004 1.00 80.31 314 TYR A CA 1
ATOM 2358 C C . TYR A 1 314 ? 28.399 1.566 8.746 1.00 80.31 314 TYR A C 1
ATOM 2360 O O . TYR A 1 314 ? 28.065 2.520 9.449 1.00 80.31 314 TYR A O 1
ATOM 2368 N N . ARG A 1 315 ? 29.244 1.706 7.711 1.00 83.00 315 ARG A N 1
ATOM 2369 C CA . ARG A 1 315 ? 29.847 3.000 7.340 1.00 83.00 315 ARG A CA 1
ATOM 2370 C C . ARG A 1 315 ? 28.778 4.032 7.019 1.00 83.00 315 ARG A C 1
ATOM 2372 O O . ARG A 1 315 ? 28.785 5.107 7.602 1.00 83.00 315 ARG A O 1
ATOM 2379 N N . ARG A 1 316 ? 27.802 3.676 6.180 1.00 79.69 316 ARG A N 1
ATOM 2380 C CA . ARG A 1 316 ? 26.704 4.574 5.805 1.00 79.69 316 ARG A CA 1
ATOM 2381 C C . ARG A 1 316 ? 25.924 5.069 7.023 1.00 79.69 316 ARG A C 1
ATOM 2383 O O . ARG A 1 316 ? 25.560 6.240 7.080 1.00 79.69 316 ARG A O 1
ATOM 2390 N N . LEU A 1 317 ? 25.658 4.189 7.986 1.00 77.69 317 LEU A N 1
ATOM 2391 C CA . LEU A 1 317 ? 24.951 4.535 9.217 1.00 77.69 317 LEU A CA 1
ATOM 2392 C C . LEU A 1 317 ? 25.765 5.503 10.084 1.00 77.69 317 LEU A C 1
ATOM 2394 O O . LEU A 1 317 ? 25.226 6.515 10.536 1.00 77.69 317 LEU A O 1
ATOM 2398 N N . VAL A 1 318 ? 27.054 5.219 10.286 1.00 83.75 318 VAL A N 1
ATOM 2399 C CA . VAL A 1 318 ? 27.956 6.073 11.074 1.00 83.75 318 VAL A CA 1
ATOM 2400 C C . VAL A 1 318 ? 28.163 7.429 10.397 1.00 83.75 318 VAL A C 1
ATOM 2402 O O . VAL A 1 318 ? 28.055 8.449 11.071 1.00 83.75 318 VAL A O 1
ATOM 2405 N N . ASP A 1 319 ? 28.361 7.462 9.078 1.0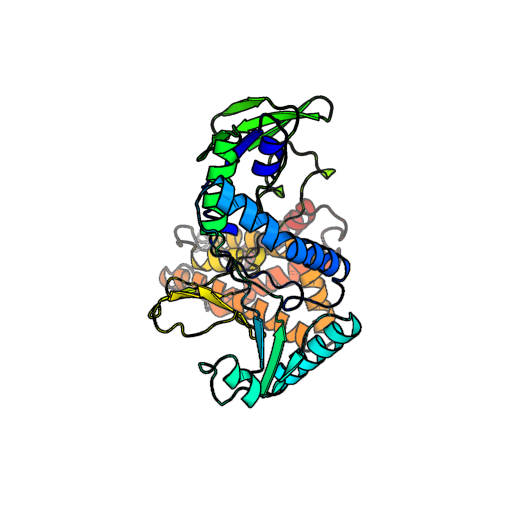0 83.12 319 ASP A N 1
ATOM 2406 C CA . ASP A 1 319 ? 28.563 8.694 8.306 1.00 83.12 319 ASP A CA 1
ATOM 2407 C C . ASP A 1 319 ? 27.336 9.615 8.374 1.00 83.12 319 ASP A C 1
ATOM 2409 O O . ASP A 1 319 ? 27.463 10.826 8.566 1.00 83.12 319 ASP A O 1
ATOM 2413 N N . LEU A 1 320 ? 26.128 9.048 8.265 1.00 77.94 320 LEU A N 1
ATOM 2414 C CA . LEU A 1 320 ? 24.881 9.803 8.417 1.00 77.94 320 LEU A CA 1
ATOM 2415 C C . LEU A 1 320 ? 24.754 10.403 9.821 1.00 77.94 320 LEU A C 1
ATOM 2417 O O . LEU A 1 320 ? 24.345 11.556 9.969 1.00 77.94 320 LEU A O 1
ATOM 2421 N N . TRP A 1 321 ? 25.113 9.636 10.849 1.00 79.25 321 TRP A N 1
ATOM 2422 C CA . TRP A 1 321 ? 25.047 10.097 12.230 1.00 79.25 321 TRP A CA 1
ATOM 2423 C C . TRP A 1 321 ? 26.096 11.175 12.526 1.00 79.25 321 TRP A C 1
ATOM 2425 O O . TRP A 1 321 ? 25.767 12.206 13.118 1.00 79.25 321 TRP A O 1
ATOM 2435 N N . GLU A 1 322 ? 27.332 10.984 12.060 1.00 85.62 322 GLU A N 1
ATOM 2436 C CA . GLU A 1 322 ? 28.417 11.959 12.190 1.00 85.62 322 GLU A CA 1
ATOM 2437 C C . GLU A 1 322 ? 28.060 13.264 11.482 1.00 85.62 322 GLU A C 1
ATOM 2439 O O . GLU A 1 322 ? 28.217 14.335 12.068 1.00 85.62 322 GLU A O 1
ATOM 2444 N N . SER A 1 323 ? 27.512 13.192 10.268 1.00 81.31 323 SER A N 1
ATOM 2445 C CA . SER A 1 323 ? 27.082 14.369 9.509 1.00 81.31 323 SER A CA 1
ATOM 2446 C C . SER A 1 323 ? 25.972 15.150 10.227 1.00 81.31 323 SER A C 1
ATOM 2448 O O . SER A 1 323 ? 26.088 16.371 10.404 1.00 81.31 323 SER A O 1
ATOM 2450 N N . ALA A 1 324 ? 24.939 14.459 10.722 1.00 74.25 324 ALA A N 1
ATOM 2451 C CA . ALA A 1 324 ? 23.834 15.090 11.443 1.00 74.25 324 ALA A CA 1
ATOM 2452 C C . ALA A 1 324 ? 24.309 15.760 12.745 1.00 74.25 324 ALA A C 1
ATOM 2454 O O . ALA A 1 324 ? 23.984 16.919 13.014 1.00 74.25 324 ALA A O 1
ATOM 2455 N N . LEU A 1 325 ? 25.127 15.064 13.541 1.00 81.56 325 LEU A N 1
ATOM 2456 C CA . LEU A 1 325 ? 25.628 15.581 14.814 1.00 81.56 325 LEU A CA 1
ATOM 2457 C C . LEU A 1 325 ? 26.631 16.726 14.613 1.00 81.56 325 LEU A C 1
ATOM 2459 O O . LEU A 1 325 ? 26.569 17.724 15.328 1.00 81.56 325 LEU A O 1
ATOM 2463 N N . THR A 1 326 ? 27.489 16.639 13.594 1.00 85.44 326 THR A N 1
ATOM 2464 C CA . THR A 1 326 ? 28.398 17.730 13.205 1.00 85.44 326 THR A CA 1
ATOM 2465 C C . THR A 1 326 ? 27.614 18.991 12.843 1.00 85.44 326 THR A C 1
ATOM 2467 O O . THR A 1 326 ? 27.963 20.080 13.296 1.00 85.44 326 THR A O 1
ATOM 2470 N N . THR A 1 327 ? 26.516 18.853 12.093 1.00 81.69 327 THR A N 1
ATOM 2471 C CA . THR A 1 327 ? 25.641 19.978 11.717 1.00 81.69 327 THR A CA 1
ATOM 2472 C C . THR A 1 327 ? 25.035 20.669 12.939 1.00 81.69 327 THR A C 1
ATOM 2474 O O . THR A 1 327 ? 24.967 21.898 12.990 1.00 81.69 327 THR A O 1
ATOM 2477 N N . VAL A 1 328 ? 24.617 19.897 13.946 1.00 79.50 328 VAL A N 1
ATOM 2478 C CA . VAL A 1 328 ? 24.101 20.444 15.210 1.00 79.50 328 VAL A CA 1
ATOM 2479 C C . VAL A 1 328 ? 25.209 21.150 15.989 1.00 79.50 328 VAL A C 1
ATOM 2481 O O . VAL A 1 328 ? 25.035 22.293 16.410 1.00 79.50 328 VAL A O 1
ATOM 2484 N N . LEU A 1 329 ? 26.361 20.500 16.150 1.00 83.56 329 LEU A N 1
ATOM 2485 C CA . LEU A 1 329 ? 27.496 21.022 16.913 1.00 83.56 329 LEU A CA 1
ATOM 2486 C C . LEU A 1 329 ? 28.091 22.293 16.296 1.00 83.56 329 LEU A C 1
ATOM 2488 O O . LEU A 1 329 ? 28.511 23.180 17.035 1.00 83.56 329 LEU A O 1
ATOM 2492 N N . GLN A 1 330 ? 28.045 22.434 14.969 1.00 84.44 330 GLN A N 1
ATOM 2493 C CA . GLN A 1 330 ? 28.456 23.651 14.267 1.00 84.44 330 GLN A CA 1
ATOM 2494 C C . GLN A 1 330 ? 27.689 24.887 14.765 1.00 84.44 330 GLN A C 1
ATOM 2496 O O . GLN A 1 330 ? 28.286 25.941 14.980 1.00 84.44 330 GLN A O 1
ATOM 2501 N N . ARG A 1 331 ? 26.385 24.750 15.043 1.00 83.06 331 ARG A N 1
ATOM 2502 C CA . ARG A 1 331 ? 25.559 25.842 15.591 1.00 83.06 331 ARG A CA 1
ATOM 2503 C C . ARG A 1 331 ? 25.991 26.233 17.006 1.00 83.06 331 ARG A C 1
ATOM 2505 O O . ARG A 1 331 ? 25.894 27.395 17.384 1.00 83.06 331 ARG A O 1
ATOM 2512 N N . TYR A 1 332 ? 26.485 25.279 17.794 1.00 81.31 332 TYR A N 1
ATOM 2513 C CA . TYR A 1 332 ? 26.994 25.538 19.145 1.00 81.31 332 TYR A CA 1
ATOM 2514 C C . TYR A 1 332 ? 28.414 26.112 19.150 1.00 81.31 332 TYR A C 1
ATOM 2516 O O . TYR A 1 332 ? 28.762 26.859 20.065 1.00 81.31 332 TYR A O 1
ATOM 2524 N N . THR A 1 333 ? 29.209 25.851 18.108 1.00 82.38 333 THR A N 1
ATOM 2525 C CA . THR A 1 333 ? 30.445 26.602 17.846 1.00 82.38 333 THR A CA 1
ATOM 2526 C C . THR A 1 333 ? 30.141 28.063 17.542 1.00 82.38 333 THR A C 1
ATOM 2528 O O . THR A 1 333 ? 30.762 28.943 18.128 1.00 82.38 333 THR A O 1
ATOM 2531 N N . GLU A 1 334 ? 29.145 28.340 16.695 1.00 80.69 334 GLU A N 1
ATOM 2532 C CA . GLU A 1 334 ? 28.710 29.713 16.385 1.00 80.69 334 GLU A CA 1
ATOM 2533 C C . GLU A 1 334 ? 28.198 30.465 17.627 1.00 80.69 334 GLU A C 1
ATOM 2535 O O . GLU A 1 334 ? 28.370 31.678 17.730 1.00 80.69 334 GLU A O 1
ATOM 2540 N N . LYS A 1 335 ? 27.626 29.745 18.602 1.00 78.12 335 LYS A N 1
ATOM 2541 C CA . LYS A 1 335 ? 27.197 30.285 19.904 1.00 78.12 335 LYS A CA 1
ATOM 2542 C C . LYS A 1 335 ? 28.318 30.443 20.940 1.00 78.12 335 LYS A C 1
ATOM 2544 O O . LYS A 1 335 ? 28.077 31.023 21.993 1.00 78.12 335 LYS A O 1
ATOM 2549 N N . GLY A 1 336 ? 29.522 29.935 20.672 1.00 79.50 336 GLY A N 1
ATOM 2550 C CA . GLY A 1 336 ? 30.646 29.959 21.618 1.00 79.50 336 GLY A CA 1
ATOM 2551 C C . GLY A 1 336 ? 30.542 28.954 22.777 1.00 79.50 336 GLY A C 1
ATOM 2552 O O . GLY A 1 336 ? 31.316 29.046 23.731 1.00 79.50 336 GLY A O 1
ATOM 2553 N N . GLU A 1 337 ? 29.610 27.998 22.700 1.00 78.62 337 GLU A N 1
ATOM 2554 C CA . GLU A 1 337 ? 29.386 26.963 23.724 1.00 78.62 337 GLU A CA 1
ATOM 2555 C C . GLU A 1 337 ? 30.236 25.703 23.498 1.00 78.62 337 GLU A C 1
ATOM 2557 O O . GLU A 1 337 ? 30.459 24.939 24.435 1.00 78.62 337 GLU A O 1
ATOM 2562 N N . LEU A 1 338 ? 30.732 25.480 22.275 1.00 80.62 338 LEU A N 1
ATOM 2563 C CA . LEU A 1 338 ? 31.693 24.417 21.974 1.00 80.62 338 LEU A CA 1
ATOM 2564 C C . LEU A 1 338 ? 33.108 25.007 21.894 1.00 80.62 338 LEU A C 1
ATOM 2566 O O . LEU A 1 338 ? 33.492 25.559 20.863 1.00 80.62 338 LEU A O 1
ATOM 2570 N N . GLN A 1 339 ? 33.868 24.895 22.984 1.00 68.62 339 GLN A N 1
ATOM 2571 C CA . GLN A 1 339 ? 35.250 25.377 23.082 1.00 68.62 339 GLN A CA 1
ATOM 2572 C C . GLN A 1 339 ? 36.238 24.205 22.915 1.00 68.62 339 GLN A C 1
ATOM 2574 O O . GLN A 1 339 ? 35.939 23.067 23.279 1.00 68.62 339 GLN A O 1
ATOM 2579 N N . ASP A 1 340 ? 37.387 24.475 22.292 1.00 65.94 340 ASP A N 1
ATOM 2580 C CA . ASP A 1 340 ? 38.548 23.577 22.123 1.00 65.94 340 ASP A CA 1
ATOM 2581 C C . ASP A 1 340 ? 38.394 22.317 21.246 1.00 65.94 340 ASP A C 1
ATOM 2583 O O . ASP A 1 340 ? 39.402 21.722 20.860 1.00 65.94 340 ASP A O 1
ATOM 2587 N N . ASN A 1 341 ? 37.179 21.923 20.852 1.00 68.06 341 ASN A N 1
ATOM 2588 C CA . ASN A 1 341 ? 36.941 20.765 19.982 1.00 68.06 341 ASN A CA 1
ATOM 2589 C C . ASN A 1 341 ? 36.328 21.169 18.638 1.00 68.06 341 ASN A C 1
ATOM 2591 O O . ASN A 1 341 ? 35.406 21.983 18.584 1.00 68.06 341 ASN A O 1
ATOM 2595 N N . SER A 1 342 ? 36.780 20.551 17.540 1.00 84.75 342 SER A N 1
ATOM 2596 C CA . SER A 1 342 ? 36.063 20.689 16.269 1.00 84.75 342 SER A CA 1
ATOM 2597 C C . SER A 1 342 ? 34.697 19.985 16.365 1.00 84.75 342 SER A C 1
ATOM 2599 O O . SER A 1 342 ? 34.613 18.911 16.973 1.00 84.75 342 SER A O 1
ATOM 2601 N N . PRO A 1 343 ? 33.626 20.532 15.753 1.00 85.69 343 PRO A N 1
ATOM 2602 C CA . PRO A 1 343 ? 32.300 19.906 15.726 1.00 85.69 343 PRO A CA 1
ATOM 2603 C C . PRO A 1 343 ? 32.331 18.442 15.299 1.00 85.69 343 PRO A C 1
ATOM 2605 O O . PRO A 1 343 ? 31.686 17.596 15.908 1.00 85.69 343 PRO A O 1
ATOM 2608 N N . GLN A 1 344 ? 33.154 18.132 14.299 1.00 87.12 344 GLN A N 1
ATOM 2609 C CA . GLN A 1 344 ? 33.324 16.776 13.800 1.00 87.12 344 GLN A CA 1
ATOM 2610 C C . GLN A 1 344 ? 34.035 15.857 14.810 1.00 87.12 344 GLN A C 1
ATOM 2612 O O . GLN A 1 344 ? 33.636 14.708 14.991 1.00 87.12 344 GLN A O 1
ATOM 2617 N N . ALA A 1 345 ? 35.072 16.343 15.504 1.00 86.44 345 ALA A N 1
ATOM 2618 C CA . ALA A 1 345 ? 35.765 15.552 16.522 1.00 86.44 345 ALA A CA 1
ATOM 2619 C C . ALA A 1 345 ? 34.847 15.238 17.710 1.00 86.44 345 ALA A C 1
ATOM 2621 O O . ALA A 1 345 ? 34.792 14.092 18.157 1.00 86.44 345 ALA A O 1
ATOM 2622 N N . MET A 1 346 ? 34.082 16.232 18.170 1.00 85.62 346 MET A N 1
ATOM 2623 C CA . MET A 1 346 ? 33.087 16.050 19.226 1.00 85.62 346 MET A CA 1
ATOM 2624 C C . MET A 1 346 ? 31.971 15.093 18.779 1.00 85.62 346 MET A C 1
ATOM 2626 O O . MET A 1 346 ? 31.595 14.198 19.534 1.00 85.62 346 MET A O 1
ATOM 2630 N N . ALA A 1 347 ? 31.501 15.197 17.529 1.00 86.19 347 ALA A N 1
ATOM 2631 C CA . ALA A 1 347 ? 30.513 14.271 16.982 1.00 86.19 347 ALA A CA 1
ATOM 2632 C C . ALA A 1 347 ? 30.996 12.815 17.054 1.00 86.19 347 ALA A C 1
ATOM 2634 O O . ALA A 1 347 ? 30.300 11.945 17.578 1.00 86.19 347 ALA A O 1
ATOM 2635 N N . ARG A 1 348 ? 32.226 12.558 16.599 1.00 88.69 348 ARG A N 1
ATOM 2636 C CA . ARG A 1 348 ? 32.835 11.223 16.641 1.00 88.69 348 ARG A CA 1
ATOM 2637 C C . ARG A 1 348 ? 32.993 10.693 18.062 1.00 88.69 348 ARG A C 1
ATOM 2639 O O . ARG A 1 348 ? 32.719 9.520 18.295 1.00 88.69 348 ARG A O 1
ATOM 2646 N N . GLN A 1 349 ? 33.404 11.536 19.010 1.00 87.62 349 GLN A N 1
ATOM 2647 C CA . GLN A 1 349 ? 33.545 11.140 20.416 1.00 87.62 349 GLN A CA 1
ATOM 2648 C C . GLN A 1 349 ? 32.210 10.686 21.012 1.00 87.62 349 GLN A C 1
ATOM 2650 O O . GLN A 1 349 ? 32.148 9.613 21.610 1.00 87.62 349 GLN A O 1
ATOM 2655 N N . VAL A 1 350 ? 31.139 11.454 20.797 1.00 84.81 350 VAL A N 1
ATOM 2656 C CA . VAL A 1 350 ? 29.787 11.106 21.264 1.00 84.81 350 VAL A CA 1
ATOM 2657 C C . VAL A 1 350 ? 29.304 9.803 20.621 1.00 84.81 350 VAL A C 1
ATOM 2659 O O . VAL A 1 350 ? 28.831 8.910 21.322 1.00 84.81 350 VAL A O 1
ATOM 2662 N N . ILE A 1 351 ? 29.471 9.658 19.304 1.00 86.38 351 ILE A N 1
ATOM 2663 C CA . ILE A 1 351 ? 29.059 8.455 18.566 1.00 86.38 351 ILE A CA 1
ATOM 2664 C C . ILE A 1 351 ? 29.789 7.219 19.088 1.00 86.38 351 ILE A C 1
ATOM 2666 O O . ILE A 1 351 ? 29.153 6.220 19.414 1.00 86.38 351 ILE A O 1
ATOM 2670 N N . TYR A 1 352 ? 31.115 7.279 19.216 1.00 88.06 352 TYR A N 1
ATOM 2671 C CA . TYR A 1 352 ? 31.904 6.153 19.714 1.00 88.06 352 TYR A CA 1
ATOM 2672 C C . TYR A 1 352 ? 31.528 5.777 21.136 1.00 88.06 352 TYR A C 1
ATOM 2674 O O . TYR A 1 352 ? 31.476 4.594 21.462 1.00 88.06 352 TYR A O 1
ATOM 2682 N N . LEU A 1 353 ? 31.222 6.765 21.970 1.00 87.38 353 LEU A N 1
ATOM 2683 C CA . LEU A 1 353 ? 30.817 6.513 23.336 1.00 87.38 353 LEU A CA 1
ATOM 2684 C C . LEU A 1 353 ? 29.488 5.753 23.405 1.00 87.38 353 LEU A C 1
ATOM 2686 O O . LEU A 1 353 ? 29.379 4.776 24.144 1.00 87.38 353 LEU A O 1
ATOM 2690 N N . ILE A 1 354 ? 28.510 6.148 22.589 1.00 85.25 354 ILE A N 1
ATOM 2691 C CA . ILE A 1 354 ? 27.217 5.462 22.505 1.00 85.25 354 ILE A CA 1
ATOM 2692 C C . ILE A 1 354 ? 27.380 4.063 21.889 1.00 85.25 354 ILE A C 1
ATOM 2694 O O . ILE A 1 354 ? 26.814 3.101 22.407 1.00 85.25 354 ILE A O 1
ATOM 2698 N N . LEU A 1 355 ? 28.185 3.920 20.829 1.00 86.50 355 LEU A N 1
ATOM 2699 C CA . LEU A 1 355 ? 28.457 2.627 20.191 1.00 86.50 355 LEU A CA 1
ATOM 2700 C C . LEU A 1 355 ? 29.136 1.642 21.149 1.00 86.50 355 LEU A C 1
ATOM 2702 O O . LEU A 1 355 ? 28.705 0.494 21.240 1.00 86.50 355 LEU A O 1
ATOM 2706 N N . MET A 1 356 ? 30.159 2.081 21.890 1.00 85.25 356 MET A N 1
ATOM 2707 C CA . MET A 1 356 ? 30.819 1.241 22.895 1.00 85.25 356 MET A CA 1
ATOM 2708 C C . MET A 1 356 ? 29.849 0.833 24.001 1.00 85.25 356 MET A C 1
ATOM 2710 O O . MET A 1 356 ? 29.794 -0.336 24.373 1.00 85.25 356 MET A O 1
ATOM 2714 N N . ALA A 1 357 ? 29.051 1.780 24.498 1.00 82.00 357 ALA A N 1
ATOM 2715 C CA . ALA A 1 357 ? 28.060 1.494 25.523 1.00 82.00 357 ALA A CA 1
ATOM 2716 C C . ALA A 1 357 ? 27.041 0.452 25.024 1.00 82.00 357 ALA A C 1
ATOM 2718 O O . ALA A 1 357 ? 26.721 -0.499 25.734 1.00 82.00 357 ALA A O 1
ATOM 2719 N N . PHE A 1 358 ? 26.584 0.573 23.774 1.00 84.31 358 PHE A N 1
ATOM 2720 C CA . PHE A 1 358 ? 25.666 -0.384 23.163 1.00 84.31 358 PHE A CA 1
ATOM 2721 C C . PHE A 1 358 ? 26.298 -1.774 23.024 1.00 84.31 358 PHE A C 1
ATOM 2723 O O . PHE A 1 358 ? 25.673 -2.763 23.409 1.00 84.31 358 PHE A O 1
ATOM 2730 N N . GLN A 1 359 ? 27.547 -1.861 22.557 1.00 84.00 359 GLN A N 1
ATOM 2731 C CA . GLN A 1 359 ? 28.295 -3.120 22.485 1.00 84.00 359 GLN A CA 1
ATOM 2732 C C . GLN A 1 359 ? 28.421 -3.792 23.859 1.00 84.00 359 GLN A C 1
ATOM 2734 O O . GLN A 1 359 ? 28.167 -4.989 23.976 1.00 84.00 359 GLN A O 1
ATOM 2739 N N . ASP A 1 360 ? 28.714 -3.032 24.915 1.00 82.00 360 ASP A N 1
ATOM 2740 C CA . ASP A 1 360 ? 28.752 -3.558 26.284 1.00 82.00 360 ASP A CA 1
ATOM 2741 C C . ASP A 1 360 ? 27.392 -4.151 26.717 1.00 82.00 360 ASP A C 1
ATOM 2743 O O . ASP A 1 360 ? 27.355 -5.168 27.418 1.00 82.00 360 ASP A O 1
ATOM 2747 N N . THR A 1 361 ? 26.264 -3.576 26.268 1.00 79.31 361 THR A N 1
ATOM 2748 C CA . THR A 1 361 ? 24.931 -4.164 26.519 1.00 79.31 361 THR A CA 1
ATOM 2749 C C . THR A 1 361 ? 24.663 -5.426 25.705 1.00 79.31 361 THR A C 1
ATOM 2751 O O . THR A 1 361 ? 23.931 -6.296 26.176 1.00 79.31 361 THR A O 1
ATOM 2754 N N . LEU A 1 362 ? 25.231 -5.561 24.501 1.00 80.38 362 LEU A N 1
ATOM 2755 C CA . LEU A 1 362 ? 25.153 -6.804 23.724 1.00 80.38 362 LEU A CA 1
ATOM 2756 C C . LEU A 1 362 ? 25.931 -7.930 24.413 1.00 80.38 362 LEU A C 1
ATOM 2758 O O . LEU A 1 362 ? 25.502 -9.080 24.385 1.00 80.38 362 LEU A O 1
ATOM 2762 N N . MET A 1 363 ? 27.036 -7.579 25.071 1.00 82.62 363 MET A N 1
ATOM 2763 C CA . MET A 1 363 ? 27.905 -8.506 25.799 1.00 82.62 363 MET A CA 1
ATOM 2764 C C . MET A 1 363 ? 27.423 -8.818 27.224 1.00 82.62 363 MET A C 1
ATOM 2766 O O . MET A 1 363 ? 28.058 -9.602 27.925 1.00 82.62 363 MET A O 1
ATOM 2770 N N . GLY A 1 364 ? 26.312 -8.221 27.669 1.00 81.44 364 GLY A N 1
ATOM 2771 C CA . GLY A 1 364 ? 25.713 -8.508 28.972 1.00 81.44 364 GLY A CA 1
ATOM 2772 C C . GLY A 1 364 ? 26.467 -7.931 30.174 1.00 81.44 364 GLY A C 1
ATOM 2773 O O . GLY A 1 364 ? 26.304 -8.422 31.288 1.00 81.44 364 GLY A O 1
ATOM 2774 N N . ARG A 1 365 ? 27.331 -6.927 29.966 1.00 80.44 365 ARG A N 1
ATOM 2775 C CA . ARG A 1 365 ? 28.269 -6.448 30.996 1.00 80.44 365 ARG A CA 1
ATOM 2776 C C . ARG A 1 365 ? 27.608 -5.601 32.087 1.00 80.44 365 ARG A C 1
ATOM 2778 O O . ARG A 1 365 ? 27.972 -5.728 33.252 1.00 80.44 365 ARG A O 1
ATOM 2785 N N . HIS A 1 366 ? 26.655 -4.750 31.702 1.00 74.06 366 HIS A N 1
ATOM 2786 C CA . HIS A 1 366 ? 25.958 -3.815 32.609 1.00 74.06 366 HIS A CA 1
ATOM 2787 C C . HIS A 1 366 ? 24.482 -4.159 32.814 1.00 74.06 366 HIS A C 1
ATOM 2789 O O . HIS A 1 366 ? 23.864 -3.722 33.778 1.00 74.06 366 HIS A O 1
ATOM 2795 N N . VAL A 1 367 ? 23.909 -4.932 31.896 1.00 80.25 367 VAL A N 1
ATOM 2796 C CA . VAL A 1 367 ? 22.510 -5.354 31.902 1.00 80.25 367 VAL A CA 1
ATOM 2797 C C . VAL A 1 367 ? 22.420 -6.686 31.171 1.00 80.25 367 VAL A C 1
ATOM 2799 O O . VAL A 1 367 ? 23.136 -6.884 30.188 1.00 80.25 367 VAL A O 1
ATOM 2802 N N . SER A 1 368 ? 21.578 -7.607 31.647 1.00 82.00 368 SER A N 1
ATOM 2803 C CA . SER A 1 368 ? 21.388 -8.892 30.966 1.00 82.00 368 SER A CA 1
ATOM 2804 C C . SER A 1 368 ? 20.957 -8.659 29.510 1.00 82.00 368 SER A C 1
ATOM 2806 O O . SER A 1 368 ? 20.093 -7.809 29.271 1.00 82.00 368 SER A O 1
ATOM 2808 N N . PRO A 1 369 ? 21.484 -9.418 28.529 1.00 77.19 369 PRO A N 1
ATOM 2809 C CA . PRO A 1 369 ? 20.996 -9.354 27.152 1.00 77.19 369 PRO A CA 1
ATOM 2810 C C . PRO A 1 369 ? 19.496 -9.665 27.035 1.00 77.19 369 PRO A C 1
ATOM 2812 O O . PRO A 1 369 ? 18.852 -9.190 26.104 1.00 77.19 369 PRO A O 1
ATOM 2815 N N . GLU A 1 370 ? 18.954 -10.424 27.993 1.00 80.88 370 GLU A N 1
ATOM 2816 C CA . GLU A 1 370 ? 17.545 -10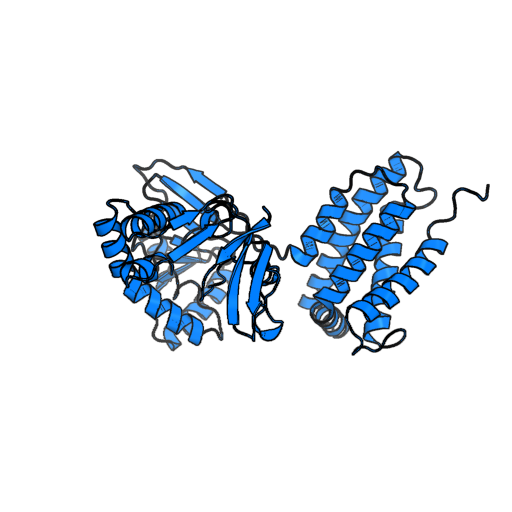.830 28.084 1.00 80.88 370 GLU A CA 1
ATOM 2817 C C . GLU A 1 370 ? 16.683 -9.876 28.932 1.00 80.88 370 GLU A C 1
ATOM 2819 O O . GLU A 1 370 ? 15.478 -10.082 29.051 1.00 80.88 370 GLU A O 1
ATOM 2824 N N . ALA A 1 371 ? 17.277 -8.838 29.534 1.00 83.06 371 ALA A N 1
ATOM 2825 C CA . ALA A 1 371 ? 16.547 -7.863 30.348 1.00 83.06 371 ALA A CA 1
ATOM 2826 C C . ALA A 1 371 ? 15.470 -7.138 29.535 1.00 83.06 371 ALA A C 1
ATOM 2828 O O . ALA A 1 371 ? 15.578 -7.033 28.310 1.00 83.06 371 ALA A O 1
ATOM 2829 N N . ALA A 1 372 ? 14.458 -6.585 30.205 1.00 82.31 372 ALA A N 1
ATOM 2830 C CA . ALA A 1 372 ? 13.401 -5.847 29.522 1.00 82.31 372 ALA A CA 1
ATOM 2831 C C . ALA A 1 372 ? 13.976 -4.625 28.768 1.00 82.31 372 ALA A C 1
ATOM 2833 O O . ALA A 1 372 ? 14.941 -4.017 29.240 1.00 82.31 372 ALA A O 1
ATOM 2834 N N . PRO A 1 373 ? 13.392 -4.208 27.625 1.00 77.25 373 PRO A N 1
ATOM 2835 C CA . PRO A 1 373 ? 13.897 -3.073 26.843 1.00 77.25 373 PRO A CA 1
ATOM 2836 C C . PRO A 1 373 ? 14.120 -1.797 27.665 1.00 77.25 373 PRO A C 1
ATOM 2838 O O . PRO A 1 373 ? 15.109 -1.095 27.477 1.00 77.25 373 PRO A O 1
ATOM 2841 N N . GLU A 1 374 ? 13.240 -1.527 28.630 1.00 78.12 374 GLU A N 1
ATOM 2842 C CA . GLU A 1 374 ? 13.361 -0.357 29.500 1.00 78.12 374 GLU A CA 1
ATOM 2843 C C . GLU A 1 374 ? 14.586 -0.419 30.418 1.00 78.12 374 GLU A C 1
ATOM 2845 O O . GLU A 1 374 ? 15.323 0.557 30.533 1.00 78.12 374 GLU A O 1
ATOM 2850 N N . GLU A 1 375 ? 14.867 -1.584 31.000 1.00 81.19 375 GLU A N 1
ATOM 2851 C CA . GLU A 1 375 ? 16.039 -1.796 31.855 1.00 81.19 375 GLU A CA 1
ATOM 2852 C C . GLU A 1 375 ? 17.337 -1.643 31.054 1.00 81.19 375 GLU A C 1
ATOM 2854 O O . GLU A 1 375 ? 18.309 -1.049 31.527 1.00 81.19 375 GLU A O 1
ATOM 2859 N N . ARG A 1 376 ? 17.345 -2.117 29.802 1.00 81.81 376 ARG A N 1
ATOM 2860 C CA . ARG A 1 376 ? 18.497 -1.972 28.903 1.00 81.81 376 ARG A CA 1
ATOM 2861 C C . ARG A 1 376 ? 18.730 -0.522 28.503 1.00 81.81 376 ARG A C 1
ATOM 2863 O O . ARG A 1 376 ? 19.868 -0.054 28.571 1.00 81.81 376 ARG A O 1
ATOM 2870 N N . ARG A 1 377 ? 17.669 0.210 28.147 1.00 81.00 377 ARG A N 1
ATOM 2871 C CA . ARG A 1 377 ? 17.743 1.651 27.862 1.00 81.00 377 ARG A CA 1
ATOM 2872 C C . ARG A 1 377 ? 18.216 2.444 29.072 1.00 81.00 377 ARG A C 1
ATOM 2874 O O . ARG A 1 377 ? 19.049 3.336 28.923 1.00 81.00 377 ARG A O 1
ATOM 2881 N N . GLN A 1 378 ? 17.737 2.103 30.267 1.00 81.12 378 GLN A N 1
ATOM 2882 C CA . GLN A 1 378 ? 18.144 2.759 31.504 1.00 81.12 378 GLN A CA 1
ATOM 2883 C C . GLN A 1 378 ? 19.631 2.531 31.801 1.00 81.12 378 GLN A C 1
ATOM 2885 O O . GLN A 1 378 ? 20.343 3.493 32.092 1.00 81.12 378 GLN A O 1
ATOM 2890 N N . ALA A 1 379 ? 20.120 1.295 31.661 1.00 79.38 379 ALA A N 1
ATOM 2891 C CA . ALA A 1 379 ? 21.536 0.973 31.829 1.00 79.38 379 ALA A CA 1
ATOM 2892 C C . ALA A 1 379 ? 22.416 1.717 30.811 1.00 79.38 379 ALA A C 1
ATOM 2894 O O . ALA A 1 379 ? 23.432 2.310 31.182 1.00 79.38 379 ALA A O 1
ATOM 2895 N N . LEU A 1 380 ? 21.992 1.752 29.542 1.00 79.12 380 LEU A N 1
ATOM 2896 C CA . LEU A 1 380 ? 22.705 2.462 28.484 1.00 79.12 380 LEU A CA 1
ATOM 2897 C C . LEU A 1 380 ? 22.723 3.978 28.743 1.00 79.12 380 LEU A C 1
ATOM 2899 O O . LEU A 1 380 ? 23.768 4.618 28.636 1.00 79.12 380 LEU A O 1
ATOM 2903 N N . SER A 1 381 ? 21.590 4.555 29.155 1.00 80.00 381 SER A N 1
ATOM 2904 C CA . SER A 1 381 ? 21.487 5.985 29.458 1.00 80.00 381 SER A CA 1
ATOM 2905 C C . SER A 1 381 ? 22.277 6.392 30.699 1.00 80.00 381 SER A C 1
ATOM 2907 O O . SER A 1 381 ? 22.761 7.523 30.728 1.00 80.00 381 SER A O 1
ATOM 2909 N N . ALA A 1 382 ? 22.387 5.532 31.714 1.00 80.31 382 ALA A N 1
ATOM 2910 C CA . ALA A 1 382 ? 23.185 5.808 32.906 1.00 80.31 382 ALA A CA 1
ATOM 2911 C C . ALA A 1 382 ? 24.677 5.881 32.551 1.00 80.31 382 ALA A C 1
ATOM 2913 O O . ALA A 1 382 ? 25.325 6.891 32.818 1.00 80.31 382 ALA A O 1
ATOM 2914 N N . PHE A 1 383 ? 25.185 4.865 31.845 1.00 79.81 383 PHE A N 1
ATOM 2915 C CA . PHE A 1 383 ? 26.585 4.805 31.426 1.00 79.81 383 PHE A CA 1
ATOM 2916 C C . PHE A 1 383 ? 26.975 5.987 30.532 1.00 79.81 383 PHE A C 1
ATOM 2918 O O . PHE A 1 383 ? 27.980 6.661 30.769 1.00 79.81 383 PHE A O 1
ATOM 2925 N N . VAL A 1 384 ? 26.161 6.269 29.509 1.00 80.44 384 VAL A N 1
ATOM 2926 C CA . VAL A 1 384 ? 26.455 7.371 28.593 1.00 80.44 384 VAL A CA 1
ATOM 2927 C C . VAL A 1 384 ? 26.301 8.725 29.288 1.00 80.44 384 VAL A C 1
ATOM 2929 O O . VAL A 1 384 ? 27.110 9.619 29.057 1.00 80.44 384 VAL A O 1
ATOM 2932 N N . GLY A 1 385 ? 25.306 8.882 30.166 1.00 78.81 385 GLY A N 1
ATOM 2933 C CA . GLY A 1 385 ? 25.104 10.111 30.934 1.00 78.81 385 GLY A CA 1
ATOM 2934 C C . GLY A 1 385 ? 26.319 10.480 31.787 1.00 78.81 385 GLY A C 1
ATOM 2935 O O . GLY A 1 385 ? 26.761 11.629 31.749 1.00 78.81 385 GLY A O 1
ATOM 2936 N N . ASP A 1 386 ? 26.894 9.507 32.495 1.00 77.31 386 ASP A N 1
ATOM 2937 C CA . ASP A 1 386 ? 28.089 9.713 33.319 1.00 77.31 386 ASP A CA 1
ATOM 2938 C C . ASP A 1 386 ? 29.307 10.084 32.473 1.00 77.31 386 ASP A C 1
ATOM 2940 O O . ASP A 1 386 ? 30.022 11.037 32.783 1.00 77.31 386 ASP A O 1
ATOM 2944 N N . ALA A 1 387 ? 29.518 9.394 31.354 1.00 79.31 387 ALA A N 1
ATOM 2945 C CA . ALA A 1 387 ? 30.659 9.680 30.497 1.00 79.31 387 ALA A CA 1
ATOM 2946 C C . ALA A 1 387 ? 30.521 11.020 29.746 1.00 79.31 387 ALA A C 1
ATOM 2948 O O . ALA A 1 387 ? 31.507 11.737 29.563 1.00 79.31 387 ALA A O 1
ATOM 2949 N N . MET A 1 388 ? 29.295 11.421 29.396 1.00 77.94 388 MET A N 1
ATOM 2950 C CA . MET A 1 388 ? 29.017 12.744 28.833 1.00 77.94 388 MET A CA 1
ATOM 2951 C C . MET A 1 388 ? 29.330 13.882 29.810 1.00 77.94 388 MET A C 1
ATOM 2953 O O . MET A 1 388 ? 29.764 14.948 29.372 1.00 77.94 388 MET A O 1
ATOM 2957 N N . ASN A 1 389 ? 29.185 13.663 31.122 1.00 74.06 389 ASN A N 1
ATOM 2958 C CA . ASN A 1 389 ? 29.576 14.651 32.136 1.00 74.06 389 ASN A CA 1
ATOM 2959 C C . ASN A 1 389 ? 31.089 14.915 32.159 1.00 74.06 389 ASN A C 1
ATOM 2961 O O . ASN A 1 389 ? 31.511 15.990 32.576 1.00 74.06 389 ASN A O 1
ATOM 2965 N N . HIS A 1 390 ? 31.904 13.960 31.705 1.00 75.31 390 HIS A N 1
ATOM 2966 C CA . HIS A 1 390 ? 33.352 14.132 31.579 1.00 75.31 390 HIS A CA 1
ATOM 2967 C C . HIS A 1 390 ? 33.764 14.791 30.255 1.00 75.31 390 HIS A C 1
ATOM 2969 O O . HIS A 1 390 ? 34.776 15.485 30.215 1.00 75.31 390 HIS A O 1
ATOM 2975 N N . LEU A 1 391 ? 32.980 14.595 29.189 1.00 74.62 391 LEU A N 1
ATOM 2976 C CA . LEU A 1 391 ? 33.201 15.201 27.868 1.00 74.62 391 LEU A CA 1
ATOM 2977 C C . LEU A 1 391 ? 32.797 16.681 27.801 1.00 74.62 391 LEU A C 1
ATOM 2979 O O . LEU A 1 391 ? 33.368 17.432 27.016 1.00 74.62 391 LEU A O 1
ATOM 2983 N N . LEU A 1 392 ? 31.821 17.100 28.611 1.00 70.44 392 LEU A N 1
ATOM 2984 C CA . LEU A 1 392 ? 31.287 18.464 28.640 1.00 70.44 392 LEU A CA 1
ATOM 2985 C C . LEU A 1 392 ? 31.524 19.084 30.027 1.00 70.44 392 LEU A C 1
ATOM 2987 O O . LEU A 1 392 ? 30.663 18.943 30.901 1.00 70.44 392 LEU A O 1
ATOM 2991 N N . PRO A 1 393 ? 32.678 19.734 30.274 1.00 57.12 393 PRO A N 1
ATOM 2992 C CA . PRO A 1 393 ? 32.959 20.330 31.575 1.00 57.12 393 PRO A CA 1
ATOM 2993 C C . PRO A 1 393 ? 31.912 21.392 31.945 1.00 57.12 393 PRO A C 1
ATOM 2995 O O . PRO A 1 393 ? 31.389 22.112 31.093 1.00 57.12 393 PRO A O 1
ATOM 2998 N N . ASN A 1 394 ? 31.589 21.477 33.238 1.00 54.47 394 ASN A N 1
ATOM 2999 C CA . ASN A 1 394 ? 30.600 22.420 33.753 1.00 54.47 394 ASN A CA 1
ATOM 3000 C C . ASN A 1 394 ? 31.031 23.876 33.492 1.00 54.47 394 ASN A C 1
ATOM 3002 O O . ASN A 1 394 ? 32.156 24.236 33.837 1.00 54.47 394 ASN A O 1
ATOM 3006 N N . PRO A 1 395 ? 30.121 24.764 33.054 1.00 50.56 395 PRO A N 1
ATOM 3007 C CA . PRO A 1 395 ? 30.403 26.195 32.904 1.00 50.56 395 PRO A CA 1
ATOM 3008 C C . PRO A 1 395 ? 30.583 26.955 34.240 1.00 50.56 395 PRO A C 1
ATOM 3010 O O . PRO A 1 395 ? 30.521 28.178 34.257 1.00 50.56 395 PRO A O 1
ATOM 3013 N N . GLN A 1 396 ? 30.780 26.266 35.375 1.00 43.34 396 GLN A N 1
ATOM 3014 C CA . GLN A 1 396 ? 30.942 26.879 36.706 1.00 43.34 396 GLN A CA 1
ATOM 3015 C C . GLN A 1 396 ? 32.296 26.610 37.384 1.00 43.34 396 GLN A C 1
ATOM 3017 O O . GLN A 1 396 ? 32.442 26.841 38.582 1.00 43.34 396 GLN A O 1
ATOM 3022 N N . THR A 1 397 ? 33.309 26.166 36.646 1.00 43.31 397 THR A N 1
ATOM 3023 C CA . THR A 1 397 ? 34.689 26.122 37.158 1.00 43.31 397 THR A CA 1
ATOM 3024 C C . THR A 1 397 ? 35.631 26.877 36.233 1.00 43.31 397 THR A C 1
ATOM 3026 O O . THR A 1 397 ? 36.436 26.273 35.530 1.00 43.31 397 THR A O 1
ATOM 3029 N N . SER A 1 398 ? 35.510 28.202 36.250 1.00 33.34 398 SER A N 1
ATOM 3030 C CA . SER A 1 398 ? 36.538 29.159 35.826 1.00 33.34 398 SER A CA 1
ATOM 3031 C C . SER A 1 398 ? 36.256 30.510 36.460 1.00 33.34 398 SER A C 1
ATOM 3033 O O . SER A 1 398 ? 35.107 30.978 36.280 1.00 33.34 398 SER A O 1
#